Protein AF-0000000087647932 (afdb_homodimer)

Secondary structure (DSSP, 8-state):
-----TT-GGG---THHHHHHHHHHHHHHHHHHHS-EE-S---S---S--EEEEEEHHHHTT--HHHHHHHHHHHHHHHHHTT-EEE---HHHHHHHHHHHTT-TTTGGGSB--TT--SPEEE----S-SBS--HHHHHHHHTTTT-SEEEEEE-----GGGGGGG-HHHHHHHTPPPHHHHHHHHHTS-TT-S-TTTSEEEEEEE--GGGGG-SSBPPPPHHHHHHHHHHHHHHHHHH-SSPEEEEEEES-HHHHIIIIIHHHHHTT--S---EEPP--TT--TTHHHHHHHHH-SEEEESSTT-HHHHHHHHT-SS-EEEEES--B-TTS-GGGB-HHHHS-TTSEEEEEEETTEEEE-/-----TT-GGG---THHHHHHHHHHHHHHHHHHHS-EE-S---S---S--EEEEEEHHHHTT--HHHHHHHHHHHHHHHHHTT-EEE---HHHHHHHHHHHTT-TTTGGGSB--TT--SPEEE----S-SBS--HHHHHHHHTTTT-SEEEEEE-----GGGGGGG-HHHHHHHTPPPHHHHHHHHHTS-TT-S-TTTSEEEEEEE--GGGGG-SSBPPPPHHHHHHHHHHHHHHHHHH-SSPEEEEEEES-HHHHIIIIIHHHHHTT--S---EEPP--TT--TTHHHHHHHHH-SEEEESSTT-HHHHHHHHT-SS-EEEEES--B-TTS-GGGB-HHHHS-TTSEEEEEEETTEEEE-

Organism: Ancylostoma caninum (NCBI:txid29170)

Sequence (722 aa):
MNAAHIQRSYWKVSCWSLVLASLIVIYSLFAILQLSNKSPGSYNGAAAGRCLVGSLHAMGDGGGIGNVMFELLGFIAIAQEVKRIPVIVELSLLSRLDEISAYFPYIRSRFQRKEFCKNHVYVSTPLDFCCKHDERIVRRLESKSSMHSVAVHLRYLQSFKYFWNLGRAEVFRAVSGSERATFVAKERLFPKNHLRRQQLNICVHARRGDFTASTMHLPSNAEFTIAAMQFLIEKARSEDSRSPHVYVFSDSADWAEQNIIEPYLASNASDIVPLVASNFIGKPPNAEWEFSRLYCDRVLLTASTSTYGWWLAFLSRGQRVYYNQRHASPGARPDEFSSADFWPQHWVPLRSYDRNKVVELMNAAHIQRSYWKVSCWSLVLASLIVIYSLFAILQLSNKSPGSYNGAAAGRCLVGSLHAMGDGGGIGNVMFELLGFIAIAQEVKRIPVIVELSLLSRLDEISAYFPYIRSRFQRKEFCKNHVYVSTPLDFCCKHDERIVRRLESKSSMHSVAVHLRYLQSFKYFWNLGRAEVFRAVSGSERATFVAKERLFPKNHLRRQQLNICVHARRGDFTASTMHLPSNAEFTIAAMQFLIEKARSEDSRSPHVYVFSDSADWAEQNIIEPYLASNASDIVPLVASNFIGKPPNAEWEFSRLYCDRVLLTASTSTYGWWLAFLSRGQRVYYNQRHASPGARPDEFSSADFWPQHWVPLRSYDRNKVVEL

InterPro domains:
  IPR002516 Glycosyl transferase, family 11 [PF01531] (195-325)
  IPR052501 Alpha-1-2 Fucosyltransferase [PTHR22898] (19-357)

Foldseek 3Di:
DPPDDDPDDDPCPDPVVVVVVVVVVVVVVVVVVVVDDPPPPPPPPPPVAAEEEEDEDCLQPVHAPLLVLLRLLLQLLLCVLLRHQYEYDDPSSVVSVVVVCQWQVQSNVSYDHDPPQPDAAEFEDDAQAQQFDDVSRSVRSNVCSVDRYHYYYYYSNQFCVSNVRVDPVNSLNRRDTDPVLLCCLQPPFDPPDPCLAQAAEEEEEFECVCQVVDQWWHGFDQQVRLLVVLVVQVVCVVPDVGHYAYEYEYPDQPCCCVRHQVVNVVVVSDPYRYYYTDDDPPNDSCSLLSNQLNGHQEYEYRQAQDSSSLSSLVNGNNNAYEYEPPITHPNHDPVRHDPPGNHPPNYWYWYDDDRSHIDTD/DPPDDPPDDDPPPDPVVVVVVVVVVVVVVVVVVVVDDPPPPPPPPPPVAFEEEEDEDCLQPVHAPLLVLLRLLLQLLLCVLLRHQYEYADPSSVVSVVVVCQWQVQSNVSYDHDPPLPDAAEFEDDAQAQQFDDVRRSVRSNVVSVDRHHYYYYYSNQFCVSNVRVDPVNSLNRNDTDPVLLCCLQPPFDPPDPCLQQAAEEEEEFECVVQVVDQWWHGFDQQVRLLVVLVVQVVCVVPDVGHYAYEYEYPDQPCCCVRHQVVNVVVVSDPYRYYYTDDDPPNDSCSLLSNQLNGHQEYEYRQAQDSSSLSSLVNGNNNAYEYEPPITHPNHDPVNHDPPGNHPPNYWYWYDDDRSHIDTD

pLDDT: mean 83.86, std 22.21, range [17.78, 98.88]

Solvent-accessible surface area (backbone atoms only — not comparable to full-atom values): 38496 Å² total; per-residue (Å²): 135,89,82,73,77,85,74,75,78,77,73,75,76,73,73,66,66,58,56,55,52,49,47,51,51,48,52,51,50,54,58,55,58,67,68,35,63,10,64,67,83,64,81,63,85,66,51,90,74,24,29,33,33,52,44,49,46,29,61,67,68,70,41,56,69,33,40,28,50,29,31,51,48,28,47,49,19,48,20,53,74,65,65,26,44,32,27,59,76,55,63,70,49,46,51,46,47,54,58,48,25,67,49,19,59,51,44,52,75,65,44,48,85,54,88,76,63,54,84,56,47,77,47,91,48,85,70,78,34,46,21,36,72,60,68,64,44,58,52,55,52,49,74,47,66,87,49,55,21,34,27,37,62,48,48,38,40,38,19,65,70,45,40,55,81,51,37,66,29,51,54,45,42,36,67,34,60,23,72,66,24,43,48,38,25,70,55,55,34,52,72,85,62,88,58,55,86,68,35,39,26,34,32,34,34,41,38,40,73,75,31,66,76,39,55,43,36,38,35,41,48,48,64,58,46,46,18,45,48,51,50,50,46,55,49,40,59,75,64,38,92,40,55,63,43,44,41,35,42,52,83,41,55,66,54,45,42,64,53,35,48,48,54,48,60,71,63,62,78,60,94,63,76,66,42,66,48,60,83,62,92,82,61,52,92,53,15,66,36,42,31,18,36,70,45,18,37,30,29,40,29,38,20,47,75,37,46,54,47,46,49,30,39,71,45,19,55,39,57,30,34,35,26,34,62,77,29,65,29,91,67,37,62,68,86,30,53,33,69,71,30,44,42,67,78,52,48,36,39,30,40,79,78,49,93,68,35,57,42,82,102,135,89,78,73,77,83,73,75,78,78,70,75,73,72,72,65,65,57,55,54,52,50,48,50,50,48,51,52,50,54,58,56,58,63,66,31,63,16,64,68,83,65,80,61,83,67,52,89,76,22,28,32,35,53,45,50,45,29,61,66,68,71,42,57,69,33,40,28,50,29,34,52,49,28,47,47,19,49,20,52,73,66,65,26,43,32,2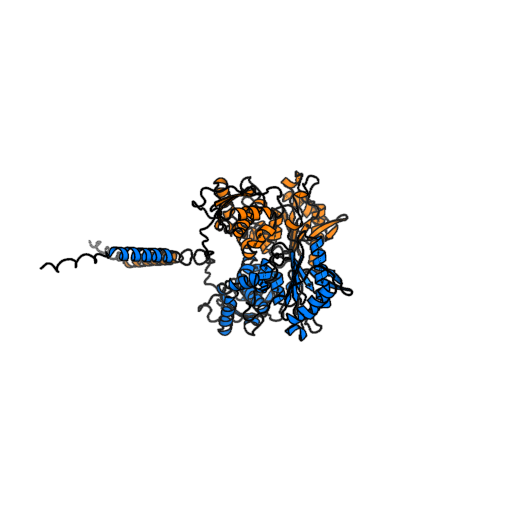8,58,75,54,63,70,48,44,52,47,46,53,58,50,24,68,48,19,58,51,46,51,76,66,44,46,86,57,85,76,61,54,86,55,46,77,49,89,48,84,70,80,36,46,21,36,73,62,69,65,43,57,53,55,54,50,74,46,65,87,49,56,21,33,28,38,60,48,48,36,40,38,22,64,70,44,40,54,82,52,35,66,29,50,53,44,42,36,68,35,59,24,71,65,25,43,46,40,25,70,54,55,32,52,72,84,60,87,58,55,87,69,3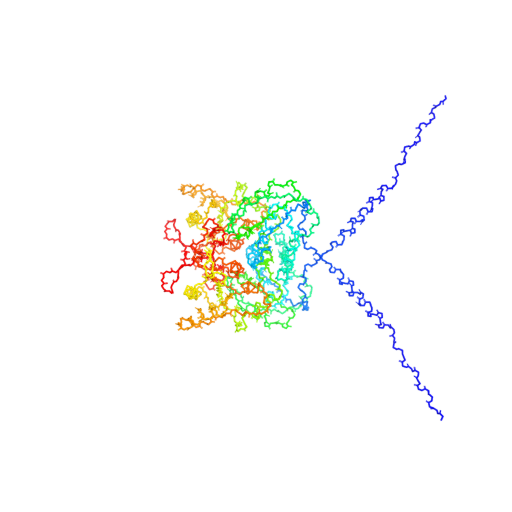5,39,26,35,32,34,34,40,37,39,73,74,29,68,76,40,52,43,38,37,36,40,46,48,65,59,46,46,19,45,50,51,51,50,48,56,50,38,58,75,63,39,93,40,54,64,45,44,39,36,42,52,82,41,53,67,55,46,43,65,52,36,48,49,53,49,58,71,62,62,79,61,95,65,75,65,42,67,48,60,81,60,91,84,62,52,93,54,15,65,37,42,31,18,36,71,46,19,37,30,28,38,29,38,19,47,74,37,45,54,48,46,49,30,39,72,46,19,55,39,57,29,33,34,27,34,61,78,30,65,30,92,66,36,62,68,86,29,52,34,69,73,29,44,44,66,78,52,47,37,38,31,41,80,75,50,94,69,34,56,42,81,104

Radius of gyration: 30.26 Å; Cα contacts (8 Å, |Δi|>4): 1292; chains: 2; bounding box: 113×73×116 Å

Structure (mmCIF, N/CA/C/O backbone):
data_AF-0000000087647932-model_v1
#
loop_
_entity.id
_entity.type
_entity.pdbx_description
1 polymer L-Fucosyltransferase
#
loop_
_atom_site.group_PDB
_atom_site.id
_atom_site.type_symbol
_atom_site.label_atom_id
_atom_site.label_alt_id
_atom_site.label_comp_id
_atom_site.label_asym_id
_atom_site.label_entity_id
_atom_site.label_seq_id
_atom_site.pdbx_PDB_ins_code
_atom_site.Cartn_x
_atom_site.Cartn_y
_atom_site.Cartn_z
_atom_site.occupancy
_atom_site.B_iso_or_equiv
_atom_site.auth_seq_id
_atom_site.auth_comp_id
_atom_site.auth_asym_id
_atom_site.auth_atom_id
_atom_site.pdbx_PDB_model_num
ATOM 1 N N . MET A 1 1 ? -43.25 -25.688 83.312 1 17.78 1 MET A N 1
ATOM 2 C CA . MET A 1 1 ? -42.25 -26.641 82.812 1 17.78 1 MET A CA 1
ATOM 3 C C . MET A 1 1 ? -41.469 -26.078 81.625 1 17.78 1 MET A C 1
ATOM 5 O O . MET A 1 1 ? -40.281 -25.859 81.688 1 17.78 1 MET A O 1
ATOM 9 N N . ASN A 1 2 ? -41.656 -26.594 80.312 1 19.42 2 ASN A N 1
ATOM 10 C CA . ASN A 1 2 ? -40.719 -27.172 79.375 1 19.42 2 ASN A CA 1
ATOM 11 C C . ASN A 1 2 ? -40.219 -26.125 78.375 1 19.42 2 ASN A C 1
ATOM 13 O O . ASN A 1 2 ? -40.844 -25.969 77.312 1 19.42 2 ASN A O 1
ATOM 17 N N . ALA A 1 3 ? -39.812 -24.969 78.688 1 21.52 3 ALA A N 1
ATOM 18 C CA . ALA A 1 3 ? -39.438 -23.75 77.938 1 21.52 3 ALA A CA 1
ATOM 19 C C . ALA A 1 3 ? -38.188 -23.984 77.125 1 21.52 3 ALA A C 1
ATOM 21 O O . ALA A 1 3 ? -37.625 -23.031 76.562 1 21.52 3 ALA A O 1
ATOM 22 N N . ALA A 1 4 ? -37.5 -25.234 77.312 1 21.05 4 ALA A N 1
ATOM 23 C CA . ALA A 1 4 ? -36.031 -25.328 77.25 1 21.05 4 ALA A CA 1
ATOM 24 C C . ALA A 1 4 ? -35.562 -25.125 75.812 1 21.05 4 ALA A C 1
ATOM 26 O O . ALA A 1 4 ? -34.625 -24.391 75.562 1 21.05 4 ALA A O 1
ATOM 27 N N . HIS A 1 5 ? -35.781 -26.031 74.812 1 22.09 5 HIS A N 1
ATOM 28 C CA . HIS A 1 5 ? -34.75 -26.797 74.125 1 22.09 5 HIS A CA 1
ATOM 29 C C . HIS A 1 5 ? -34.312 -26.125 72.875 1 22.09 5 HIS A C 1
ATOM 31 O O . HIS A 1 5 ? -33.531 -26.688 72.062 1 22.09 5 HIS A O 1
ATOM 37 N N . ILE A 1 6 ? -35.062 -25.141 72.25 1 25.39 6 ILE A N 1
ATOM 38 C CA . ILE A 1 6 ? -35.031 -25.156 70.812 1 25.39 6 ILE A CA 1
ATOM 39 C C . ILE A 1 6 ? -33.719 -24.562 70.312 1 25.39 6 ILE A C 1
ATOM 41 O O . ILE A 1 6 ? -33.656 -23.969 69.25 1 25.39 6 ILE A O 1
ATOM 45 N N . GLN A 1 7 ? -32.656 -24.328 71.25 1 20.62 7 GLN A N 1
ATOM 46 C CA . GLN A 1 7 ? -31.703 -23.25 70.938 1 20.62 7 GLN A CA 1
ATOM 47 C C . GLN A 1 7 ? -30.797 -23.641 69.75 1 20.62 7 GLN A C 1
ATOM 49 O O . GLN A 1 7 ? -30.219 -22.781 69.125 1 20.62 7 GLN A O 1
ATOM 54 N N . ARG A 1 8 ? -30.281 -24.953 69.625 1 20.31 8 ARG A N 1
ATOM 55 C CA . ARG A 1 8 ? -28.844 -25.125 69.438 1 20.31 8 ARG A CA 1
ATOM 56 C C . ARG A 1 8 ? -28.453 -24.859 68 1 20.31 8 ARG A C 1
ATOM 58 O O . ARG A 1 8 ? -27.391 -24.297 67.688 1 20.31 8 ARG A O 1
ATOM 65 N N . SER A 1 9 ? -28.984 -25.5 66.875 1 22.77 9 SER A N 1
ATOM 66 C CA . SER A 1 9 ? -28.141 -26.266 66 1 22.77 9 SER A CA 1
ATOM 67 C C . SER A 1 9 ? -27.531 -25.391 64.875 1 22.77 9 SER A C 1
ATOM 69 O O . SER A 1 9 ? -26.906 -25.891 63.969 1 22.77 9 SER A O 1
ATOM 71 N N . TYR A 1 10 ? -27.797 -24.094 64.75 1 24 10 TYR A N 1
ATOM 72 C CA . TYR A 1 10 ? -27.75 -23.641 63.344 1 24 10 TYR A CA 1
ATOM 73 C C . TYR A 1 10 ? -26.312 -23.484 62.875 1 24 10 TYR A C 1
ATOM 75 O O . TYR A 1 10 ? -26.062 -23.125 61.719 1 24 10 TYR A O 1
ATOM 83 N N . TRP A 1 11 ? -25.25 -23.406 63.75 1 24.06 11 TRP A N 1
ATOM 84 C CA . TRP A 1 11 ? -24.156 -22.531 63.344 1 24.06 11 TRP A CA 1
ATOM 85 C C . TRP A 1 11 ? -23.234 -23.25 62.375 1 24.06 11 TRP A C 1
ATOM 87 O O . TRP A 1 11 ? -22.141 -22.766 62.062 1 24.06 11 TRP A O 1
ATOM 97 N N . LYS A 1 12 ? -23.391 -24.516 62 1 23.27 12 LYS A N 1
ATOM 98 C CA . LYS A 1 12 ? -22.172 -25.141 61.5 1 23.27 12 LYS A CA 1
ATOM 99 C C . LYS A 1 12 ? -21.781 -24.578 60.125 1 23.27 12 LYS A C 1
ATOM 101 O O . LYS A 1 12 ? -22.25 -25.062 59.094 1 23.27 12 LYS A O 1
ATOM 106 N N . VAL A 1 13 ? -22.031 -23.359 59.719 1 26.94 13 VAL A N 1
ATOM 107 C CA . VAL A 1 13 ? -21.656 -23.031 58.344 1 26.94 13 VAL A CA 1
ATOM 108 C C . VAL A 1 13 ? -20.141 -23.234 58.156 1 26.94 13 VAL A C 1
ATOM 110 O O . VAL A 1 13 ? -19.344 -22.641 58.906 1 26.94 13 VAL A O 1
ATOM 113 N N . SER A 1 14 ? -19.625 -24.5 57.781 1 25.75 14 SER A N 1
ATOM 114 C CA . SER A 1 14 ? -18.266 -25.031 57.688 1 25.75 14 SER A CA 1
ATOM 115 C C . SER A 1 14 ? -17.375 -24.141 56.844 1 25.75 14 SER A C 1
ATOM 117 O O . SER A 1 14 ? -17.828 -23.484 55.906 1 25.75 14 SER A O 1
ATOM 119 N N . CYS A 1 15 ? -16.141 -23.75 57.344 1 28.58 15 CYS A N 1
ATOM 120 C CA . CYS A 1 15 ? -14.914 -23.016 57.031 1 28.58 15 CYS A CA 1
ATOM 121 C C . CYS A 1 15 ? -14.328 -23.453 55.688 1 28.58 15 CYS A C 1
ATOM 123 O O . CYS A 1 15 ? -13.297 -22.938 55.281 1 28.58 15 CYS A O 1
ATOM 125 N N . TRP A 1 16 ? -14.812 -24.641 55.156 1 29.06 16 TRP A N 1
ATOM 126 C CA . TRP A 1 16 ? -14.055 -25.203 54.031 1 29.06 16 TRP A CA 1
ATOM 127 C C . TRP A 1 16 ? -14.211 -24.359 52.781 1 29.06 16 TRP A C 1
ATOM 129 O O . TRP A 1 16 ? -13.43 -24.5 51.812 1 29.06 16 TRP A O 1
ATOM 139 N N . SER A 1 17 ? -15.352 -23.562 52.656 1 33.19 17 SER A N 1
ATOM 140 C CA . SER A 1 17 ? -15.57 -22.891 51.375 1 33.19 17 SER A CA 1
ATOM 141 C C . SER A 1 17 ? -14.547 -21.766 51.188 1 33.19 17 SER A C 1
ATOM 143 O O . SER A 1 17 ? -14.453 -21.219 50.094 1 33.19 17 SER A O 1
ATOM 145 N N . LEU A 1 18 ? -14.008 -21.266 52.344 1 33 18 LEU A N 1
ATOM 146 C CA . LEU A 1 18 ? -13.109 -20.125 52.156 1 33 18 LEU A CA 1
ATOM 147 C C . LEU A 1 18 ? -11.797 -20.578 51.5 1 33 18 LEU A C 1
A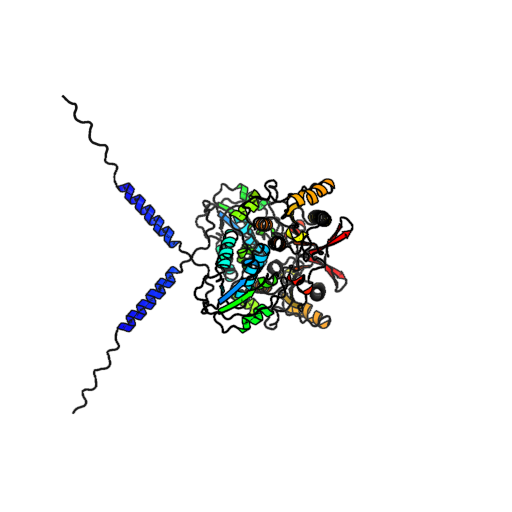TOM 149 O O . LEU A 1 18 ? -11.156 -19.797 50.781 1 33 18 LEU A O 1
ATOM 153 N N . VAL A 1 19 ? -11.367 -21.828 51.906 1 36.84 19 VAL A N 1
ATOM 154 C CA . VAL A 1 19 ? -10.023 -22.188 51.438 1 36.84 19 VAL A CA 1
ATOM 155 C C . VAL A 1 19 ? -10.039 -22.438 49.938 1 36.84 19 VAL A C 1
ATOM 157 O O . VAL A 1 19 ? -9.102 -22.047 49.25 1 36.84 19 VAL A O 1
ATOM 160 N N . LEU A 1 20 ? -11.195 -23 49.438 1 35.41 20 LEU A N 1
ATOM 161 C CA . LEU A 1 20 ? -11.172 -23.281 48 1 35.41 20 LEU A CA 1
ATOM 162 C C . LEU A 1 20 ? -11.188 -22 47.188 1 35.41 20 LEU A C 1
ATOM 164 O O . LEU A 1 20 ? -10.594 -21.922 46.125 1 35.41 20 LEU A O 1
ATOM 168 N N . ALA A 1 21 ? -11.875 -20.953 47.812 1 37.44 21 ALA A N 1
ATOM 169 C CA . ALA A 1 21 ? -11.883 -19.719 47.031 1 37.44 21 ALA A CA 1
ATOM 170 C C . ALA A 1 21 ? -10.484 -19.094 46.969 1 37.44 21 ALA A C 1
ATOM 172 O O . ALA A 1 21 ? -10.102 -18.531 45.938 1 37.44 21 ALA A O 1
ATOM 173 N N . SER A 1 22 ? -9.742 -19.281 48.094 1 37.72 22 SER A N 1
ATOM 174 C CA . SER A 1 22 ? -8.414 -18.688 48.062 1 37.72 22 SER A CA 1
ATOM 175 C C . SER A 1 22 ? -7.516 -19.422 47.062 1 37.72 22 SER A C 1
ATOM 177 O O . SER A 1 22 ? -6.617 -18.812 46.469 1 37.72 22 SER A O 1
ATOM 179 N N . LEU A 1 23 ? -7.738 -20.75 46.938 1 37.88 23 LEU A N 1
ATOM 180 C CA . LEU A 1 23 ? -6.855 -21.469 46.031 1 37.88 23 LEU A CA 1
ATOM 181 C C . LEU A 1 23 ? -7.164 -21.125 44.594 1 37.88 23 LEU A C 1
ATOM 183 O O . LEU A 1 23 ? -6.27 -21.109 43.75 1 37.88 23 LEU A O 1
ATOM 187 N N . ILE A 1 24 ? -8.523 -20.875 44.344 1 39.66 24 ILE A N 1
ATOM 188 C CA . ILE A 1 24 ? -8.828 -20.516 42.938 1 39.66 24 ILE A CA 1
ATOM 189 C C . ILE A 1 24 ? -8.234 -19.141 42.656 1 39.66 24 ILE A C 1
ATOM 191 O O . ILE A 1 24 ? -7.723 -18.906 41.531 1 39.66 24 ILE A O 1
ATOM 195 N N . VAL A 1 25 ? -8.234 -18.266 43.719 1 38.72 25 VAL A N 1
ATOM 196 C CA . VAL A 1 25 ? -7.613 -16.969 43.469 1 38.72 25 VAL A CA 1
ATOM 197 C C . VAL A 1 25 ? -6.109 -17.141 43.25 1 38.72 25 VAL A C 1
ATOM 199 O O . VAL A 1 25 ? -5.516 -16.516 42.375 1 38.72 25 VAL A O 1
ATOM 202 N N . ILE A 1 26 ? -5.508 -18.094 44.094 1 37.34 26 ILE A N 1
ATOM 203 C CA . ILE A 1 26 ? -4.062 -18.25 43.938 1 37.34 26 ILE A CA 1
ATOM 204 C C . ILE A 1 26 ? -3.734 -18.906 42.625 1 37.34 26 ILE A C 1
ATOM 206 O O . ILE A 1 26 ? -2.793 -18.5 41.938 1 37.34 26 ILE A O 1
ATOM 210 N N . TYR A 1 27 ? -4.574 -19.938 42.281 1 35.25 27 TYR A N 1
ATOM 211 C CA . TYR A 1 27 ? -4.25 -20.562 40.969 1 35.25 27 TYR A CA 1
ATOM 212 C C . TYR A 1 27 ? -4.473 -19.578 39.844 1 35.25 27 TYR A C 1
ATOM 214 O O . TYR A 1 27 ? -3.785 -19.625 38.812 1 35.25 27 TYR A O 1
ATOM 222 N N . SER A 1 28 ? -5.598 -18.75 39.969 1 34.62 28 SER A N 1
ATOM 223 C CA . SER A 1 28 ? -5.785 -17.75 38.938 1 34.62 28 SER A CA 1
ATOM 224 C C . SER A 1 28 ? -4.668 -16.719 38.938 1 34.62 28 SER A C 1
ATOM 226 O O . SER A 1 28 ? -4.344 -16.125 37.906 1 34.62 28 SER A O 1
ATOM 228 N N . LEU A 1 29 ? -4.145 -16.422 40.188 1 33.91 29 LEU A N 1
ATOM 229 C CA . LEU A 1 29 ? -3.023 -15.484 40.188 1 33.91 29 LEU A CA 1
ATOM 230 C C . LEU A 1 29 ? -1.793 -16.109 39.531 1 33.91 29 LEU A C 1
ATOM 232 O O . LEU A 1 29 ? -1.044 -15.414 38.844 1 33.91 29 LEU A O 1
ATOM 236 N N . PHE A 1 30 ? -1.504 -17.484 39.781 1 32.81 30 PHE A N 1
ATOM 237 C CA . PHE A 1 30 ? -0.297 -18.047 39.188 1 32.81 30 PHE A CA 1
ATOM 238 C C . PHE A 1 30 ? -0.411 -18.125 37.688 1 32.81 30 PHE A C 1
ATOM 240 O O . PHE A 1 30 ? 0.595 -18.062 36.969 1 32.81 30 PHE A O 1
ATOM 247 N N . ALA A 1 31 ? -1.689 -18.531 37.219 1 30.72 31 ALA A N 1
ATOM 248 C CA . ALA A 1 31 ? -1.795 -18.625 35.75 1 30.72 31 ALA A CA 1
ATOM 249 C C . ALA A 1 31 ? -1.634 -17.25 35.125 1 30.72 31 ALA A C 1
ATOM 251 O O . ALA A 1 31 ? -1.093 -17.125 34 1 30.72 31 ALA A O 1
ATOM 252 N N . ILE A 1 32 ? -2.111 -16.234 35.781 1 32.19 32 ILE A N 1
ATOM 253 C CA . ILE A 1 32 ? -1.985 -14.891 35.219 1 32.19 32 ILE A CA 1
ATOM 254 C C . ILE A 1 32 ? -0.516 -14.477 35.188 1 32.19 32 ILE A C 1
ATOM 256 O O . ILE A 1 32 ? -0.077 -13.773 34.281 1 32.19 32 ILE A O 1
ATOM 260 N N . LEU A 1 33 ? 0.338 -14.914 36.188 1 27.61 33 LEU A N 1
ATOM 261 C CA . LEU A 1 33 ? 1.719 -14.438 36.156 1 27.61 33 LEU A CA 1
ATOM 262 C C . LEU A 1 33 ? 2.473 -15.023 34.969 1 27.61 33 LEU A C 1
ATOM 264 O O . LEU A 1 33 ? 3.518 -14.5 34.594 1 27.61 33 LEU A O 1
ATOM 268 N N . GLN A 1 34 ? 2.158 -16.312 34.562 1 25.88 34 GLN A N 1
ATOM 269 C CA . GLN A 1 34 ? 3.031 -16.844 33.531 1 25.88 34 GLN A CA 1
ATOM 270 C C . GLN A 1 34 ? 2.809 -16.125 32.188 1 25.88 34 GLN A C 1
ATOM 272 O O . GLN A 1 34 ? 3.486 -16.406 31.203 1 25.88 34 GLN A O 1
ATOM 277 N N . LEU A 1 35 ? 1.578 -15.578 32.094 1 28.42 35 LEU A N 1
ATOM 278 C CA . LEU A 1 35 ? 1.446 -14.961 30.781 1 28.42 35 LEU A CA 1
ATOM 279 C C . LEU A 1 35 ? 2.389 -13.766 30.641 1 28.42 35 LEU A C 1
ATOM 281 O O . LEU A 1 35 ? 2.039 -12.648 31.016 1 28.42 35 LEU A O 1
ATOM 285 N N . SER A 1 36 ? 3.59 -13.82 31.312 1 23.27 36 SER A N 1
ATOM 286 C CA . SER A 1 36 ? 4.605 -12.789 31.125 1 23.27 36 SER A CA 1
ATOM 287 C C . SER A 1 36 ? 4.758 -12.414 29.656 1 23.27 36 SER A C 1
ATOM 289 O O . SER A 1 36 ? 4.379 -13.18 28.781 1 23.27 36 SER A O 1
ATOM 291 N N . ASN A 1 37 ? 5.328 -11.227 29.469 1 25.09 37 ASN A N 1
ATOM 292 C CA . ASN A 1 37 ? 5.707 -10.219 28.484 1 25.09 37 ASN A CA 1
ATOM 293 C C . ASN A 1 37 ? 6.609 -10.797 27.406 1 25.09 37 ASN A C 1
ATOM 295 O O . ASN A 1 37 ? 7.824 -10.891 27.594 1 25.09 37 ASN A O 1
ATOM 299 N N . LYS A 1 38 ? 6.242 -11.945 26.828 1 25.94 38 LYS A N 1
ATOM 300 C CA . LYS A 1 38 ? 7.168 -12.18 25.719 1 25.94 38 LYS A CA 1
ATOM 301 C C . LYS A 1 38 ? 7.406 -10.898 24.922 1 25.94 38 LYS A C 1
ATOM 303 O O . LYS A 1 38 ? 6.465 -10.312 24.391 1 25.94 38 LYS A O 1
ATOM 308 N N . SER A 1 39 ? 8.406 -10.203 25.391 1 26.03 39 SER A N 1
ATOM 309 C CA . SER A 1 39 ? 8.961 -9.07 24.641 1 26.03 39 SER A CA 1
ATOM 310 C C . SER A 1 39 ? 9.031 -9.367 23.156 1 26.03 39 SER A C 1
ATOM 312 O O . SER A 1 39 ? 9.344 -10.484 22.75 1 26.03 39 SER A O 1
ATOM 314 N N . PRO A 1 40 ? 8.258 -8.75 22.328 1 28.33 40 PRO A N 1
ATOM 315 C CA . PRO A 1 40 ? 8.461 -8.93 20.891 1 28.33 40 PRO A CA 1
ATOM 316 C C . PRO A 1 40 ? 9.906 -9.242 20.531 1 28.33 40 PRO A C 1
ATOM 318 O O . PRO A 1 40 ? 10.82 -8.984 21.328 1 28.33 40 PRO A O 1
ATOM 321 N N . GLY A 1 41 ? 10.109 -10.172 19.547 1 28.08 41 GLY A N 1
ATOM 322 C CA . GLY A 1 41 ? 11.398 -10.5 18.953 1 28.08 41 GLY A CA 1
ATOM 323 C C . GLY A 1 41 ? 12.406 -9.367 19.031 1 28.08 41 GLY A C 1
ATOM 324 O O . GLY A 1 41 ? 12.133 -8.258 18.578 1 28.08 41 GLY A O 1
ATOM 325 N N . SER A 1 42 ? 13.109 -9.367 20.172 1 29.09 42 SER A N 1
ATOM 326 C CA . SER A 1 42 ? 14.375 -8.648 20.234 1 29.09 42 SER A CA 1
ATOM 327 C C . SER A 1 42 ? 15.133 -8.742 18.922 1 29.09 42 SER A C 1
ATOM 329 O O . SER A 1 42 ? 15.398 -9.844 18.422 1 29.09 42 SER A O 1
ATOM 331 N N . TYR A 1 43 ? 14.828 -7.906 18 1 30.27 43 TYR A N 1
ATOM 332 C CA . TYR A 1 43 ? 15.945 -7.738 17.062 1 30.27 43 TYR A CA 1
ATOM 333 C C . TYR A 1 43 ? 17.281 -7.996 17.766 1 30.27 43 TYR A C 1
ATOM 335 O O . TYR A 1 43 ? 17.609 -7.332 18.75 1 30.27 43 TYR A O 1
ATOM 343 N N . ASN A 1 44 ? 17.672 -9.336 17.906 1 32.41 44 ASN A N 1
ATOM 344 C CA . ASN A 1 44 ? 18.875 -9.914 18.5 1 32.41 44 ASN A CA 1
ATOM 345 C C . ASN A 1 44 ? 20.016 -8.906 18.516 1 32.41 44 ASN A C 1
ATOM 347 O O . ASN A 1 44 ? 20.781 -8.836 19.484 1 32.41 44 ASN A O 1
ATOM 351 N N . GLY A 1 45 ? 20.75 -8.742 17.344 1 32.28 45 GLY A N 1
ATOM 352 C CA . GLY A 1 45 ? 22.125 -8.297 17.531 1 32.28 45 GLY A CA 1
ATOM 353 C C . GLY A 1 45 ? 22.234 -7.027 18.359 1 32.28 45 GLY A C 1
ATOM 354 O O . GLY A 1 45 ? 21.891 -5.941 17.875 1 32.28 45 GLY A O 1
ATOM 355 N N . ALA A 1 46 ? 22.094 -7.148 19.641 1 35.25 46 ALA A N 1
ATOM 356 C CA . ALA A 1 46 ? 22.5 -6.086 20.562 1 35.25 46 ALA A CA 1
ATOM 357 C C . ALA A 1 46 ? 23.844 -5.496 20.172 1 35.25 46 ALA A C 1
ATOM 359 O O . ALA A 1 46 ? 24.891 -6.004 20.578 1 35.25 46 ALA A O 1
ATOM 360 N N . ALA A 1 47 ? 24.266 -5.418 18.984 1 39.12 47 ALA A N 1
ATOM 361 C CA . ALA A 1 47 ? 25.453 -4.551 18.922 1 39.12 47 ALA A CA 1
ATOM 362 C C . ALA A 1 47 ? 25.391 -3.469 20 1 39.12 47 ALA A C 1
ATOM 364 O O . ALA A 1 47 ? 24.312 -2.973 20.328 1 39.12 47 ALA A O 1
ATOM 365 N N . ALA A 1 48 ? 26.062 -3.523 21 1 51.78 48 ALA A N 1
ATOM 366 C CA . ALA A 1 48 ? 26.219 -2.398 21.922 1 51.78 48 ALA A CA 1
ATOM 367 C C . ALA A 1 48 ? 25.609 -1.127 21.344 1 51.78 48 ALA A C 1
ATOM 369 O O . ALA A 1 48 ? 26.125 -0.559 20.375 1 51.78 48 ALA A O 1
ATOM 370 N N . GLY A 1 49 ? 24.219 -1.027 21.062 1 73 49 GLY A N 1
ATOM 371 C CA . GLY A 1 49 ? 23.281 -0.325 20.203 1 73 49 GLY A CA 1
ATOM 372 C C . GLY A 1 49 ? 23.531 1.169 20.141 1 73 49 GLY A C 1
ATOM 373 O O . GLY A 1 49 ? 23.672 1.826 21.172 1 73 49 GLY A O 1
ATOM 374 N N . ARG A 1 50 ? 24.141 1.667 19.141 1 90.56 50 ARG A N 1
ATOM 375 C CA . ARG A 1 50 ? 24.406 3.066 18.812 1 90.56 50 ARG A CA 1
ATOM 376 C C . ARG A 1 50 ? 23.109 3.877 18.781 1 90.56 50 ARG A C 1
ATOM 378 O O . ARG A 1 50 ? 22.047 3.342 18.484 1 90.56 50 ARG A O 1
ATOM 385 N N . CYS A 1 51 ? 23.344 5.125 19.25 1 94.81 51 CYS A N 1
ATOM 386 C CA . CYS A 1 51 ? 22.156 5.957 19.422 1 94.81 51 CYS A CA 1
ATOM 387 C C . CYS A 1 51 ? 22.094 7.059 18.375 1 94.81 51 CYS A C 1
ATOM 389 O O . CYS A 1 51 ? 23.125 7.645 18.031 1 94.81 51 CYS A O 1
ATOM 391 N N . LEU A 1 52 ? 20.953 7.293 17.906 1 96.38 52 LEU A N 1
ATOM 392 C CA . LEU A 1 52 ? 20.641 8.5 17.156 1 96.38 52 LEU A CA 1
ATOM 393 C C . LEU A 1 52 ? 19.656 9.375 17.938 1 96.38 52 LEU A C 1
ATOM 395 O O . LEU A 1 52 ? 18.484 9.039 18.047 1 96.38 52 LEU A O 1
ATOM 399 N N . VAL A 1 53 ? 20.172 10.461 18.438 1 94.94 53 VAL A N 1
ATOM 400 C CA . VAL A 1 53 ? 19.344 11.383 19.219 1 94.94 53 VAL A CA 1
ATOM 401 C C . VAL A 1 53 ? 18.75 12.453 18.312 1 94.94 53 VAL A C 1
ATOM 403 O O . VAL A 1 53 ? 19.469 13.117 17.562 1 94.94 53 VAL A O 1
ATOM 406 N N . GLY A 1 54 ? 17.422 12.531 18.422 1 94 54 GLY A N 1
ATOM 407 C CA . GLY A 1 54 ? 16.781 13.422 17.453 1 94 54 GLY A CA 1
ATOM 408 C C . GLY A 1 54 ? 16.141 14.633 18.109 1 94 54 GLY A C 1
ATOM 409 O O . GLY A 1 54 ? 15.508 14.523 19.156 1 94 54 GLY A O 1
ATOM 410 N N . SER A 1 55 ? 16.375 15.797 17.531 1 93.56 55 SER A N 1
ATOM 411 C CA . SER A 1 55 ? 15.547 16.984 17.656 1 93.56 55 SER A CA 1
ATOM 412 C C . SER A 1 55 ? 14.719 17.234 16.406 1 93.56 55 SER A C 1
ATOM 414 O O . SER A 1 55 ? 15.266 17.312 15.297 1 93.56 55 SER A O 1
ATOM 416 N N . LEU A 1 56 ? 13.414 17.297 16.562 1 95.38 56 LEU A N 1
ATOM 417 C CA . LEU A 1 56 ? 12.5 17.328 15.422 1 95.38 56 LEU A CA 1
ATOM 418 C C . LEU A 1 56 ? 11.703 18.625 15.406 1 95.38 56 LEU A C 1
ATOM 420 O O . LEU A 1 56 ? 11.023 18.953 16.375 1 95.38 56 LEU A O 1
ATOM 424 N N . HIS A 1 57 ? 11.719 19.281 14.328 1 95.31 57 HIS A N 1
ATOM 425 C CA . HIS A 1 57 ? 11.18 20.625 14.172 1 95.31 57 HIS A CA 1
ATOM 426 C C . HIS A 1 57 ? 9.68 20.656 14.422 1 95.31 57 HIS A C 1
ATOM 428 O O . HIS A 1 57 ? 9.203 21.375 15.297 1 95.31 57 HIS A O 1
ATOM 434 N N . ALA A 1 58 ? 8.891 19.906 13.664 1 94.94 58 ALA A N 1
ATOM 435 C CA . ALA A 1 58 ? 7.438 19.922 13.773 1 94.94 58 ALA A CA 1
ATOM 436 C C . ALA A 1 58 ? 6.992 19.438 15.148 1 94.94 58 ALA A C 1
ATOM 438 O O . ALA A 1 58 ? 6.031 19.969 15.719 1 94.94 58 ALA A O 1
ATOM 439 N N . MET A 1 59 ? 7.668 18.453 15.703 1 93.75 59 MET A N 1
ATOM 440 C CA . MET A 1 59 ? 7.375 17.953 17.047 1 93.75 59 MET A CA 1
ATOM 441 C C . MET A 1 59 ? 7.57 19.062 18.094 1 93.75 59 MET A C 1
ATOM 443 O O . MET A 1 59 ? 6.789 19.172 19.031 1 93.75 59 MET A O 1
ATOM 447 N N . GLY A 1 60 ? 8.578 19.812 17.891 1 92.62 60 GLY A N 1
ATOM 448 C CA . GLY A 1 60 ? 8.938 20.812 18.875 1 92.62 60 GLY A CA 1
ATOM 449 C C . GLY A 1 60 ? 8.156 22.109 18.719 1 92.62 60 GLY A C 1
ATOM 450 O O . GLY A 1 60 ? 7.945 22.828 19.688 1 92.62 60 GLY A O 1
ATOM 451 N N . ASP A 1 61 ? 7.676 22.438 17.531 1 90.75 61 ASP A N 1
ATOM 452 C CA . ASP A 1 61 ? 7.09 23.734 17.25 1 90.75 61 ASP A CA 1
ATOM 453 C C . ASP A 1 61 ? 5.57 23.656 17.141 1 90.75 61 ASP A C 1
ATOM 455 O O . ASP A 1 61 ? 4.934 24.516 16.531 1 90.75 61 ASP A O 1
ATOM 459 N N . GLY A 1 62 ? 5.055 22.594 17.641 1 89.94 62 GLY A N 1
ATOM 460 C CA . GLY A 1 62 ? 3.604 22.469 17.625 1 89.94 62 GLY A CA 1
ATOM 461 C C . GLY A 1 62 ? 3.053 22.172 16.234 1 89.94 62 GLY A C 1
ATOM 462 O O . GLY A 1 62 ? 1.937 22.578 15.906 1 89.94 62 GLY A O 1
ATOM 463 N N . GLY A 1 63 ? 3.773 21.578 15.422 1 93.75 63 GLY A N 1
ATOM 464 C CA . GLY A 1 63 ? 3.332 21.203 14.094 1 93.75 63 GLY A CA 1
ATOM 465 C C . GLY A 1 63 ? 2.111 20.297 14.102 1 93.75 63 GLY A C 1
ATOM 466 O O . GLY A 1 63 ? 1.882 19.562 15.062 1 93.75 63 GLY A O 1
ATOM 467 N N . GLY A 1 64 ? 1.243 20.422 13.008 1 95.06 64 GLY A N 1
ATOM 468 C CA . GLY A 1 64 ? 0.109 19.516 12.859 1 95.06 64 GLY A CA 1
ATOM 469 C C . GLY A 1 64 ? 0.512 18.062 12.766 1 95.06 64 GLY A C 1
ATOM 470 O O . GLY A 1 64 ? 1.663 17.75 12.461 1 95.06 64 GLY A O 1
ATOM 471 N N . ILE A 1 65 ? -0.393 17.188 13.031 1 97.06 65 ILE A N 1
ATOM 472 C CA . ILE A 1 65 ? -0.124 15.758 13.195 1 97.06 65 ILE A CA 1
ATOM 473 C C . ILE A 1 65 ? 0.45 15.195 11.898 1 97.06 65 ILE A C 1
ATOM 475 O O . ILE A 1 65 ? 1.268 14.273 11.922 1 97.06 65 ILE A O 1
ATOM 479 N N . GLY A 1 66 ? 0.045 15.719 10.727 1 97.56 66 GLY A N 1
ATOM 480 C CA . GLY A 1 66 ? 0.628 15.281 9.469 1 97.56 66 GLY A CA 1
ATOM 481 C C . GLY A 1 66 ? 2.127 15.5 9.398 1 97.56 66 GLY A C 1
ATOM 482 O O . GLY A 1 66 ? 2.875 14.594 9.031 1 97.56 66 GLY A O 1
ATOM 483 N N . ASN A 1 67 ? 2.553 16.719 9.742 1 96.94 67 ASN A N 1
ATOM 484 C CA . ASN A 1 67 ? 3.975 17.047 9.773 1 96.94 67 ASN A CA 1
ATOM 485 C C . ASN A 1 67 ? 4.719 16.188 10.797 1 96.94 67 ASN A C 1
ATOM 487 O O . ASN A 1 67 ? 5.801 15.672 10.516 1 96.94 67 ASN A O 1
ATOM 491 N N . VAL A 1 68 ? 4.145 16.047 11.914 1 97.38 68 VAL A N 1
ATOM 492 C CA . VAL A 1 68 ? 4.762 15.312 13.008 1 97.38 68 VAL A CA 1
ATOM 493 C C . VAL A 1 68 ? 4.969 13.852 12.609 1 97.38 68 VAL A C 1
ATOM 495 O O . VAL A 1 68 ? 6.027 13.273 12.867 1 97.38 68 VAL A O 1
ATOM 498 N N . MET A 1 69 ? 4 13.266 11.961 1 97.25 69 MET A N 1
ATOM 499 C CA . MET A 1 69 ? 4.09 11.859 11.578 1 97.25 69 MET A CA 1
ATOM 500 C C . MET A 1 69 ? 5.168 11.648 10.516 1 97.25 69 MET A C 1
ATOM 502 O O . MET A 1 69 ? 5.891 10.656 10.547 1 97.25 69 MET A O 1
ATOM 506 N N . PHE A 1 70 ? 5.297 12.586 9.562 1 97.5 70 PHE A N 1
ATOM 507 C CA . PHE A 1 70 ? 6.402 12.523 8.609 1 97.5 70 PHE A CA 1
ATOM 508 C C . PHE A 1 70 ? 7.742 12.5 9.336 1 97.5 70 PHE A C 1
ATOM 510 O O . PHE A 1 70 ? 8.602 11.664 9.047 1 97.5 70 PHE A O 1
ATOM 517 N N . GLU A 1 71 ? 7.875 13.352 10.328 1 96.62 71 GLU A N 1
ATOM 518 C CA . GLU A 1 71 ? 9.141 13.477 11.047 1 96.62 71 GLU A CA 1
ATOM 519 C C . GLU A 1 71 ? 9.43 12.227 11.883 1 96.62 71 GLU A C 1
ATOM 521 O O . GLU A 1 71 ? 10.547 11.711 11.867 1 96.62 71 GLU A O 1
ATOM 526 N N . LEU A 1 72 ? 8.43 11.789 12.562 1 96.56 72 LEU A N 1
ATOM 527 C CA . LEU A 1 72 ? 8.625 10.633 13.43 1 96.56 72 LEU A CA 1
ATOM 528 C C . LEU A 1 72 ? 9.008 9.398 12.609 1 96.56 72 LEU A C 1
ATOM 530 O O . LEU A 1 72 ? 10.008 8.742 12.906 1 96.56 72 LEU A O 1
ATOM 534 N N . LEU A 1 73 ? 8.273 9.117 11.578 1 96.56 73 LEU A N 1
ATOM 535 C CA . LEU A 1 73 ? 8.547 7.93 10.773 1 96.56 73 LEU A CA 1
ATOM 536 C C . LEU A 1 73 ? 9.859 8.086 10 1 96.56 73 LEU A C 1
ATOM 538 O O . LEU A 1 73 ? 10.625 7.133 9.867 1 96.56 73 LEU A O 1
ATOM 542 N N . GLY A 1 74 ? 10.031 9.328 9.453 1 96.31 74 GLY A N 1
ATOM 543 C CA . GLY A 1 74 ? 11.305 9.578 8.805 1 96.31 74 GLY A CA 1
ATOM 544 C C . GLY A 1 74 ? 12.492 9.359 9.727 1 96.31 74 GLY A C 1
ATOM 545 O O . GLY A 1 74 ? 13.492 8.758 9.328 1 96.31 74 GLY A O 1
ATOM 546 N N . PHE A 1 75 ? 12.383 9.828 10.93 1 96.62 75 PHE A N 1
ATOM 547 C CA . PHE A 1 75 ? 13.453 9.688 11.914 1 96.62 75 PHE A CA 1
ATOM 548 C C . PHE A 1 75 ? 13.695 8.227 12.242 1 96.62 75 PHE A C 1
ATOM 550 O O . PHE A 1 75 ? 14.844 7.77 12.266 1 96.62 75 PHE A O 1
ATOM 557 N N . ILE A 1 76 ? 12.656 7.453 12.516 1 96.06 76 ILE A N 1
ATOM 558 C CA . ILE A 1 76 ? 12.766 6.027 12.805 1 96.06 76 ILE A CA 1
ATOM 559 C C . ILE A 1 76 ? 13.438 5.312 11.633 1 96.06 76 ILE A C 1
ATOM 561 O O . ILE A 1 76 ? 14.32 4.48 11.836 1 96.06 76 ILE A O 1
ATOM 565 N N . ALA A 1 77 ? 13.023 5.625 10.43 1 95.38 77 ALA A N 1
ATOM 566 C CA . ALA A 1 77 ? 13.562 4.992 9.227 1 95.38 77 ALA A CA 1
ATOM 567 C C . ALA A 1 77 ? 15.047 5.309 9.055 1 95.38 77 ALA A C 1
ATOM 569 O O . ALA A 1 77 ? 15.844 4.422 8.734 1 95.38 77 ALA A O 1
ATOM 570 N N . ILE A 1 78 ? 15.375 6.547 9.234 1 95.75 78 ILE A N 1
ATOM 571 C CA . ILE A 1 78 ? 16.766 6.969 9.117 1 95.75 78 ILE A CA 1
ATOM 572 C C . ILE A 1 78 ? 17.609 6.25 10.164 1 95.75 78 ILE A C 1
ATOM 574 O O . ILE A 1 78 ? 18.703 5.75 9.859 1 95.75 78 ILE A O 1
ATOM 578 N N . ALA A 1 79 ? 17.125 6.215 11.391 1 95.62 79 ALA A N 1
ATOM 579 C CA . ALA A 1 79 ? 17.844 5.512 12.453 1 95.62 79 ALA A CA 1
ATOM 580 C C . ALA A 1 79 ? 18.109 4.059 12.062 1 95.62 79 ALA A C 1
ATOM 582 O O . ALA A 1 79 ? 19.234 3.559 12.227 1 95.62 79 ALA A O 1
ATOM 583 N N . GLN A 1 80 ? 17.109 3.41 11.57 1 93.38 80 GLN A N 1
ATOM 584 C CA . GLN A 1 80 ? 17.266 2.027 11.125 1 93.38 80 GLN A CA 1
ATOM 585 C C . GLN A 1 80 ? 18.312 1.911 10.023 1 93.38 80 GLN A C 1
ATOM 587 O O . GLN A 1 80 ? 19.141 1.004 10.047 1 93.38 80 GLN A O 1
ATOM 592 N N . GLU A 1 81 ? 18.219 2.771 9.086 1 91.38 81 GLU A N 1
ATOM 593 C CA . GLU A 1 81 ? 19.125 2.742 7.945 1 91.38 81 GLU A CA 1
ATOM 594 C C . GLU A 1 81 ? 20.578 2.873 8.391 1 91.38 81 GLU A C 1
ATOM 596 O O . GLU A 1 81 ? 21.453 2.207 7.844 1 91.38 81 GLU A O 1
ATOM 601 N N . VAL A 1 82 ? 20.797 3.699 9.352 1 94.75 82 VAL A N 1
ATOM 602 C CA . VAL A 1 82 ? 22.172 3.934 9.789 1 94.75 82 VAL A CA 1
ATOM 603 C C . VAL A 1 82 ? 22.5 3.021 10.969 1 94.75 82 VAL A C 1
ATOM 605 O O . VAL A 1 82 ? 23.5 3.229 11.656 1 94.75 82 VAL A O 1
ATOM 608 N N . LYS A 1 83 ? 21.609 2.084 11.258 1 92.69 83 LYS A N 1
ATOM 609 C CA . LYS A 1 83 ? 21.797 1.035 12.258 1 92.69 83 LYS A CA 1
ATOM 610 C C . LYS A 1 83 ? 21.984 1.629 13.648 1 92.69 83 LYS A C 1
ATOM 612 O O . LYS A 1 83 ? 22.922 1.274 14.359 1 92.69 83 LYS A O 1
ATOM 617 N N . ARG A 1 84 ? 21.156 2.525 13.977 1 94.5 84 ARG A N 1
ATOM 618 C CA . ARG A 1 84 ? 21.141 3.148 15.297 1 94.5 84 ARG A CA 1
ATOM 619 C C . ARG A 1 84 ? 19.766 3.096 15.93 1 94.5 84 ARG A C 1
ATOM 621 O O . ARG A 1 84 ? 18.766 2.943 15.227 1 94.5 84 ARG A O 1
ATOM 628 N N . ILE A 1 85 ? 19.672 3.254 17.219 1 93.44 85 ILE A N 1
ATOM 629 C CA . ILE A 1 85 ? 18.422 3.305 17.969 1 93.44 85 ILE A CA 1
ATOM 630 C C . ILE A 1 85 ? 17.922 4.746 18.047 1 93.44 85 ILE A C 1
ATOM 632 O O . ILE A 1 85 ? 18.656 5.641 18.484 1 93.44 85 ILE A O 1
ATOM 636 N N . PRO A 1 86 ? 16.734 4.934 17.547 1 95 86 PRO A N 1
ATOM 637 C CA . PRO A 1 86 ? 16.203 6.297 17.672 1 95 86 PRO A CA 1
ATOM 638 C C . PRO A 1 86 ? 15.891 6.688 19.109 1 95 86 PRO A C 1
ATOM 640 O O . PRO A 1 86 ? 15.234 5.93 19.828 1 95 86 PRO A O 1
ATOM 643 N N . VAL A 1 87 ? 16.344 7.871 19.469 1 94.38 87 VAL A N 1
ATOM 644 C CA . VAL A 1 87 ? 16.203 8.32 20.844 1 94.38 87 VAL A CA 1
ATOM 645 C C . VAL A 1 87 ? 15.742 9.773 20.875 1 94.38 87 VAL A C 1
ATOM 647 O O . VAL A 1 87 ? 16.219 10.602 20.094 1 94.38 87 VAL A O 1
ATOM 650 N N . ILE A 1 88 ? 14.82 10.039 21.703 1 92.25 88 ILE A N 1
ATOM 651 C CA . ILE A 1 88 ? 14.406 11.398 22.031 1 92.25 88 ILE A CA 1
ATOM 652 C C . ILE A 1 88 ? 14.734 11.695 23.5 1 92.25 88 ILE A C 1
ATOM 654 O O . ILE A 1 88 ? 14.328 10.945 24.391 1 92.25 88 ILE A O 1
ATOM 658 N N . VAL A 1 89 ? 15.469 12.797 23.703 1 89.5 89 VAL A N 1
ATOM 659 C CA . VAL A 1 89 ? 15.93 13.055 25.062 1 89.5 89 VAL A CA 1
ATOM 660 C C . VAL A 1 89 ? 15.258 14.305 25.609 1 89.5 89 VAL A C 1
ATOM 662 O O . VAL A 1 89 ? 15.062 14.438 26.828 1 89.5 89 VAL A O 1
ATOM 665 N N . GLU A 1 90 ? 15.016 15.273 24.781 1 89.56 90 GLU A N 1
ATOM 666 C CA . GLU A 1 90 ? 14.398 16.516 25.234 1 89.56 90 GLU A CA 1
ATOM 667 C C . GLU A 1 90 ? 13.039 16.25 25.875 1 89.56 90 GLU A C 1
ATOM 669 O O . GLU A 1 90 ? 12.18 15.617 25.266 1 89.56 90 GLU A O 1
ATOM 674 N N . LEU A 1 91 ? 12.828 16.797 26.984 1 90.56 91 LEU A N 1
ATOM 675 C CA . LEU A 1 91 ? 11.641 16.516 27.781 1 90.56 91 LEU A CA 1
ATOM 676 C C . LEU A 1 91 ? 10.383 16.984 27.062 1 90.56 91 LEU A C 1
ATOM 678 O O . LEU A 1 91 ? 9.352 16.312 27.094 1 90.56 91 LEU A O 1
ATOM 682 N N . SER A 1 92 ? 10.484 18.109 26.484 1 93.31 92 SER A N 1
ATOM 683 C CA . SER A 1 92 ? 9.32 18.641 25.781 1 93.31 92 SER A CA 1
ATOM 684 C C . SER A 1 92 ? 8.922 17.734 24.625 1 93.31 92 SER A C 1
ATOM 686 O O . SER A 1 92 ? 7.734 17.5 24.391 1 93.31 92 SER A O 1
ATOM 688 N N . LEU A 1 93 ? 9.875 17.203 23.938 1 93.5 93 LEU A N 1
ATOM 689 C CA . LEU A 1 93 ? 9.609 16.297 22.828 1 93.5 93 LEU A CA 1
ATOM 690 C C . LEU A 1 93 ? 9.086 14.953 23.328 1 93.5 93 LEU A C 1
ATOM 692 O O . LEU A 1 93 ? 8.219 14.344 22.703 1 93.5 93 LEU A O 1
ATOM 696 N N . LEU A 1 94 ? 9.578 14.531 24.422 1 92 94 LEU A N 1
ATOM 697 C CA . LEU A 1 94 ? 9.102 13.289 25.031 1 92 94 LEU A CA 1
ATOM 698 C C . LEU A 1 94 ? 7.637 13.414 25.438 1 92 94 LEU A C 1
ATOM 700 O O . LEU A 1 94 ? 6.852 12.484 25.234 1 92 94 LEU A O 1
ATOM 704 N N . SER A 1 95 ? 7.348 14.562 26.016 1 93.69 95 SER A N 1
ATOM 705 C CA . SER A 1 95 ? 5.965 14.812 26.391 1 93.69 95 SER A CA 1
ATOM 706 C C . SER A 1 95 ? 5.039 14.789 25.188 1 93.69 95 SER A C 1
ATOM 708 O O . SER A 1 95 ? 3.965 14.188 25.234 1 93.69 95 SER A O 1
ATOM 710 N N . ARG A 1 96 ? 5.441 15.414 24.188 1 95.31 96 ARG A N 1
ATOM 711 C CA . ARG A 1 96 ? 4.672 15.43 22.938 1 95.31 96 ARG A CA 1
ATOM 712 C C . ARG A 1 96 ? 4.523 14.023 22.375 1 95.31 96 ARG A C 1
ATOM 714 O O . ARG A 1 96 ? 3.441 13.641 21.922 1 95.31 96 ARG A O 1
ATOM 721 N N . LEU A 1 97 ? 5.59 13.258 22.391 1 94.81 97 LEU A N 1
ATOM 722 C CA . LEU A 1 97 ? 5.562 11.875 21.922 1 94.81 97 LEU A CA 1
ATOM 723 C C . LEU A 1 97 ? 4.559 11.055 22.734 1 94.81 97 LEU A C 1
ATOM 725 O O . LEU A 1 97 ? 3.826 10.234 22.172 1 94.81 97 LEU A O 1
ATOM 729 N N . ASP A 1 98 ? 4.523 11.297 23.969 1 94.06 98 ASP A N 1
ATOM 730 C CA . ASP A 1 98 ? 3.582 10.594 24.828 1 94.06 98 ASP A CA 1
ATOM 731 C C . ASP A 1 98 ? 2.141 10.961 24.484 1 94.06 98 ASP A C 1
ATOM 733 O O . ASP A 1 98 ? 1.264 10.094 24.453 1 94.06 98 ASP A O 1
ATOM 737 N N . GLU A 1 99 ? 1.938 12.195 24.266 1 94.5 99 GLU A N 1
ATOM 738 C CA . GLU A 1 99 ? 0.614 12.648 23.844 1 94.5 99 GLU A CA 1
ATOM 739 C C . GLU A 1 99 ? 0.188 11.977 22.531 1 94.5 99 GLU A C 1
ATOM 741 O O . GLU A 1 99 ? -0.938 11.484 22.422 1 94.5 99 GLU A O 1
ATOM 746 N N . ILE A 1 100 ? 1.05 11.938 21.641 1 94.88 100 ILE A N 1
ATOM 747 C CA . ILE A 1 100 ? 0.797 11.359 20.312 1 94.88 100 ILE A CA 1
ATOM 748 C C . ILE A 1 100 ? 0.536 9.859 20.453 1 94.88 100 ILE A C 1
ATOM 750 O O . ILE A 1 100 ? -0.304 9.305 19.75 1 94.88 100 ILE A O 1
ATOM 754 N N . SER A 1 101 ? 1.183 9.227 21.391 1 94.31 101 SER A N 1
ATOM 755 C CA . SER A 1 101 ? 1.097 7.785 21.578 1 94.31 101 SER A CA 1
ATOM 756 C C . SER A 1 101 ? -0.289 7.367 22.062 1 94.31 101 SER A C 1
ATOM 758 O O . SER A 1 101 ? -0.662 6.199 21.969 1 94.31 101 SER A O 1
ATOM 760 N N . ALA A 1 102 ? -1.036 8.32 22.578 1 95.12 102 ALA A N 1
ATOM 761 C CA . ALA A 1 102 ? -2.418 8.031 22.953 1 95.12 102 ALA A CA 1
ATOM 762 C C . ALA A 1 102 ? -3.268 7.719 21.719 1 95.12 102 ALA A C 1
ATOM 764 O O . ALA A 1 102 ? -4.223 6.941 21.797 1 95.12 102 ALA A O 1
ATOM 765 N N . TYR A 1 103 ? -2.883 8.289 20.625 1 95.88 103 TYR A N 1
ATOM 766 C CA . TYR A 1 103 ? -3.639 8.117 19.391 1 95.88 103 TYR A CA 1
ATOM 767 C C . TYR A 1 103 ? -2.965 7.105 18.484 1 95.88 103 TYR A C 1
ATOM 769 O O . TYR A 1 103 ? -3.625 6.469 17.656 1 95.88 103 TYR A O 1
ATOM 777 N N . PHE A 1 104 ? -1.655 6.988 18.609 1 96.56 104 PHE A N 1
ATOM 778 C CA . PHE A 1 104 ? -0.838 6.051 17.859 1 96.56 104 PHE A CA 1
ATOM 779 C C . PHE A 1 104 ? -0.051 5.141 18.797 1 96.56 104 PHE A C 1
ATOM 781 O O . PHE A 1 104 ? 1.161 5.301 18.953 1 96.56 104 PHE A O 1
ATOM 788 N N . PRO A 1 105 ? -0.615 4.129 19.25 1 94.88 105 PRO A N 1
ATOM 789 C CA . PRO A 1 105 ? -0.033 3.377 20.359 1 94.88 105 PRO A CA 1
ATOM 790 C C . PRO A 1 105 ? 1.256 2.656 19.969 1 94.88 105 PRO A C 1
ATOM 792 O O . PRO A 1 105 ? 2.08 2.348 20.844 1 94.88 105 PRO A O 1
ATOM 795 N N . TYR A 1 106 ? 1.489 2.432 18.734 1 92.81 106 TYR A N 1
ATOM 796 C CA . TYR A 1 106 ? 2.633 1.613 18.344 1 92.81 106 TYR A CA 1
ATOM 797 C C . TYR A 1 106 ? 3.869 2.477 18.109 1 92.81 106 TYR A C 1
ATOM 799 O O . TYR A 1 106 ? 4.988 1.963 18.031 1 92.81 106 TYR A O 1
ATOM 807 N N . ILE A 1 107 ? 3.672 3.779 17.969 1 92.69 107 ILE A N 1
ATOM 808 C CA . ILE A 1 107 ? 4.785 4.645 17.594 1 92.69 107 ILE A CA 1
ATOM 809 C C . ILE A 1 107 ? 5.746 4.785 18.766 1 92.69 107 ILE A C 1
ATOM 811 O O . ILE A 1 107 ? 6.965 4.844 18.578 1 92.69 107 ILE A O 1
ATOM 815 N N . ARG A 1 108 ? 5.281 4.766 20 1 87.44 108 ARG A N 1
ATOM 816 C CA . ARG A 1 108 ? 6.09 5.016 21.188 1 87.44 108 ARG A CA 1
ATOM 817 C C . ARG A 1 108 ? 7.117 3.908 21.391 1 87.44 108 ARG A C 1
ATOM 819 O O . ARG A 1 108 ? 8.242 4.168 21.812 1 87.44 108 ARG A O 1
ATOM 826 N N . SER A 1 109 ? 6.738 2.75 21.031 1 87.62 109 SER A N 1
ATOM 827 C CA . SER A 1 109 ? 7.594 1.595 21.266 1 87.62 109 SER A CA 1
ATOM 828 C C . SER A 1 109 ? 8.836 1.634 20.375 1 87.62 109 SER A C 1
ATOM 830 O O . SER A 1 109 ? 9.797 0.902 20.609 1 87.62 109 SER A O 1
ATOM 832 N N . ARG A 1 110 ? 8.844 2.492 19.453 1 89 110 ARG A N 1
ATOM 833 C CA . ARG A 1 110 ? 9.961 2.551 18.516 1 89 110 ARG A CA 1
ATOM 834 C C . ARG A 1 110 ? 11.086 3.424 19.078 1 89 110 ARG A C 1
ATOM 836 O O . ARG A 1 110 ? 12.188 3.457 18.516 1 89 110 ARG A O 1
ATOM 843 N N . PHE A 1 111 ? 10.719 4.07 20.109 1 89.44 111 PHE A N 1
ATOM 844 C CA . PHE A 1 111 ? 11.711 4.941 20.719 1 89.44 111 PHE A CA 1
ATOM 845 C C . PHE A 1 111 ? 12.156 4.383 22.062 1 89.44 111 PHE A C 1
ATOM 847 O O . PHE A 1 111 ? 11.344 3.852 22.828 1 89.44 111 PHE A O 1
ATOM 854 N N . GLN A 1 112 ? 13.406 4.352 22.25 1 78.69 112 GLN A N 1
ATOM 855 C CA . GLN A 1 112 ? 13.945 3.898 23.531 1 78.69 112 GLN A CA 1
ATOM 856 C C . GLN A 1 112 ? 14.305 5.082 24.422 1 78.69 112 GLN A C 1
ATOM 858 O O . GLN A 1 112 ? 14.594 6.172 23.922 1 78.69 112 GLN A O 1
ATOM 863 N N . ARG A 1 113 ? 13.922 4.922 25.75 1 68.31 113 ARG A N 1
ATOM 864 C CA . ARG A 1 113 ? 14.359 5.91 26.734 1 68.31 113 ARG A CA 1
ATOM 865 C C . ARG A 1 113 ? 15.727 5.559 27.297 1 68.31 113 ARG A C 1
ATOM 867 O O . ARG A 1 113 ? 15.914 4.477 27.859 1 68.31 113 ARG A O 1
ATOM 874 N N . LYS A 1 114 ? 16.766 5.762 26.5 1 63.72 114 LYS A N 1
ATOM 875 C CA . LYS A 1 114 ? 17.969 5.184 27.094 1 63.72 114 LYS A CA 1
ATOM 876 C C . LYS A 1 114 ? 18.828 6.258 27.75 1 63.72 114 LYS A C 1
ATOM 878 O O . LYS A 1 114 ? 19.172 7.262 27.125 1 63.72 114 LYS A O 1
ATOM 883 N N . GLU A 1 115 ? 18.969 5.973 28.984 1 64.69 115 GLU A N 1
ATOM 884 C CA . GLU A 1 115 ? 19.984 6.691 29.766 1 64.69 115 GLU A CA 1
ATOM 885 C C . GLU A 1 115 ? 21.375 6.484 29.172 1 64.69 115 GLU A C 1
ATOM 887 O O . GLU A 1 115 ? 22.297 7.27 29.422 1 64.69 115 GLU A O 1
ATOM 892 N N . PHE A 1 116 ? 21.469 5.566 28.188 1 66.56 116 PHE A N 1
ATOM 893 C CA . PHE A 1 116 ? 22.797 5.16 27.719 1 66.56 116 PHE A CA 1
ATOM 894 C C . PHE A 1 116 ? 23.266 6.062 26.578 1 66.56 116 PHE A C 1
ATOM 896 O O . PHE A 1 116 ? 24.438 6.066 26.234 1 66.56 116 PHE A O 1
ATOM 903 N N . CYS A 1 117 ? 22.344 6.809 25.984 1 78.56 117 CYS A N 1
ATOM 904 C CA . CYS A 1 117 ? 22.781 7.652 24.875 1 78.56 117 CYS A CA 1
ATOM 905 C C . CYS A 1 117 ? 23.281 9 25.375 1 78.56 117 CYS A C 1
ATOM 907 O O . CYS A 1 117 ? 22.594 10.016 25.219 1 78.56 117 CYS A O 1
ATOM 909 N N . LYS A 1 118 ? 24.391 8.844 26.234 1 74.69 118 LYS A N 1
ATOM 910 C CA . LYS A 1 118 ? 24.969 10.07 26.781 1 74.69 118 LYS A CA 1
ATOM 911 C C . LYS A 1 118 ? 26.141 10.547 25.938 1 74.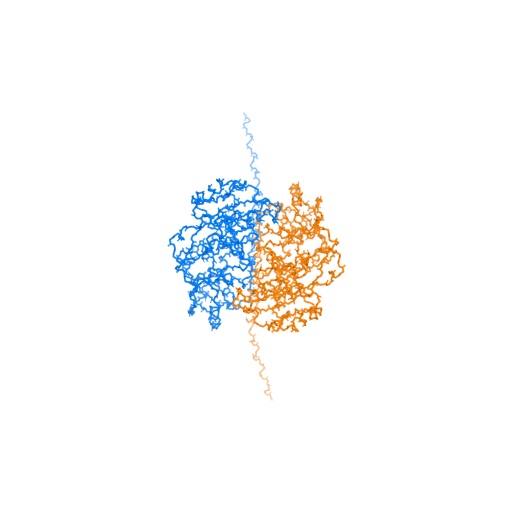69 118 LYS A C 1
ATOM 913 O O . LYS A 1 118 ? 26.719 9.773 25.172 1 74.69 118 LYS A O 1
ATOM 918 N N . ASN A 1 119 ? 26.484 11.883 25.969 1 82.44 119 ASN A N 1
ATOM 919 C CA . ASN A 1 119 ? 27.609 12.523 25.297 1 82.44 119 ASN A CA 1
ATOM 920 C C . ASN A 1 119 ? 27.547 12.305 23.781 1 82.44 119 ASN A C 1
ATOM 922 O O . ASN A 1 119 ? 28.375 11.586 23.219 1 82.44 119 ASN A O 1
ATOM 926 N N . HIS A 1 120 ? 26.562 13 23.156 1 89.31 120 HIS A N 1
ATOM 927 C CA . HIS A 1 120 ? 26.391 12.781 21.719 1 89.31 120 HIS A CA 1
ATOM 928 C C . HIS A 1 120 ? 27.172 13.812 20.906 1 89.31 120 HIS A C 1
ATOM 930 O O . HIS A 1 120 ? 27.391 14.938 21.375 1 89.31 120 HIS A O 1
ATOM 936 N N . VAL A 1 121 ? 27.641 13.328 19.828 1 94.19 121 VAL A N 1
ATOM 937 C CA . VAL A 1 121 ? 28.266 14.195 18.828 1 94.19 121 VAL A CA 1
ATOM 938 C C . VAL A 1 121 ? 27.203 14.734 17.875 1 94.19 121 VAL A C 1
ATOM 940 O O . VAL A 1 121 ? 26.422 13.961 17.312 1 94.19 121 VAL A O 1
ATOM 943 N N . TYR A 1 122 ? 27.219 16 17.781 1 95.25 122 TYR A N 1
ATOM 944 C CA . TYR A 1 122 ? 26.234 16.625 16.906 1 95.25 122 TYR A CA 1
ATOM 945 C C . TYR A 1 122 ? 26.656 16.5 15.438 1 95.25 122 TYR A C 1
ATOM 947 O O . TYR A 1 122 ? 27.812 16.766 15.102 1 95.25 122 TYR A O 1
ATOM 955 N N . VAL A 1 123 ? 25.656 16.094 14.641 1 96.19 123 VAL A N 1
ATOM 956 C CA . VAL A 1 123 ? 25.859 16.016 13.203 1 96.19 123 VAL A CA 1
ATOM 957 C C . VAL A 1 123 ? 24.969 17.016 12.484 1 96.19 123 VAL A C 1
ATOM 959 O O . VAL A 1 123 ? 23.75 17 12.633 1 96.19 123 VAL A O 1
ATOM 962 N N . SER A 1 124 ? 25.609 17.891 11.719 1 93.38 124 SER A N 1
ATOM 963 C CA . SER A 1 124 ? 24.859 18.859 10.922 1 93.38 124 SER A CA 1
ATOM 964 C C . SER A 1 124 ? 24.312 18.219 9.648 1 93.38 124 SER A C 1
ATOM 966 O O . SER A 1 124 ? 25.062 17.625 8.867 1 93.38 124 SER A O 1
ATOM 968 N N . THR A 1 125 ? 23.016 18.25 9.5 1 90.06 125 THR A N 1
ATOM 969 C CA . THR A 1 125 ? 22.359 17.75 8.297 1 90.06 125 THR A CA 1
ATOM 970 C C . THR A 1 125 ? 21.656 18.875 7.547 1 90.06 125 THR A C 1
ATOM 972 O O . THR A 1 125 ? 21.328 19.906 8.141 1 90.06 125 THR A O 1
ATOM 975 N N . PRO A 1 126 ? 21.516 18.672 6.223 1 88 126 PRO A N 1
ATOM 976 C CA . PRO A 1 126 ? 20.781 19.703 5.473 1 88 126 PRO A CA 1
ATOM 977 C C . PRO A 1 126 ? 19.328 19.828 5.906 1 88 126 PRO A C 1
ATOM 979 O O . PRO A 1 126 ? 18.656 18.812 6.164 1 88 126 PRO A O 1
ATOM 982 N N . LEU A 1 127 ? 18.938 21.062 6.039 1 82.06 127 LEU A N 1
ATOM 983 C CA . LEU A 1 127 ? 17.562 21.375 6.418 1 82.06 127 LEU A CA 1
ATOM 984 C C . LEU A 1 127 ? 16.859 22.141 5.305 1 82.06 127 LEU A C 1
ATOM 986 O O . LEU A 1 127 ? 15.828 22.781 5.539 1 82.06 127 LEU A O 1
ATOM 990 N N . ASP A 1 128 ? 17.406 22.062 4.129 1 77.06 128 ASP A N 1
ATOM 991 C CA . ASP A 1 128 ? 17.047 22.938 3.01 1 77.06 128 ASP A CA 1
ATOM 992 C C . ASP A 1 128 ? 15.664 22.578 2.465 1 77.06 128 ASP A C 1
ATOM 994 O O . ASP A 1 128 ? 14.938 23.453 1.999 1 77.06 128 ASP A O 1
ATOM 998 N N . PHE A 1 129 ? 15.383 21.359 2.6 1 80.19 129 PHE A N 1
ATOM 999 C CA . PHE A 1 129 ? 14.195 20.906 1.883 1 80.19 129 PHE A CA 1
ATOM 1000 C C . PHE A 1 129 ? 13.195 20.281 2.842 1 80.19 129 PHE A C 1
ATOM 1002 O O . PHE A 1 129 ? 13.531 19.359 3.584 1 80.19 129 PHE A O 1
ATOM 1009 N N . CYS A 1 130 ? 12 20.781 2.777 1 84 130 CYS A N 1
ATOM 1010 C CA . CYS A 1 130 ? 10.953 20.172 3.586 1 84 130 CYS A CA 1
ATOM 1011 C C . CYS A 1 130 ? 10.391 18.938 2.91 1 84 130 CYS A C 1
ATOM 1013 O O . CYS A 1 130 ? 10.031 17.969 3.582 1 84 130 CYS A O 1
ATOM 1015 N N . CYS A 1 131 ? 10.344 18.891 1.68 1 91 131 CYS A N 1
ATOM 1016 C CA . CYS A 1 131 ? 9.508 17.938 0.955 1 91 131 CYS A CA 1
ATOM 1017 C C . CYS A 1 131 ? 10.289 17.297 -0.187 1 91 131 CYS A C 1
ATOM 1019 O O . CYS A 1 131 ? 9.742 17.078 -1.27 1 91 131 CYS A O 1
ATOM 1021 N N . LYS A 1 132 ? 11.562 17.125 0.062 1 91.31 132 LYS A N 1
ATOM 1022 C CA . LYS A 1 132 ? 12.453 16.359 -0.812 1 91.31 132 LYS A CA 1
ATOM 1023 C C . LYS A 1 132 ? 13.258 15.336 -0.021 1 91.31 132 LYS A C 1
ATOM 1025 O O . LYS A 1 132 ? 13.664 15.594 1.113 1 91.31 132 LYS A O 1
ATOM 1030 N N . HIS A 1 133 ? 13.477 14.219 -0.67 1 92.25 133 HIS A N 1
ATOM 1031 C CA . HIS A 1 133 ? 14.359 13.227 -0.073 1 92.25 133 HIS A CA 1
ATOM 1032 C C . HIS A 1 133 ? 15.82 13.625 -0.234 1 92.25 133 HIS A C 1
ATOM 1034 O O . HIS A 1 133 ? 16.297 13.836 -1.354 1 92.25 133 HIS A O 1
ATOM 1040 N N . ASP A 1 134 ? 16.516 13.75 0.832 1 92.31 134 ASP A N 1
ATOM 1041 C CA . ASP A 1 134 ? 17.906 14.211 0.808 1 92.31 134 ASP A CA 1
ATOM 1042 C C . ASP A 1 134 ? 18.859 13.117 1.303 1 92.31 134 ASP A C 1
ATOM 1044 O O . ASP A 1 134 ? 19.016 12.93 2.51 1 92.31 134 ASP A O 1
ATOM 1048 N N . GLU A 1 135 ? 19.547 12.469 0.435 1 89 135 GLU A N 1
ATOM 1049 C CA . GLU A 1 135 ? 20.422 11.344 0.757 1 89 135 GLU A CA 1
ATOM 1050 C C . GLU A 1 135 ? 21.609 11.797 1.588 1 89 135 GLU A C 1
ATOM 1052 O O . GLU A 1 135 ? 22.266 10.977 2.242 1 89 135 GLU A O 1
ATOM 1057 N N . ARG A 1 136 ? 21.969 13.164 1.56 1 93.81 136 ARG A N 1
ATOM 1058 C CA . ARG A 1 136 ? 23.109 13.688 2.314 1 93.81 136 ARG A CA 1
ATOM 1059 C C . ARG A 1 136 ? 22.922 13.461 3.811 1 93.81 136 ARG A C 1
ATOM 1061 O O . ARG A 1 136 ? 23.906 13.336 4.551 1 93.81 136 ARG A O 1
ATOM 1068 N N . ILE A 1 137 ? 21.641 13.344 4.27 1 95.19 137 ILE A N 1
ATOM 1069 C CA . ILE A 1 137 ? 21.344 13.133 5.684 1 95.19 137 ILE A CA 1
ATOM 1070 C C . ILE A 1 137 ? 21.922 11.797 6.145 1 95.19 137 ILE A C 1
ATOM 1072 O O . ILE A 1 137 ? 22.719 11.75 7.082 1 95.19 137 ILE A O 1
ATOM 1076 N N . VAL A 1 138 ? 21.578 10.766 5.477 1 93.75 138 VAL A N 1
ATOM 1077 C CA . VAL A 1 138 ? 22.031 9.422 5.832 1 93.75 138 VAL A CA 1
ATOM 1078 C C . VAL A 1 138 ? 23.547 9.328 5.66 1 93.75 138 VAL A C 1
ATOM 1080 O O . VAL A 1 138 ? 24.234 8.773 6.508 1 93.75 138 VAL A O 1
ATOM 1083 N N . ARG A 1 139 ? 24.047 9.914 4.602 1 94.12 139 ARG A N 1
ATOM 1084 C CA . ARG A 1 139 ? 25.484 9.867 4.34 1 94.12 139 ARG A CA 1
ATOM 1085 C C . ARG A 1 139 ? 26.266 10.516 5.473 1 94.12 139 ARG A C 1
ATOM 1087 O O . ARG A 1 139 ? 27.281 9.977 5.914 1 94.12 139 ARG A O 1
ATOM 1094 N N . ARG A 1 140 ? 25.844 11.594 5.93 1 96.31 140 ARG A N 1
ATOM 1095 C CA . ARG A 1 140 ? 26.516 12.305 7.004 1 96.31 140 ARG A CA 1
ATOM 1096 C C . ARG A 1 140 ? 26.469 11.516 8.305 1 96.31 140 ARG A C 1
ATOM 1098 O O . ARG A 1 140 ? 27.438 11.477 9.062 1 96.31 140 ARG A O 1
ATOM 1105 N N . LEU A 1 141 ? 25.406 10.922 8.523 1 96.38 141 LEU A N 1
ATOM 1106 C CA . LEU A 1 141 ? 25.25 10.117 9.734 1 96.38 141 LEU A CA 1
ATOM 1107 C C . LEU A 1 141 ? 26.125 8.867 9.672 1 96.38 141 LEU A C 1
ATOM 1109 O O . LEU A 1 141 ? 26.75 8.484 10.664 1 96.38 141 LEU A O 1
ATOM 1113 N N . GLU A 1 142 ? 26.172 8.32 8.492 1 95 142 GLU A N 1
ATOM 1114 C CA . GLU A 1 142 ? 26.984 7.129 8.305 1 95 142 GLU A CA 1
ATOM 1115 C C . GLU A 1 142 ? 28.469 7.441 8.484 1 95 142 GLU A C 1
ATOM 1117 O O . GLU A 1 142 ? 29.25 6.574 8.898 1 95 142 GLU A O 1
ATOM 1122 N N . SER A 1 143 ? 28.859 8.648 8.203 1 95.5 143 SER A N 1
ATOM 1123 C CA . SER A 1 143 ? 30.25 9.055 8.367 1 95.5 143 SER A CA 1
ATOM 1124 C C . SER A 1 143 ? 30.656 9.078 9.836 1 95.5 143 SER A C 1
ATOM 1126 O O . SER A 1 143 ? 31.844 9.141 10.156 1 95.5 143 SER A O 1
ATOM 1128 N N . LYS A 1 144 ? 29.703 8.961 10.742 1 95.94 144 LYS A N 1
ATOM 1129 C CA . LYS A 1 144 ? 29.969 8.953 12.18 1 95.94 144 LYS A CA 1
ATOM 1130 C C . LYS A 1 144 ? 29.688 7.582 12.781 1 95.94 144 LYS A C 1
ATOM 1132 O O . LYS A 1 144 ? 29.219 7.48 13.906 1 95.94 144 LYS A O 1
ATOM 1137 N N . SER A 1 145 ? 29.922 6.566 11.984 1 92.81 145 SER A N 1
ATOM 1138 C CA . SER A 1 145 ? 29.594 5.195 12.359 1 92.81 145 SER A CA 1
ATOM 1139 C C . SER A 1 145 ? 30.422 4.734 13.562 1 92.81 145 SER A C 1
ATOM 1141 O O . SER A 1 145 ? 30.031 3.799 14.258 1 92.81 145 SER A O 1
ATOM 1143 N N . SER A 1 146 ? 31.5 5.391 13.852 1 92.69 146 SER A N 1
ATOM 1144 C CA . SER A 1 146 ? 32.375 4.98 14.953 1 92.69 146 SER A CA 1
ATOM 1145 C C . SER A 1 146 ? 31.875 5.562 16.281 1 92.69 146 SER A C 1
ATOM 1147 O O . SER A 1 146 ? 32.312 5.137 17.344 1 92.69 146 SER A O 1
ATOM 1149 N N . MET A 1 147 ? 31.016 6.539 16.188 1 93.44 147 MET A N 1
ATOM 1150 C CA . MET A 1 147 ? 30.516 7.195 17.391 1 93.44 147 MET A CA 1
ATOM 1151 C C . MET A 1 147 ? 29.359 6.402 18 1 93.44 147 MET A C 1
ATOM 1153 O O . MET A 1 147 ? 28.5 5.898 17.281 1 93.44 147 MET A O 1
ATOM 1157 N N . HIS A 1 148 ? 29.406 6.34 19.203 1 92.31 148 HIS A N 1
ATOM 1158 C CA . HIS A 1 148 ? 28.375 5.602 19.906 1 92.31 148 HIS A CA 1
ATOM 1159 C C . HIS A 1 148 ? 27.031 6.336 19.844 1 92.31 148 HIS A C 1
ATOM 1161 O O . HIS A 1 148 ? 26 5.723 19.594 1 92.31 148 HIS A O 1
ATOM 1167 N N . SER A 1 149 ? 27.141 7.625 20.094 1 94.06 149 SER A N 1
ATOM 1168 C CA . SER A 1 149 ? 25.938 8.453 20.109 1 94.06 149 SER A CA 1
ATOM 1169 C C . SER A 1 149 ? 26.109 9.695 19.25 1 94.06 149 SER A C 1
ATOM 1171 O O . SER A 1 149 ? 27.094 10.422 19.375 1 94.06 149 SER A O 1
ATOM 1173 N N . VAL A 1 150 ? 25.141 9.852 18.359 1 96.38 150 VAL A N 1
ATOM 1174 C CA . VAL A 1 150 ? 25.141 11.062 17.547 1 96.38 150 VAL A CA 1
ATOM 1175 C C . VAL A 1 150 ? 23.781 11.758 17.672 1 96.38 150 VAL A C 1
ATOM 1177 O O . VAL A 1 150 ? 22.766 11.109 17.922 1 96.38 150 VAL A O 1
ATOM 1180 N N . ALA A 1 151 ? 23.812 13.109 17.594 1 95.62 151 ALA A N 1
ATOM 1181 C CA . ALA A 1 151 ? 22.594 13.914 17.641 1 95.62 151 ALA A CA 1
ATOM 1182 C C . ALA A 1 151 ? 22.375 14.656 16.328 1 95.62 151 ALA A C 1
ATOM 1184 O O . ALA A 1 151 ? 23.328 15.078 15.68 1 95.62 151 ALA A O 1
ATOM 1185 N N . VAL A 1 152 ? 21.109 14.75 16 1 96.75 152 VAL A N 1
ATOM 1186 C CA . VAL A 1 152 ? 20.766 15.398 14.742 1 96.75 152 VAL A CA 1
ATOM 1187 C C . VAL A 1 152 ? 19.5 16.219 14.914 1 96.75 152 VAL A C 1
ATOM 1189 O O . VAL A 1 152 ? 18.641 15.898 15.742 1 96.75 152 VAL A O 1
ATOM 1192 N N . HIS A 1 153 ? 19.469 17.297 14.219 1 95.75 153 HIS A N 1
ATOM 1193 C CA . HIS A 1 153 ? 18.25 18.094 14.047 1 95.75 153 HIS A CA 1
ATOM 1194 C C . HIS A 1 153 ? 17.656 17.891 12.664 1 95.75 153 HIS A C 1
ATOM 1196 O O . HIS A 1 153 ? 18.344 18.047 11.656 1 95.75 153 HIS A O 1
ATOM 1202 N N . LEU A 1 154 ? 16.453 17.422 12.648 1 95.62 154 LEU A N 1
ATOM 1203 C CA . LEU A 1 154 ? 15.781 17.172 11.375 1 95.62 154 LEU A CA 1
ATOM 1204 C C . LEU A 1 154 ? 14.531 18.047 11.242 1 95.62 154 LEU A C 1
ATOM 1206 O O . LEU A 1 154 ? 13.969 18.484 12.25 1 95.62 154 LEU A O 1
ATOM 1210 N N . ARG A 1 155 ? 14.156 18.281 9.984 1 95 155 ARG A N 1
ATOM 1211 C CA . ARG A 1 155 ? 13.031 19.172 9.703 1 95 155 ARG A CA 1
ATOM 1212 C C . ARG A 1 155 ? 12.07 18.531 8.703 1 95 155 ARG A C 1
ATOM 1214 O O . ARG A 1 155 ? 12.469 18.203 7.586 1 95 155 ARG A O 1
ATOM 1221 N N . TYR A 1 156 ? 10.797 18.25 8.992 1 94.19 156 TYR A N 1
ATOM 1222 C CA . TYR A 1 156 ? 9.594 17.891 8.25 1 94.19 156 TYR A CA 1
ATOM 1223 C C . TYR A 1 156 ? 9.758 16.531 7.59 1 94.19 156 TYR A C 1
ATOM 1225 O O . TYR A 1 156 ? 8.906 15.648 7.754 1 94.19 156 TYR A O 1
ATOM 1233 N N . LEU A 1 157 ? 10.844 16.266 6.836 1 95.88 157 LEU A N 1
ATOM 1234 C CA . LEU A 1 157 ? 11.102 14.992 6.168 1 95.88 157 LEU A CA 1
ATOM 1235 C C . LEU A 1 157 ? 9.883 14.539 5.375 1 95.88 157 LEU A C 1
ATOM 1237 O O . LEU A 1 157 ? 9.484 13.375 5.461 1 95.88 157 LEU A O 1
ATOM 1241 N N . GLN A 1 158 ? 9.281 15.469 4.586 1 96.5 158 GLN A N 1
ATOM 1242 C CA . GLN A 1 158 ? 8.008 15.211 3.92 1 96.5 158 GLN A CA 1
ATOM 1243 C C . GLN A 1 158 ? 8.219 14.508 2.582 1 96.5 158 GLN A C 1
ATOM 1245 O O . GLN A 1 158 ? 7.875 15.047 1.529 1 96.5 158 GLN A O 1
ATOM 1250 N N . SER A 1 159 ? 8.734 13.242 2.615 1 95.62 159 SER A N 1
ATOM 1251 C CA . SER A 1 159 ? 8.891 12.344 1.472 1 95.62 159 SER A CA 1
ATOM 1252 C C . SER A 1 159 ? 8.688 10.891 1.875 1 95.62 159 SER A C 1
ATOM 1254 O O . SER A 1 159 ? 9.273 10.422 2.852 1 95.62 159 SER A O 1
ATOM 1256 N N . PHE A 1 160 ? 7.879 10.195 1.085 1 94.19 160 PHE A N 1
ATOM 1257 C CA . PHE A 1 160 ? 7.617 8.789 1.368 1 94.19 160 PHE A CA 1
ATOM 1258 C C . PHE A 1 160 ? 8.875 7.949 1.163 1 94.19 160 PHE A C 1
ATOM 1260 O O . PHE A 1 160 ? 8.961 6.816 1.645 1 94.19 160 PHE A O 1
ATOM 1267 N N . LYS A 1 161 ? 9.867 8.484 0.46 1 91.94 161 LYS A N 1
ATOM 1268 C CA . LYS A 1 161 ? 11.102 7.75 0.175 1 91.94 161 LYS A CA 1
ATOM 1269 C C . LYS A 1 161 ? 11.898 7.5 1.45 1 91.94 161 LYS A C 1
ATOM 1271 O O . LYS A 1 161 ? 12.711 6.574 1.509 1 91.94 161 LYS A O 1
ATOM 1276 N N . TYR A 1 162 ? 11.664 8.336 2.516 1 93.44 162 TYR A N 1
ATOM 1277 C CA . TYR A 1 162 ? 12.336 8.094 3.789 1 93.44 162 TYR A CA 1
ATOM 1278 C C . TYR A 1 162 ? 11.844 6.801 4.426 1 93.44 162 TYR A C 1
ATOM 1280 O O . TYR A 1 162 ? 12.531 6.215 5.262 1 93.44 162 TYR A O 1
ATOM 1288 N N . PHE A 1 163 ? 10.648 6.258 3.994 1 91.38 163 PHE A N 1
ATOM 1289 C CA . PHE A 1 163 ? 10.023 5.121 4.656 1 91.38 163 PHE A CA 1
ATOM 1290 C C . PHE A 1 163 ? 10.414 3.816 3.979 1 91.38 163 PHE A C 1
ATOM 1292 O O . PHE A 1 163 ? 10.094 2.732 4.477 1 91.38 163 PHE A O 1
ATOM 1299 N N . TRP A 1 164 ? 11.07 3.867 2.895 1 85.62 164 TRP A N 1
ATOM 1300 C CA . TRP A 1 164 ? 11.289 2.689 2.062 1 85.62 164 TRP A CA 1
ATOM 1301 C C . TRP A 1 164 ? 12.031 1.604 2.842 1 85.62 164 TRP A C 1
ATOM 1303 O O . TRP A 1 164 ? 11.695 0.421 2.732 1 85.62 164 TRP A O 1
ATOM 1313 N N . ASN A 1 165 ? 12.906 2.027 3.711 1 82.25 165 ASN A N 1
ATOM 1314 C CA . ASN A 1 165 ? 13.727 1.04 4.406 1 82.25 165 ASN A CA 1
ATOM 1315 C C . ASN A 1 165 ? 13.016 0.478 5.629 1 82.25 165 ASN A C 1
ATOM 1317 O O . ASN A 1 165 ? 13.414 -0.554 6.168 1 82.25 165 ASN A O 1
ATOM 1321 N N . LEU A 1 166 ? 12.023 1.122 6.062 1 86.38 166 LEU A N 1
ATOM 1322 C CA . LEU A 1 166 ? 11.258 0.629 7.199 1 86.38 166 LEU A CA 1
ATOM 1323 C C . LEU A 1 166 ? 10.359 -0.532 6.781 1 86.38 166 LEU A C 1
ATOM 1325 O O . LEU A 1 166 ? 10.047 -1.404 7.598 1 86.38 166 LEU A O 1
ATOM 1329 N N . GLY A 1 167 ? 10.031 -0.608 5.512 1 83.62 167 GLY A N 1
ATOM 1330 C CA . GLY A 1 167 ? 9.055 -1.575 5.031 1 83.62 167 GLY A CA 1
ATOM 1331 C C . GLY A 1 167 ? 7.617 -1.143 5.27 1 83.62 167 GLY A C 1
ATOM 1332 O O . GLY A 1 167 ? 7.316 -0.49 6.27 1 83.62 167 GLY A O 1
ATOM 1333 N N . ARG A 1 168 ? 6.727 -1.592 4.516 1 87.94 168 ARG A N 1
ATOM 1334 C CA . ARG A 1 168 ? 5.34 -1.131 4.5 1 87.94 168 ARG A CA 1
ATOM 1335 C C . ARG A 1 168 ? 4.582 -1.644 5.719 1 87.94 168 ARG A C 1
ATOM 1337 O O . ARG A 1 168 ? 3.758 -0.927 6.293 1 87.94 168 ARG A O 1
ATOM 1344 N N . ALA A 1 169 ? 4.883 -2.879 6.16 1 88.81 169 ALA A N 1
ATOM 1345 C CA . ALA A 1 169 ? 4.211 -3.426 7.336 1 88.81 169 ALA A CA 1
ATOM 1346 C C . ALA A 1 169 ? 4.465 -2.561 8.562 1 88.81 169 ALA A C 1
ATOM 1348 O O . ALA A 1 169 ? 3.535 -2.223 9.297 1 88.81 169 ALA A O 1
ATOM 1349 N N . GLU A 1 170 ? 5.695 -2.164 8.672 1 90.25 170 GLU A N 1
ATOM 1350 C CA . GLU A 1 170 ? 6.074 -1.357 9.828 1 90.25 170 GLU A CA 1
ATOM 1351 C C . GLU A 1 170 ? 5.492 0.049 9.734 1 90.25 170 GLU A C 1
ATOM 1353 O O . GLU A 1 170 ? 5.039 0.606 10.734 1 90.25 170 GLU A O 1
ATOM 1358 N N . VAL A 1 171 ? 5.504 0.615 8.57 1 93.12 171 VAL A N 1
ATOM 1359 C CA . VAL A 1 171 ? 4.957 1.955 8.375 1 93.12 171 VAL A CA 1
ATOM 1360 C C . VAL A 1 171 ? 3.479 1.972 8.75 1 93.12 171 VAL A C 1
ATOM 1362 O O . VAL A 1 171 ? 3.045 2.795 9.555 1 93.12 171 VAL A O 1
ATOM 1365 N N . PHE A 1 172 ? 2.723 1.017 8.25 1 93.38 172 PHE A N 1
ATOM 1366 C CA . PHE A 1 172 ? 1.284 0.983 8.492 1 93.38 172 PHE A CA 1
ATOM 1367 C C . PHE A 1 172 ? 0.985 0.635 9.945 1 93.38 172 PHE A C 1
ATOM 1369 O O . PHE A 1 172 ? 0.013 1.131 10.516 1 93.38 172 PHE A O 1
ATOM 1376 N N . ARG A 1 173 ? 1.8 -0.127 10.523 1 91.75 173 ARG A N 1
ATOM 1377 C CA . ARG A 1 173 ? 1.621 -0.443 11.93 1 91.75 173 ARG A CA 1
ATOM 1378 C C . ARG A 1 173 ? 1.883 0.78 12.805 1 91.75 173 ARG A C 1
ATOM 1380 O O . ARG A 1 173 ? 1.099 1.085 13.703 1 91.75 173 ARG A O 1
ATOM 1387 N N . ALA A 1 174 ? 2.912 1.445 12.477 1 93.06 174 ALA A N 1
ATOM 1388 C CA . ALA A 1 174 ? 3.318 2.598 13.281 1 93.06 174 ALA A CA 1
ATOM 1389 C C . ALA A 1 174 ? 2.232 3.67 13.289 1 93.06 174 ALA A C 1
ATOM 1391 O O . ALA A 1 174 ? 2.025 4.348 14.297 1 93.06 174 ALA A O 1
ATOM 1392 N N . VAL A 1 175 ? 1.473 3.773 12.211 1 94.75 175 VAL A N 1
ATOM 1393 C CA . VAL A 1 175 ? 0.498 4.855 12.102 1 94.75 175 VAL A CA 1
ATOM 1394 C C . VAL A 1 175 ? -0.897 4.328 12.43 1 94.75 175 VAL A C 1
ATOM 1396 O O . VAL A 1 175 ? -1.884 5.059 12.328 1 94.75 175 VAL A O 1
ATOM 1399 N N . SER A 1 176 ? -0.969 3.07 12.836 1 93.38 176 SER A N 1
ATOM 1400 C CA . SER A 1 176 ? -2.266 2.516 13.211 1 93.38 176 SER A CA 1
ATOM 1401 C C . SER A 1 176 ? -2.84 3.225 14.438 1 93.38 176 SER A C 1
ATOM 1403 O O . SER A 1 176 ? -2.113 3.514 15.391 1 93.38 176 SER A O 1
ATOM 1405 N N . GLY A 1 177 ? -4.086 3.457 14.383 1 95.06 177 GLY A N 1
ATOM 1406 C CA . GLY A 1 177 ? -4.734 4.242 15.422 1 95.06 177 GLY A CA 1
ATOM 1407 C C . GLY A 1 177 ? -5.148 3.412 16.625 1 95.06 177 GLY A C 1
ATOM 1408 O O . GLY A 1 177 ? -5.172 2.182 16.562 1 95.06 177 GLY A O 1
ATOM 1409 N N . SER A 1 178 ? -5.398 4.105 17.656 1 96.25 178 SER A N 1
ATOM 1410 C CA . SER A 1 178 ? -5.953 3.523 18.875 1 96.25 178 SER A CA 1
ATOM 1411 C C . SER A 1 178 ? -7.367 3.004 18.641 1 96.25 178 SER A C 1
ATOM 1413 O O . SER A 1 178 ? -7.98 3.291 17.609 1 96.25 178 SER A O 1
ATOM 1415 N N . GLU A 1 179 ? -7.855 2.252 19.625 1 95.44 179 GLU A N 1
ATOM 1416 C CA . GLU A 1 179 ? -9.227 1.76 19.578 1 95.44 179 GLU A CA 1
ATOM 1417 C C . GLU A 1 179 ? -10.227 2.914 19.531 1 95.44 179 GLU A C 1
ATOM 1419 O O . GLU A 1 179 ? -11.234 2.838 18.828 1 95.44 179 GLU A O 1
ATOM 1424 N N . ARG A 1 180 ? -9.945 3.93 20.234 1 96.38 180 ARG A N 1
ATOM 1425 C CA . ARG A 1 180 ? -10.828 5.094 20.25 1 96.38 180 ARG A CA 1
ATOM 1426 C C . ARG A 1 180 ? -10.891 5.75 18.875 1 96.38 180 ARG A C 1
ATOM 1428 O O . ARG A 1 180 ? -11.969 6.109 18.406 1 96.38 180 ARG A O 1
ATOM 1435 N N . ALA A 1 181 ? -9.727 5.969 18.266 1 96.94 181 ALA A N 1
ATOM 1436 C CA . ALA A 1 181 ? -9.695 6.555 16.938 1 96.94 181 ALA A CA 1
ATOM 1437 C C . ALA A 1 181 ? -10.484 5.711 15.938 1 96.94 181 ALA A C 1
ATOM 1439 O O . ALA A 1 181 ? -11.234 6.242 15.117 1 96.94 181 ALA A O 1
ATOM 1440 N N . THR A 1 182 ? -10.344 4.41 16.062 1 94.94 182 THR A N 1
ATOM 1441 C CA . THR A 1 182 ? -11.055 3.48 15.18 1 94.94 182 THR A CA 1
ATOM 1442 C C . THR A 1 182 ? -12.562 3.547 15.43 1 94.94 182 THR A C 1
ATOM 1444 O O . THR A 1 182 ? -13.352 3.551 14.484 1 94.94 182 THR A O 1
ATOM 1447 N N . PHE A 1 183 ? -12.906 3.623 16.672 1 95.5 183 PHE A N 1
ATOM 1448 C CA . PHE A 1 183 ? -14.32 3.734 17.031 1 95.5 183 PHE A CA 1
ATOM 1449 C C . PHE A 1 183 ? -14.93 5 16.438 1 95.5 183 PHE A C 1
ATOM 1451 O O . PHE A 1 183 ? -16 4.953 15.844 1 95.5 183 PHE A O 1
ATOM 1458 N N . VAL A 1 184 ? -14.266 6.078 16.625 1 97 184 VAL A N 1
ATOM 1459 C CA . VAL A 1 184 ? -14.766 7.352 16.109 1 97 184 VAL A CA 1
ATOM 1460 C C . VAL A 1 184 ? -14.883 7.289 14.586 1 97 184 VAL A C 1
ATOM 1462 O O . VAL A 1 184 ? -15.867 7.766 14.016 1 97 184 VAL A O 1
ATOM 1465 N N . ALA A 1 185 ? -13.93 6.711 13.898 1 96.5 185 ALA A N 1
ATOM 1466 C CA . ALA A 1 185 ? -13.953 6.551 12.445 1 96.5 185 ALA A CA 1
ATOM 1467 C C . ALA A 1 185 ? -15.18 5.754 12 1 96.5 185 ALA A C 1
ATOM 1469 O O . ALA A 1 185 ? -15.859 6.129 11.047 1 96.5 185 ALA A O 1
ATOM 1470 N N . LYS A 1 186 ? -15.484 4.73 12.711 1 93.94 186 LYS A N 1
ATOM 1471 C CA . LYS A 1 186 ? -16.547 3.805 12.328 1 93.94 186 LYS A CA 1
ATOM 1472 C C . LYS A 1 186 ? -17.922 4.375 12.664 1 93.94 186 LYS A C 1
ATOM 1474 O O . LYS A 1 186 ? -18.875 4.227 11.891 1 93.94 186 LYS A O 1
ATOM 1479 N N . GLU A 1 187 ? -17.969 5.141 13.812 1 94.44 187 GLU A N 1
ATOM 1480 C CA . GLU A 1 187 ? -19.297 5.348 14.375 1 94.44 187 GLU A CA 1
ATOM 1481 C C . GLU A 1 187 ? -19.656 6.832 14.406 1 94.44 187 GLU A C 1
ATOM 1483 O O . GLU A 1 187 ? -20.844 7.188 14.43 1 94.44 187 GLU A O 1
ATOM 1488 N N . ARG A 1 188 ? -18.641 7.68 14.43 1 95.69 188 ARG A N 1
ATOM 1489 C CA . ARG A 1 188 ? -18.969 9.047 14.828 1 95.69 188 ARG A CA 1
ATOM 1490 C C . ARG A 1 188 ? -18.734 10.023 13.68 1 95.69 188 ARG A C 1
ATOM 1492 O O . ARG A 1 188 ? -19.375 11.07 13.609 1 95.69 188 ARG A O 1
ATOM 1499 N N . LEU A 1 189 ? -17.828 9.742 12.773 1 96.31 189 LEU A N 1
ATOM 1500 C CA . LEU A 1 189 ? -17.5 10.695 11.727 1 96.31 189 LEU A CA 1
ATOM 1501 C C . LEU A 1 189 ? -18.672 10.867 10.758 1 96.31 189 LEU A C 1
ATOM 1503 O O . LEU A 1 189 ? -18.969 11.984 10.328 1 96.31 189 LEU A O 1
ATOM 1507 N N . PHE A 1 190 ? -19.234 9.75 10.367 1 95.94 190 PHE A N 1
ATOM 1508 C CA . PHE A 1 190 ? -20.359 9.734 9.438 1 95.94 190 PHE A CA 1
ATOM 1509 C C . PHE A 1 190 ? -21.469 8.836 9.953 1 95.94 190 PHE A C 1
ATOM 1511 O O . PHE A 1 190 ? -21.703 7.742 9.422 1 95.94 190 PHE A O 1
ATOM 1518 N N . PRO A 1 191 ? -22.25 9.242 10.812 1 88 191 PRO A N 1
ATOM 1519 C CA . PRO A 1 191 ? -23.281 8.398 11.438 1 88 191 PRO A CA 1
ATOM 1520 C C . PRO A 1 191 ? -24.422 8.055 10.492 1 88 191 PRO A C 1
ATOM 1522 O O . PRO A 1 191 ? -25.156 7.094 10.734 1 88 191 PRO A O 1
ATOM 1525 N N . LYS A 1 192 ? -24.578 8.594 9.359 1 79.06 192 LYS A N 1
ATOM 1526 C CA . LYS A 1 192 ? -25.781 8.508 8.531 1 79.06 192 LYS A CA 1
ATOM 1527 C C . LYS A 1 192 ? -25.641 7.414 7.477 1 79.06 192 LYS A C 1
ATOM 1529 O O . LYS A 1 192 ? -26.625 7.016 6.852 1 79.06 192 LYS A O 1
ATOM 1534 N N . ASN A 1 193 ? -24.391 6.918 7.152 1 79.56 193 ASN A N 1
ATOM 1535 C CA . ASN A 1 193 ? -24.281 5.965 6.055 1 79.56 193 ASN A CA 1
ATOM 1536 C C . ASN A 1 193 ? -23.797 4.602 6.547 1 79.56 193 ASN A C 1
ATOM 1538 O O . ASN A 1 193 ? -22.609 4.398 6.773 1 79.56 193 ASN A O 1
ATOM 1542 N N . HIS A 1 194 ? -24.734 3.611 6.48 1 78.5 194 HIS A N 1
ATOM 1543 C CA . HIS A 1 194 ? -24.422 2.268 6.961 1 78.5 194 HIS A CA 1
ATOM 1544 C C . HIS A 1 194 ? -24.047 1.345 5.805 1 78.5 194 HIS A C 1
ATOM 1546 O O . HIS A 1 194 ? -23.656 0.196 6.027 1 78.5 194 HIS A O 1
ATOM 1552 N N . LEU A 1 195 ? -24.094 1.907 4.555 1 79.44 195 LEU A N 1
ATOM 1553 C CA . LEU A 1 195 ? -23.828 1.095 3.373 1 79.44 195 LEU A CA 1
ATOM 1554 C C . LEU A 1 195 ? -22.375 1.231 2.932 1 79.44 195 LEU A C 1
ATOM 1556 O O . LEU A 1 195 ? -21.984 0.689 1.896 1 79.44 195 LEU A O 1
ATOM 1560 N N . ARG A 1 196 ? -21.547 1.858 3.682 1 86.88 196 ARG A N 1
ATOM 1561 C CA . ARG A 1 196 ? -20.203 2.242 3.258 1 86.88 196 ARG A CA 1
ATOM 1562 C C . ARG A 1 196 ? -19.344 1.013 2.977 1 86.88 196 ARG A C 1
ATOM 1564 O O . ARG A 1 196 ? -18.406 1.074 2.182 1 86.88 196 ARG A O 1
ATOM 1571 N N . ARG A 1 197 ? -19.688 -0.088 3.463 1 81.88 197 ARG A N 1
ATOM 1572 C CA . ARG A 1 197 ? -18.891 -1.292 3.244 1 81.88 197 ARG A CA 1
ATOM 1573 C C . ARG A 1 197 ? -19.156 -1.881 1.863 1 81.88 197 ARG A C 1
ATOM 1575 O O . ARG A 1 197 ? -18.312 -2.566 1.3 1 81.88 197 ARG A O 1
ATOM 1582 N N . GLN A 1 198 ? -20.297 -1.577 1.294 1 83.69 198 GLN A N 1
ATOM 1583 C CA . GLN A 1 198 ? -20.688 -2.156 0.017 1 83.69 198 GLN A CA 1
ATOM 1584 C C . GLN A 1 198 ? -20.516 -1.157 -1.122 1 83.69 198 GLN A C 1
ATOM 1586 O O . GLN A 1 198 ? -20.594 -1.525 -2.297 1 83.69 198 GLN A O 1
ATOM 1591 N N . GLN A 1 199 ? -20.281 0.023 -0.809 1 92.38 199 GLN A N 1
ATOM 1592 C CA . GLN A 1 199 ? -20.172 1.085 -1.804 1 92.38 199 GLN A CA 1
ATOM 1593 C C . GLN A 1 199 ? -18.719 1.341 -2.176 1 92.38 199 GLN A C 1
ATOM 1595 O O . GLN A 1 199 ? -17.797 0.841 -1.514 1 92.38 199 GLN A O 1
ATOM 1600 N N . LEU A 1 200 ? -18.531 1.978 -3.369 1 94.88 200 LEU A N 1
ATOM 1601 C CA . LEU A 1 200 ? -17.234 2.535 -3.719 1 94.88 200 LEU A CA 1
ATOM 1602 C C . LEU A 1 200 ? -17.078 3.936 -3.143 1 94.88 200 LEU A C 1
ATOM 1604 O O . LEU A 1 200 ? -17.703 4.883 -3.613 1 94.88 200 LEU A O 1
ATOM 1608 N N . ASN A 1 201 ? -16.297 4.074 -2.178 1 97.38 201 ASN A N 1
ATOM 1609 C CA . ASN A 1 201 ? -16.219 5.312 -1.409 1 97.38 201 ASN A CA 1
ATOM 1610 C C . ASN A 1 201 ? -15.125 6.234 -1.95 1 97.38 201 ASN A C 1
ATOM 1612 O O . ASN A 1 201 ? -13.953 5.863 -1.987 1 97.38 201 ASN A O 1
ATOM 1616 N N . ILE A 1 202 ? -15.531 7.391 -2.389 1 98.44 202 ILE A N 1
ATOM 1617 C CA . ILE A 1 202 ? -14.641 8.469 -2.797 1 98.44 202 ILE A CA 1
ATOM 1618 C C . ILE A 1 202 ? -14.469 9.461 -1.645 1 98.44 202 ILE A C 1
ATOM 1620 O O . ILE A 1 202 ? -15.43 10.102 -1.217 1 98.44 202 ILE A O 1
ATOM 1624 N N . CYS A 1 203 ? -13.305 9.57 -1.126 1 98.81 203 CYS A N 1
ATOM 1625 C CA . CYS A 1 203 ? -13 10.453 -0.002 1 98.81 203 CYS A CA 1
ATOM 1626 C C . CYS A 1 203 ? -12.266 11.703 -0.471 1 98.81 203 CYS A C 1
ATOM 1628 O O . CYS A 1 203 ? -11.211 11.617 -1.098 1 98.81 203 CYS A O 1
ATOM 1630 N N . VAL A 1 204 ? -12.82 12.852 -0.131 1 98.88 204 VAL A N 1
ATOM 1631 C CA . VAL A 1 204 ? -12.305 14.133 -0.587 1 98.88 204 VAL A CA 1
ATOM 1632 C C . VAL A 1 204 ? -11.719 14.906 0.594 1 98.88 204 VAL A C 1
ATOM 1634 O O . VAL A 1 204 ? -12.383 15.086 1.616 1 98.88 204 VAL A O 1
ATOM 1637 N N . HIS A 1 205 ? -10.492 15.305 0.502 1 98.75 205 HIS A N 1
ATOM 1638 C CA . HIS A 1 205 ? -9.859 16.172 1.489 1 98.75 205 HIS A CA 1
ATOM 1639 C C . HIS A 1 205 ? -9.852 17.625 1.022 1 98.75 205 HIS A C 1
ATOM 1641 O O . HIS A 1 205 ? -9.227 17.953 0.012 1 98.75 205 HIS A O 1
ATOM 1647 N N . ALA A 1 206 ? -10.539 18.453 1.729 1 97.94 206 ALA A N 1
ATOM 1648 C CA . ALA A 1 206 ? -10.57 19.891 1.496 1 97.94 206 ALA A CA 1
ATOM 1649 C C . ALA A 1 206 ? -9.969 20.656 2.674 1 97.94 206 ALA A C 1
ATOM 1651 O O . ALA A 1 206 ? -10.312 20.391 3.83 1 97.94 206 ALA A O 1
ATOM 1652 N N . ARG A 1 207 ? -9.039 21.484 2.291 1 95.31 207 ARG A N 1
ATOM 1653 C CA . ARG A 1 207 ? -8.336 22.234 3.326 1 95.31 207 ARG A CA 1
ATOM 1654 C C . ARG A 1 207 ? -8.281 23.719 2.986 1 95.31 207 ARG A C 1
ATOM 1656 O O . ARG A 1 207 ? -7.895 24.094 1.877 1 95.31 207 ARG A O 1
ATOM 1663 N N . ARG A 1 208 ? -8.594 24.609 3.943 1 91 208 ARG A N 1
ATOM 1664 C CA . ARG A 1 208 ? -8.531 26.047 3.773 1 91 208 ARG A CA 1
ATOM 1665 C C . ARG A 1 208 ? -7.754 26.703 4.91 1 91 208 ARG A C 1
ATOM 1667 O O . ARG A 1 208 ? -6.68 27.266 4.695 1 91 208 ARG A O 1
ATOM 1674 N N . GLY A 1 209 ? -8.172 26.391 6.16 1 85.06 209 GLY A N 1
ATOM 1675 C CA . GLY A 1 209 ? -7.551 26.906 7.367 1 85.06 209 GLY A CA 1
ATOM 1676 C C . GLY A 1 209 ? -6.367 27.812 7.082 1 85.06 209 GLY A C 1
ATOM 1677 O O . GLY A 1 209 ? -6.5 28.812 6.367 1 85.06 209 GLY A O 1
ATOM 1678 N N . ASP A 1 210 ? -5.191 27.516 7.496 1 84.88 210 ASP A N 1
ATOM 1679 C CA . ASP A 1 210 ? -3.975 28.312 7.387 1 84.88 210 ASP A CA 1
ATOM 1680 C C . ASP A 1 210 ? -3.525 28.438 5.93 1 84.88 210 ASP A C 1
ATOM 1682 O O . ASP A 1 210 ? -2.73 29.312 5.594 1 84.88 210 ASP A O 1
ATOM 1686 N N . PHE A 1 211 ? -4.105 27.641 5.086 1 88.94 211 PHE A N 1
ATOM 1687 C CA . PHE A 1 211 ? -3.721 27.672 3.678 1 88.94 211 PHE A CA 1
ATOM 1688 C C . PHE A 1 211 ? -4.254 28.922 2.998 1 88.94 211 PHE A C 1
ATOM 1690 O O . PHE A 1 211 ? -3.684 29.391 2.006 1 88.94 211 PHE A O 1
ATOM 1697 N N . THR A 1 212 ? -5.395 29.469 3.512 1 87.81 212 THR A N 1
ATOM 1698 C CA . THR A 1 212 ? -6.004 30.641 2.9 1 87.81 212 THR A CA 1
ATOM 1699 C C . THR A 1 212 ? -5.066 31.844 2.992 1 87.81 212 THR A C 1
ATOM 1701 O O . THR A 1 212 ? -5.059 32.688 2.104 1 87.81 212 THR A O 1
ATOM 1704 N N . ALA A 1 213 ? -4.246 31.859 3.959 1 85.75 213 ALA A N 1
ATOM 1705 C CA . ALA A 1 213 ? -3.346 32.969 4.172 1 85.75 213 ALA A CA 1
ATOM 1706 C C . ALA A 1 213 ? -1.919 32.625 3.764 1 85.75 213 ALA A C 1
ATOM 1708 O O . ALA A 1 213 ? -1.016 33.469 3.854 1 85.75 213 ALA A O 1
ATOM 1709 N N . SER A 1 214 ? -1.781 31.531 3.275 1 85 214 SER A N 1
ATOM 1710 C CA . SER A 1 214 ? -0.43 31.047 3.004 1 85 214 SER A CA 1
ATOM 1711 C C . SER A 1 214 ? 0.11 31.625 1.7 1 85 214 SER A C 1
ATOM 1713 O O . SER A 1 214 ? -0.634 31.781 0.73 1 85 214 SER A O 1
ATOM 1715 N N . THR A 1 215 ? 1.381 31.859 1.686 1 80.44 215 THR A N 1
ATOM 1716 C CA . THR A 1 215 ? 2.045 32.281 0.456 1 80.44 215 THR A CA 1
ATOM 1717 C C . THR A 1 215 ? 2.699 31.078 -0.236 1 80.44 215 THR A C 1
ATOM 1719 O O . THR A 1 215 ? 3.252 31.219 -1.329 1 80.44 215 THR A O 1
ATOM 1722 N N . MET A 1 216 ? 2.582 29.938 0.353 1 81.94 216 MET A N 1
ATOM 1723 C CA . MET A 1 216 ? 3.291 28.766 -0.166 1 81.94 216 MET A CA 1
ATOM 1724 C C . MET A 1 216 ? 2.311 27.703 -0.646 1 81.94 216 MET A C 1
ATOM 1726 O O . MET A 1 216 ? 2.582 27 -1.62 1 81.94 216 MET A O 1
ATOM 1730 N N . HIS A 1 217 ? 1.195 27.688 0.011 1 88.31 217 HIS A N 1
ATOM 1731 C CA . HIS A 1 217 ? 0.231 26.609 -0.23 1 88.31 217 HIS A CA 1
ATOM 1732 C C . HIS A 1 217 ? -1.085 27.172 -0.762 1 88.31 217 HIS A C 1
ATOM 1734 O O . HIS A 1 217 ? -1.548 28.219 -0.309 1 88.31 217 HIS A O 1
ATOM 1740 N N . LEU A 1 218 ? -1.653 26.469 -1.673 1 91.12 218 LEU A N 1
ATOM 1741 C CA . LEU A 1 218 ? -2.971 26.859 -2.162 1 91.12 218 LEU A CA 1
ATOM 1742 C C . LEU A 1 218 ? -4.07 26.109 -1.424 1 91.12 218 LEU A C 1
ATOM 1744 O O . LEU A 1 218 ? -3.998 24.891 -1.272 1 91.12 218 LEU A O 1
ATOM 1748 N N . PRO A 1 219 ? -5.027 26.875 -0.958 1 94.5 219 PRO A N 1
ATOM 1749 C CA . PRO A 1 219 ? -6.184 26.219 -0.341 1 94.5 219 PRO A CA 1
ATOM 1750 C C . PRO A 1 219 ? -7.082 25.531 -1.361 1 94.5 219 PRO A C 1
ATOM 1752 O O . PRO A 1 219 ? -6.938 25.75 -2.566 1 94.5 219 PRO A O 1
ATOM 1755 N N . SER A 1 220 ? -7.961 24.672 -0.857 1 96.12 220 SER A N 1
ATOM 1756 C CA . SER A 1 220 ? -8.945 24.031 -1.717 1 96.12 220 SER A CA 1
ATOM 1757 C C . SER A 1 220 ? -9.805 25.047 -2.443 1 96.12 220 SER A C 1
ATOM 1759 O O . SER A 1 220 ? -10.211 26.047 -1.857 1 96.12 220 SER A O 1
ATOM 1761 N N . ASN A 1 221 ? -9.992 24.781 -3.682 1 94.75 221 ASN A N 1
ATOM 1762 C CA . ASN A 1 221 ? -10.883 25.562 -4.535 1 94.75 221 ASN A CA 1
ATOM 1763 C C . ASN A 1 221 ? -12.211 24.844 -4.754 1 94.75 221 ASN A C 1
ATOM 1765 O O . ASN A 1 221 ? -12.234 23.672 -5.113 1 94.75 221 ASN A O 1
ATOM 1769 N N . ALA A 1 222 ? -13.281 25.594 -4.551 1 95.62 222 ALA A N 1
ATOM 1770 C CA . ALA A 1 222 ? -14.609 25 -4.598 1 95.62 222 ALA A CA 1
ATOM 1771 C C . ALA A 1 222 ? -14.93 24.484 -5.996 1 95.62 222 ALA A C 1
ATOM 1773 O O . ALA A 1 222 ? -15.406 23.359 -6.16 1 95.62 222 ALA A O 1
ATOM 1774 N N . GLU A 1 223 ? -14.68 25.25 -6.992 1 95.06 223 GLU A N 1
ATOM 1775 C CA . GLU A 1 223 ? -15 24.875 -8.367 1 95.06 223 GLU A CA 1
ATOM 1776 C C . GLU A 1 223 ? -14.234 23.625 -8.797 1 95.06 223 GLU A C 1
ATOM 1778 O O . GLU A 1 223 ? -14.82 22.688 -9.352 1 95.06 223 GLU A O 1
ATOM 1783 N N . PHE A 1 224 ? -12.992 23.609 -8.477 1 96.06 224 PHE A N 1
ATOM 1784 C CA . PHE A 1 224 ? -12.18 22.438 -8.797 1 96.06 224 PHE A CA 1
ATOM 1785 C C . PHE A 1 224 ? -12.688 21.203 -8.055 1 96.06 224 PHE A C 1
ATOM 1787 O O . PHE A 1 224 ? -12.797 20.125 -8.633 1 96.06 224 PHE A O 1
ATOM 1794 N N . THR A 1 225 ? -12.961 21.422 -6.805 1 97 225 THR A N 1
ATOM 1795 C CA . THR A 1 225 ? -13.383 20.297 -5.965 1 97 225 THR A CA 1
ATOM 1796 C C . THR A 1 225 ? -14.648 19.656 -6.516 1 97 225 THR A C 1
ATOM 1798 O O . THR A 1 225 ? -14.719 18.438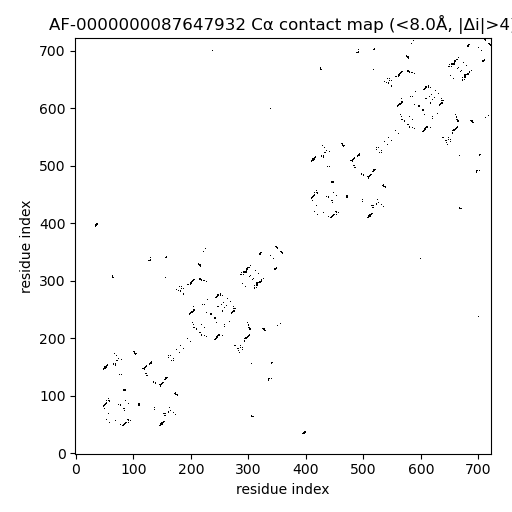 -6.66 1 97 225 THR A O 1
ATOM 1801 N N . ILE A 1 226 ? -15.57 20.438 -6.883 1 96.81 226 ILE A N 1
ATOM 1802 C CA . ILE A 1 226 ? -16.859 19.953 -7.387 1 96.81 226 ILE A CA 1
ATOM 1803 C C . ILE A 1 226 ? -16.641 19.25 -8.727 1 96.81 226 ILE A C 1
ATOM 1805 O O . ILE A 1 226 ? -17.141 18.141 -8.93 1 96.81 226 ILE A O 1
ATOM 1809 N N . ALA A 1 227 ? -15.898 19.844 -9.609 1 96.44 227 ALA A N 1
ATOM 1810 C CA . ALA A 1 227 ? -15.641 19.266 -10.922 1 96.44 227 ALA A CA 1
ATOM 1811 C C . ALA A 1 227 ? -14.914 17.922 -10.789 1 96.44 227 ALA A C 1
ATOM 1813 O O . ALA A 1 227 ? -15.234 16.969 -11.484 1 96.44 227 ALA A O 1
ATOM 1814 N N . ALA A 1 228 ? -13.898 17.891 -9.914 1 97.31 228 ALA A N 1
ATOM 1815 C CA . ALA A 1 228 ? -13.117 16.672 -9.711 1 97.31 228 ALA A CA 1
ATOM 1816 C C . ALA A 1 228 ? -13.961 15.578 -9.078 1 97.31 228 ALA A C 1
ATOM 1818 O O . ALA A 1 228 ? -13.828 14.398 -9.43 1 97.31 228 ALA A O 1
ATOM 1819 N N . MET A 1 229 ? -14.828 15.953 -8.141 1 97 229 MET A N 1
ATOM 1820 C CA . MET A 1 229 ? -15.758 14.992 -7.555 1 97 229 MET A CA 1
ATOM 1821 C C . MET A 1 229 ? -16.625 14.352 -8.625 1 97 229 MET A C 1
ATOM 1823 O O . MET A 1 229 ? -16.766 13.133 -8.672 1 97 229 MET A O 1
ATOM 1827 N N . GLN A 1 230 ? -17.188 15.164 -9.453 1 95.88 230 GLN A N 1
ATOM 1828 C CA . GLN A 1 230 ? -18.047 14.672 -10.523 1 95.88 230 GLN A CA 1
ATOM 1829 C C . GLN A 1 230 ? -17.281 13.75 -11.469 1 95.88 230 GLN A C 1
ATOM 1831 O O . GLN A 1 230 ? -17.781 12.688 -11.852 1 95.88 230 GLN A O 1
ATOM 1836 N N . PHE A 1 231 ? -16.125 14.148 -11.789 1 96.25 231 PHE A N 1
ATOM 1837 C CA . PHE A 1 231 ? -15.25 13.352 -12.641 1 96.25 231 PHE A CA 1
ATOM 1838 C C . PHE A 1 231 ? -15.016 11.969 -12.031 1 96.25 231 PHE A C 1
ATOM 1840 O O . PHE A 1 231 ? -15.156 10.953 -12.719 1 96.25 231 PHE A O 1
ATOM 1847 N N . LEU A 1 232 ? -14.68 11.922 -10.766 1 97.19 232 LEU A N 1
ATOM 1848 C CA . LEU A 1 232 ? -14.352 10.664 -10.102 1 97.19 232 LEU A CA 1
ATOM 1849 C C . LEU A 1 232 ? -15.586 9.789 -9.938 1 97.19 232 LEU A C 1
ATOM 1851 O O . LEU A 1 232 ? -15.5 8.562 -9.992 1 97.19 232 LEU A O 1
ATOM 1855 N N . ILE A 1 233 ? -16.719 10.43 -9.719 1 96.88 233 ILE A N 1
ATOM 1856 C CA . ILE A 1 233 ? -17.969 9.688 -9.625 1 96.88 233 ILE A CA 1
ATOM 1857 C C . ILE A 1 233 ? -18.25 8.977 -10.945 1 96.88 233 ILE A C 1
ATOM 1859 O O . ILE A 1 233 ? -18.547 7.777 -10.969 1 96.88 233 ILE A O 1
ATOM 1863 N N . GLU A 1 234 ? -18.172 9.664 -12.047 1 95.62 234 GLU A N 1
ATOM 1864 C CA . GLU A 1 234 ? -18.406 9.078 -13.359 1 95.62 234 GLU A CA 1
ATOM 1865 C C . GLU A 1 234 ? -17.391 7.98 -13.664 1 95.62 234 GLU A C 1
ATOM 1867 O O . GLU A 1 234 ? -17.75 6.926 -14.203 1 95.62 234 GLU A O 1
ATOM 1872 N N . LYS A 1 235 ? -16.219 8.258 -13.352 1 95.06 235 LYS A N 1
ATOM 1873 C CA . LYS A 1 235 ? -15.172 7.262 -13.547 1 95.06 235 LYS A CA 1
ATOM 1874 C C . LYS A 1 235 ? -15.453 6.004 -12.727 1 95.06 235 LYS A C 1
ATOM 1876 O O . LYS A 1 235 ? -15.281 4.887 -13.219 1 95.06 235 LYS A O 1
ATOM 1881 N N . ALA A 1 236 ? -15.836 6.195 -11.461 1 94.62 236 ALA A N 1
ATOM 1882 C CA . ALA A 1 236 ? -16.172 5.07 -10.594 1 94.62 236 ALA A CA 1
ATOM 1883 C C . ALA A 1 236 ? -17.312 4.246 -11.18 1 94.62 236 ALA A C 1
ATOM 1885 O O . ALA A 1 236 ? -17.266 3.012 -11.18 1 94.62 236 ALA A O 1
ATOM 1886 N N . ARG A 1 237 ? -18.297 4.879 -11.727 1 94.06 237 ARG A N 1
ATOM 1887 C CA . ARG A 1 237 ? -19.453 4.195 -12.312 1 94.06 237 ARG A CA 1
ATOM 1888 C C . ARG A 1 237 ? -19.031 3.342 -13.508 1 94.06 237 ARG A C 1
ATOM 1890 O O . ARG A 1 237 ? -19.594 2.262 -13.719 1 94.06 237 ARG A O 1
ATOM 1897 N N . SER A 1 238 ? -18.062 3.791 -14.195 1 92.56 238 SER A N 1
ATOM 1898 C CA . SER A 1 238 ? -17.641 3.092 -15.406 1 92.56 238 SER A CA 1
ATOM 1899 C C . SER A 1 238 ? -16.688 1.943 -15.062 1 92.56 238 SER A C 1
ATOM 1901 O O . SER A 1 238 ? -16.594 0.968 -15.812 1 92.56 238 SER A O 1
ATOM 1903 N N . GLU A 1 239 ? -16.016 2.01 -13.922 1 90.5 239 GLU A N 1
ATOM 1904 C CA . GLU A 1 239 ? -14.914 1.09 -13.672 1 90.5 239 GLU A CA 1
ATOM 1905 C C . GLU A 1 239 ? -15.305 0.032 -12.641 1 90.5 239 GLU A C 1
ATOM 1907 O O . GLU A 1 239 ? -14.633 -0.998 -12.516 1 90.5 239 GLU A O 1
ATOM 1912 N N . ASP A 1 240 ? -16.281 0.367 -11.906 1 90.06 240 ASP A N 1
ATOM 1913 C CA . ASP A 1 240 ? -16.656 -0.514 -10.797 1 90.06 240 ASP A CA 1
ATOM 1914 C C . ASP A 1 240 ? -18.156 -0.729 -10.742 1 90.06 240 ASP A C 1
ATOM 1916 O O . ASP A 1 240 ? -18.938 0.179 -11.047 1 90.06 240 ASP A O 1
ATOM 1920 N N . SER A 1 241 ? -18.609 -1.958 -10.328 1 88.25 241 SER A N 1
ATOM 1921 C CA . SER A 1 241 ? -20.031 -2.266 -10.25 1 88.25 241 SER A CA 1
ATOM 1922 C C . SER A 1 241 ? -20.656 -1.688 -8.984 1 88.25 241 SER A C 1
ATOM 1924 O O . SER A 1 241 ? -21.875 -1.521 -8.898 1 88.25 241 SER A O 1
ATOM 1926 N N . ARG A 1 242 ? -19.922 -1.352 -7.984 1 91.62 242 ARG A N 1
ATOM 1927 C CA . ARG A 1 242 ? -20.422 -0.77 -6.746 1 91.62 242 ARG A CA 1
ATOM 1928 C C . ARG A 1 242 ? -20.875 0.672 -6.961 1 91.62 242 ARG A C 1
ATOM 1930 O O . ARG A 1 242 ? -20.234 1.42 -7.707 1 91.62 242 ARG A O 1
ATOM 1937 N N . SER A 1 243 ? -21.875 1.055 -6.227 1 93.94 243 SER A N 1
ATOM 1938 C CA . SER A 1 243 ? -22.359 2.432 -6.32 1 93.94 243 SER A CA 1
ATOM 1939 C C . SER A 1 243 ? -21.406 3.395 -5.621 1 93.94 243 SER A C 1
ATOM 1941 O O . SER A 1 243 ? -21.016 3.17 -4.473 1 93.94 243 SER A O 1
ATOM 1943 N N . PRO A 1 244 ? -21.094 4.461 -6.309 1 96.31 244 PRO A N 1
ATOM 1944 C CA . PRO A 1 244 ? -20.188 5.406 -5.668 1 96.31 244 PRO A CA 1
ATOM 1945 C C . PRO A 1 244 ? -20.859 6.258 -4.598 1 96.31 244 PRO A C 1
ATOM 1947 O O . PRO A 1 244 ? -22.078 6.484 -4.664 1 96.31 244 PRO A O 1
ATOM 1950 N N . HIS A 1 245 ? -20.188 6.688 -3.621 1 97 245 HIS A N 1
ATOM 1951 C CA . HIS A 1 245 ? -20.547 7.664 -2.604 1 97 245 HIS A CA 1
ATOM 1952 C C . HIS A 1 245 ? -19.375 8.562 -2.248 1 97 245 HIS A C 1
ATOM 1954 O O . HIS A 1 245 ? -18.219 8.18 -2.445 1 97 245 HIS A O 1
ATOM 1960 N N . VAL A 1 246 ? -19.703 9.766 -1.732 1 97.94 246 VAL A N 1
ATOM 1961 C CA . VAL A 1 246 ? -18.625 10.734 -1.504 1 97.94 246 VAL A CA 1
ATOM 1962 C C . VAL A 1 246 ? -18.609 11.141 -0.033 1 97.94 246 VAL A C 1
ATOM 1964 O O . VAL A 1 246 ? -19.656 11.438 0.55 1 97.94 246 VAL A O 1
ATOM 1967 N N . TYR A 1 247 ? -17.484 11.094 0.553 1 98.31 247 TYR A N 1
ATOM 1968 C CA . TYR A 1 247 ? -17.219 11.586 1.897 1 98.31 247 TYR A CA 1
ATOM 1969 C C . TYR A 1 247 ? -16.219 12.734 1.861 1 98.31 247 TYR A C 1
ATOM 1971 O O . TYR A 1 247 ? -15.141 12.617 1.281 1 98.31 247 TYR A O 1
ATOM 1979 N N . VAL A 1 248 ? -16.562 13.875 2.525 1 98.56 248 VAL A N 1
ATOM 1980 C CA . VAL A 1 248 ? -15.711 15.062 2.502 1 98.56 248 VAL A CA 1
ATOM 1981 C C . VAL A 1 248 ? -15.133 15.312 3.891 1 98.56 248 VAL A C 1
ATOM 1983 O O . VAL A 1 248 ? -15.867 15.352 4.879 1 98.56 248 VAL A O 1
ATOM 1986 N N . PHE A 1 249 ? -13.82 15.414 3.953 1 98.38 249 PHE A N 1
ATOM 1987 C CA . PHE A 1 249 ? -13.07 15.773 5.148 1 98.38 249 PHE A CA 1
ATOM 1988 C C . PHE A 1 249 ? -12.5 17.188 5.02 1 98.38 249 PHE A C 1
ATOM 1990 O O . PHE A 1 249 ? -11.82 17.5 4.035 1 98.38 249 PHE A O 1
ATOM 1997 N N . SER A 1 250 ? -12.797 18.016 6.02 1 97.38 250 SER A N 1
ATOM 1998 C CA . SER A 1 250 ? -12.344 19.391 5.934 1 97.38 250 SER A CA 1
ATOM 1999 C C . SER A 1 250 ? -12.062 19.969 7.32 1 97.38 250 SER A C 1
ATOM 2001 O O . SER A 1 250 ? -12.68 19.562 8.305 1 97.38 250 SER A O 1
ATOM 2003 N N . ASP A 1 251 ? -11.078 20.875 7.359 1 94.81 251 ASP A N 1
ATOM 2004 C CA . ASP A 1 251 ? -10.836 21.609 8.594 1 94.81 251 ASP A CA 1
ATOM 2005 C C . ASP A 1 251 ? -11.867 22.734 8.781 1 94.81 251 ASP A C 1
ATOM 2007 O O . ASP A 1 251 ? -11.883 23.406 9.805 1 94.81 251 ASP A O 1
ATOM 2011 N N . SER A 1 252 ? -12.719 22.969 7.781 1 92.88 252 SER A N 1
ATOM 2012 C CA . SER A 1 252 ? -13.852 23.875 7.859 1 92.88 252 SER A CA 1
ATOM 2013 C C . SER A 1 252 ? -15.117 23.234 7.309 1 92.88 252 SER A C 1
ATOM 2015 O O . SER A 1 252 ? -15.461 23.438 6.141 1 92.88 252 SER A O 1
ATOM 2017 N N . ALA A 1 253 ? -15.812 22.609 8.195 1 93.44 253 ALA A N 1
ATOM 2018 C CA . ALA A 1 253 ? -17.016 21.891 7.797 1 93.44 253 ALA A CA 1
ATOM 2019 C C . ALA A 1 253 ? -18.062 22.844 7.211 1 93.44 253 ALA A C 1
ATOM 2021 O O . ALA A 1 253 ? -18.719 22.5 6.227 1 93.44 253 ALA A O 1
ATOM 2022 N N . ASP A 1 254 ? -18.156 24.016 7.801 1 94.75 254 ASP A N 1
ATOM 2023 C CA . ASP A 1 254 ? -19.125 25 7.32 1 94.75 254 ASP A CA 1
ATOM 2024 C C . ASP A 1 254 ? -18.797 25.438 5.891 1 94.75 254 ASP A C 1
ATOM 2026 O O . ASP A 1 254 ? -19.688 25.547 5.051 1 94.75 254 ASP A O 1
ATOM 2030 N N . TRP A 1 255 ? -17.562 25.656 5.703 1 96.19 255 TRP A N 1
ATOM 2031 C CA . TRP A 1 255 ? -17.156 26.047 4.355 1 96.19 255 TRP A CA 1
ATOM 2032 C C . TRP A 1 255 ? -17.453 24.938 3.352 1 96.19 255 TRP A C 1
ATOM 2034 O O . TRP A 1 255 ? -17.938 25.203 2.25 1 96.19 255 TRP A O 1
ATOM 2044 N N . ALA A 1 256 ? -17.125 23.688 3.697 1 97.25 256 ALA A N 1
ATOM 2045 C CA . ALA A 1 256 ? -17.359 22.547 2.811 1 97.25 256 ALA A CA 1
ATOM 2046 C C . ALA A 1 256 ? -18.844 22.422 2.473 1 97.25 256 ALA A C 1
ATOM 2048 O O . ALA A 1 256 ? -19.203 22.172 1.318 1 97.25 256 ALA A O 1
ATOM 2049 N N . GLU A 1 257 ? -19.672 22.641 3.451 1 96.94 257 GLU A N 1
ATOM 2050 C CA . GLU A 1 257 ? -21.125 22.547 3.238 1 96.94 257 GLU A CA 1
ATOM 2051 C C . GLU A 1 257 ? -21.594 23.641 2.285 1 96.94 257 GLU A C 1
ATOM 2053 O O . GLU A 1 257 ? -22.297 23.359 1.306 1 96.94 257 GLU A O 1
ATOM 2058 N N . GLN A 1 258 ? -21.141 24.812 2.531 1 97.31 258 GLN A N 1
ATOM 2059 C CA . GLN A 1 258 ? -21.656 25.984 1.824 1 97.31 258 GLN A CA 1
ATOM 2060 C C . GLN A 1 258 ? -21.078 26.078 0.418 1 97.31 258 GLN A C 1
ATOM 2062 O O . GLN A 1 258 ? -21.75 26.516 -0.516 1 97.31 258 GLN A O 1
ATOM 2067 N N . ASN A 1 259 ? -19.828 25.656 0.308 1 97.19 259 ASN A N 1
ATOM 2068 C CA . ASN A 1 259 ? -19.125 25.969 -0.934 1 97.19 259 ASN A CA 1
ATOM 2069 C C . ASN A 1 259 ? -18.953 24.734 -1.809 1 97.19 259 ASN A C 1
ATOM 2071 O O . ASN A 1 259 ? -18.656 24.844 -3 1 97.19 259 ASN A O 1
ATOM 2075 N N . ILE A 1 260 ? -19.156 23.516 -1.258 1 97.12 260 ILE A N 1
ATOM 2076 C CA . ILE A 1 260 ? -18.984 22.297 -2.039 1 97.12 260 ILE A CA 1
ATOM 2077 C C . ILE A 1 260 ? -20.312 21.547 -2.121 1 97.12 260 ILE A C 1
ATOM 2079 O O . ILE A 1 260 ? -20.875 21.359 -3.207 1 97.12 260 ILE A O 1
ATOM 2083 N N . ILE A 1 261 ? -20.891 21.234 -0.98 1 97.44 261 ILE A N 1
ATOM 2084 C CA . ILE A 1 261 ? -22.047 20.344 -0.938 1 97.44 261 ILE A CA 1
ATOM 2085 C C . ILE A 1 261 ? -23.25 21.047 -1.545 1 97.44 261 ILE A C 1
ATOM 2087 O O . ILE A 1 261 ? -23.875 20.531 -2.473 1 97.44 261 ILE A O 1
ATOM 2091 N N . GLU A 1 262 ? -23.547 22.219 -1.065 1 97.12 262 GLU A N 1
ATOM 2092 C CA . GLU A 1 262 ? -24.75 22.922 -1.502 1 97.12 262 GLU A CA 1
ATOM 2093 C C . GLU A 1 262 ? -24.719 23.203 -3.002 1 97.12 262 GLU A C 1
ATOM 2095 O O . GLU A 1 262 ? -25.656 22.859 -3.725 1 97.12 262 GLU A O 1
ATOM 2100 N N . PRO A 1 263 ? -23.625 23.766 -3.445 1 96.38 263 PRO A N 1
ATOM 2101 C CA . PRO A 1 263 ? -23.578 24 -4.895 1 96.38 263 PRO A CA 1
ATOM 2102 C C . PRO A 1 263 ? -23.609 22.688 -5.691 1 96.38 263 PRO A C 1
ATOM 2104 O O . PRO A 1 263 ? -24.219 22.641 -6.77 1 96.38 263 PRO A O 1
ATOM 2107 N N . TYR A 1 264 ? -22.984 21.672 -5.223 1 95.75 264 TYR A N 1
ATOM 2108 C CA . TYR A 1 264 ? -23.016 20.375 -5.887 1 95.75 264 TYR A CA 1
ATOM 2109 C C . TYR A 1 264 ? -24.438 19.844 -6 1 95.75 264 TYR A C 1
ATOM 2111 O O . TYR A 1 264 ? -24.859 19.406 -7.074 1 95.75 264 TYR A O 1
ATOM 2119 N N . LEU A 1 265 ? -25.188 19.891 -4.953 1 95.69 265 LEU A N 1
ATOM 2120 C CA . LEU A 1 265 ? -26.562 19.391 -4.938 1 95.69 265 LEU A CA 1
ATOM 2121 C C . LEU A 1 265 ? -27.453 20.25 -5.824 1 95.69 265 LEU A C 1
ATOM 2123 O O . LEU A 1 265 ? -28.359 19.734 -6.492 1 95.69 265 LEU A O 1
ATOM 2127 N N . ALA A 1 266 ? -27.172 21.469 -5.812 1 94.12 266 ALA A N 1
ATOM 2128 C CA . ALA A 1 266 ? -27.969 22.406 -6.602 1 94.12 266 ALA A CA 1
ATOM 2129 C C . ALA A 1 266 ? -27.812 22.141 -8.094 1 94.12 266 ALA A C 1
ATOM 2131 O O . ALA A 1 266 ? -28.719 22.406 -8.883 1 94.12 266 ALA A O 1
ATOM 2132 N N . SER A 1 267 ? -26.625 21.625 -8.445 1 89 267 SER A N 1
ATOM 2133 C CA . SER A 1 267 ? -26.375 21.344 -9.859 1 89 267 SER A CA 1
ATOM 2134 C C . SER A 1 267 ? -27.172 20.141 -10.336 1 89 267 SER A C 1
ATOM 2136 O O . SER A 1 267 ? -27.312 19.922 -11.547 1 89 267 SER A O 1
ATOM 2138 N N . ASN A 1 268 ? -27.719 19.312 -9.492 1 81.69 268 ASN A N 1
ATOM 2139 C CA . ASN A 1 268 ? -28.484 18.109 -9.773 1 81.69 268 ASN A CA 1
ATOM 2140 C C . ASN A 1 268 ? -27.75 17.188 -10.727 1 81.69 268 ASN A C 1
ATOM 2142 O O . ASN A 1 268 ? -28.359 16.547 -11.602 1 81.69 268 ASN A O 1
ATOM 2146 N N . ALA A 1 269 ? -26.469 17.219 -10.641 1 76.88 269 ALA A N 1
ATOM 2147 C CA . ALA A 1 269 ? -25.641 16.453 -11.555 1 76.88 269 ALA A CA 1
ATOM 2148 C C . ALA A 1 269 ? -25.656 14.969 -11.203 1 76.88 269 ALA A C 1
ATOM 2150 O O . ALA A 1 269 ? -25.375 14.117 -12.047 1 76.88 269 ALA A O 1
ATOM 2151 N N . SER A 1 270 ? -25.953 14.602 -9.969 1 81.5 270 SER A N 1
ATOM 2152 C CA . SER A 1 270 ? -25.938 13.211 -9.531 1 81.5 270 SER A CA 1
ATOM 2153 C C . SER A 1 270 ? -26.922 12.977 -8.391 1 81.5 270 SER A C 1
ATOM 2155 O O . SER A 1 270 ? -27.375 13.93 -7.758 1 81.5 270 SER A O 1
ATOM 2157 N N . ASP A 1 271 ? -27.25 11.703 -8.172 1 89.12 271 ASP A N 1
ATOM 2158 C CA . ASP A 1 271 ? -28.141 11.305 -7.078 1 89.12 271 ASP A CA 1
ATOM 2159 C C . ASP A 1 271 ? -27.344 11.086 -5.785 1 89.12 271 ASP A C 1
ATOM 2161 O O . ASP A 1 271 ? -27.922 10.742 -4.754 1 89.12 271 ASP A O 1
ATOM 2165 N N . ILE A 1 272 ? -26.141 11.445 -5.863 1 92.25 272 ILE A N 1
ATOM 2166 C CA . ILE A 1 272 ? -25.281 11.219 -4.707 1 92.25 272 ILE A CA 1
ATOM 2167 C C . ILE A 1 272 ? -25.312 12.445 -3.791 1 92.25 272 ILE A C 1
ATOM 2169 O O . ILE A 1 272 ? -25.203 13.578 -4.258 1 92.25 272 ILE A O 1
ATOM 2173 N N . VAL A 1 273 ? -25.562 12.211 -2.545 1 93.5 273 VAL A N 1
ATOM 2174 C CA . VAL A 1 273 ? -25.469 13.266 -1.538 1 93.5 273 VAL A CA 1
ATOM 2175 C C . VAL A 1 273 ? -24.172 13.109 -0.742 1 93.5 273 VAL A C 1
ATOM 2177 O O . VAL A 1 273 ? -24.078 12.266 0.156 1 93.5 273 VAL A O 1
ATOM 2180 N N . PRO A 1 274 ? -23.172 13.922 -1.061 1 96.44 274 PRO A N 1
ATOM 2181 C CA . PRO A 1 274 ? -21.922 13.82 -0.302 1 96.44 274 PRO A CA 1
ATOM 2182 C C . PRO A 1 274 ? -22.109 14.164 1.177 1 96.44 274 PRO A C 1
ATOM 2184 O O . PRO A 1 274 ? -22.969 14.969 1.528 1 96.44 274 PRO A O 1
ATOM 2187 N N . LEU A 1 275 ? -21.391 13.523 2.012 1 96.81 275 LEU A N 1
ATOM 2188 C CA . LEU A 1 275 ? -21.422 13.766 3.449 1 96.81 275 LEU A CA 1
ATOM 2189 C C . LEU A 1 275 ? -20.141 14.453 3.908 1 96.81 275 LEU A C 1
ATOM 2191 O O . LEU A 1 275 ? -19.047 14.156 3.404 1 96.81 275 LEU A O 1
ATOM 2195 N N . VAL A 1 276 ? -20.281 15.367 4.855 1 97.25 276 VAL A N 1
ATOM 2196 C CA . VAL A 1 276 ? -19.141 16.031 5.469 1 97.25 276 VAL A CA 1
ATOM 2197 C C . VAL A 1 276 ? -18.859 15.43 6.848 1 97.25 276 VAL A C 1
ATOM 2199 O O . VAL A 1 276 ? -19.797 15.188 7.617 1 97.25 276 VAL A O 1
ATOM 2202 N N . ALA A 1 277 ? -17.609 15.211 7.109 1 97.12 277 ALA A N 1
ATOM 2203 C CA . ALA A 1 277 ? -17.234 14.602 8.383 1 97.12 277 ALA A CA 1
ATOM 2204 C C . ALA A 1 277 ? -17.641 15.5 9.555 1 97.12 277 ALA A C 1
ATOM 2206 O O . ALA A 1 277 ? -17.469 16.719 9.492 1 97.12 277 ALA A O 1
ATOM 2207 N N . SER A 1 278 ? -18.094 14.883 10.602 1 93.62 278 SER A N 1
ATOM 2208 C CA . SER A 1 278 ? -18.422 15.617 11.828 1 93.62 278 SER A CA 1
ATOM 2209 C C . SER A 1 278 ? -17.172 16.094 12.531 1 93.62 278 SER A C 1
ATOM 2211 O O . SER A 1 278 ? -16.141 15.414 12.516 1 93.62 278 SER A O 1
ATOM 2213 N N . ASN A 1 279 ? -17.297 17.266 13.008 1 91 279 ASN A N 1
ATOM 2214 C CA . ASN A 1 279 ? -16.266 17.812 13.891 1 91 279 ASN A CA 1
ATOM 2215 C C . ASN A 1 279 ? -16.797 18.031 15.305 1 91 279 ASN A C 1
ATOM 2217 O O . ASN A 1 279 ? -17.906 18.547 15.484 1 91 279 ASN A O 1
ATOM 2221 N N . PHE A 1 280 ? -16.094 17.516 16.297 1 92 280 PHE A N 1
ATOM 2222 C CA . PHE A 1 280 ? -16.531 17.625 17.688 1 92 280 PHE A CA 1
ATOM 2223 C C . PHE A 1 280 ? -15.328 17.672 18.625 1 92 280 PHE A C 1
ATOM 2225 O O . PHE A 1 280 ? -14.219 17.281 18.234 1 92 280 PHE A O 1
ATOM 2232 N N . ILE A 1 281 ? -15.578 18.188 19.766 1 92.25 281 ILE A N 1
ATOM 2233 C CA . ILE A 1 281 ? -14.531 18.297 20.766 1 92.25 281 ILE A CA 1
ATOM 2234 C C . ILE A 1 281 ? -14.047 16.891 21.156 1 92.25 281 ILE A C 1
ATOM 2236 O O . ILE A 1 281 ? -14.852 15.992 21.391 1 92.25 281 ILE A O 1
ATOM 2240 N N . GLY A 1 282 ? -12.734 16.766 21.172 1 93.19 282 GLY A N 1
ATOM 2241 C CA . GLY A 1 282 ? -12.156 15.508 21.594 1 93.19 282 GLY A CA 1
ATOM 2242 C C . GLY A 1 282 ? -11.961 14.523 20.453 1 93.19 282 GLY A C 1
ATOM 2243 O O . GLY A 1 282 ? -11.523 13.391 20.688 1 93.19 282 GLY A O 1
ATOM 2244 N N . LYS A 1 283 ? -12.328 14.914 19.266 1 95.75 283 LYS A N 1
ATOM 2245 C CA . LYS A 1 283 ? -12.078 14.047 18.125 1 95.75 283 LYS A CA 1
ATOM 2246 C C . LYS A 1 283 ? -10.594 13.711 18 1 95.75 283 LYS A C 1
ATOM 2248 O O . LYS A 1 283 ? -9.75 14.609 17.953 1 95.75 283 LYS A O 1
ATOM 2253 N N . PRO A 1 284 ? -10.289 12.367 18 1 97.38 284 PRO A N 1
ATOM 2254 C CA . PRO A 1 284 ? -8.883 12.031 17.781 1 97.38 284 PRO A CA 1
ATOM 2255 C C . PRO A 1 284 ? -8.336 12.609 16.469 1 97.38 284 PRO A C 1
ATOM 2257 O O . PRO A 1 284 ? -9.031 12.594 15.453 1 97.38 284 PRO A O 1
ATOM 2260 N N . PRO A 1 285 ? -7.148 13.117 16.531 1 96.62 285 PRO A N 1
ATOM 2261 C CA . PRO A 1 285 ? -6.602 13.766 15.344 1 96.62 285 PRO A CA 1
ATOM 2262 C C . PRO A 1 285 ? -6.434 12.805 14.164 1 96.62 285 PRO A C 1
ATOM 2264 O O . PRO A 1 285 ? -6.312 13.242 13.016 1 96.62 285 PRO A O 1
ATOM 2267 N N . ASN A 1 286 ? -6.426 11.469 14.367 1 97.94 286 ASN A N 1
ATOM 2268 C CA . ASN A 1 286 ? -6.211 10.5 13.297 1 97.94 286 ASN A CA 1
ATOM 2269 C C . ASN A 1 286 ? -7.48 9.703 13 1 97.94 286 ASN A C 1
ATOM 2271 O O . ASN A 1 286 ? -7.422 8.648 12.367 1 97.94 286 ASN A O 1
ATOM 2275 N N . ALA A 1 287 ? -8.617 10.172 13.469 1 98.06 287 ALA A N 1
ATOM 2276 C CA . ALA A 1 287 ? -9.867 9.461 13.219 1 98.06 287 ALA A CA 1
ATOM 2277 C C . ALA A 1 287 ? -10.172 9.383 11.719 1 98.06 287 ALA A C 1
ATOM 2279 O O . ALA A 1 287 ? -10.617 8.344 11.227 1 98.06 287 ALA A O 1
ATOM 2280 N N . GLU A 1 288 ? -9.953 10.438 11.008 1 98.56 288 GLU A N 1
ATOM 2281 C CA . GLU A 1 288 ? -10.211 10.469 9.57 1 98.56 288 GLU A CA 1
ATOM 2282 C C . GLU A 1 288 ? -9.234 9.57 8.812 1 98.56 288 GLU A C 1
ATOM 2284 O O . GLU A 1 288 ? -9.586 9 7.781 1 98.56 288 GLU A O 1
ATOM 2289 N N . TRP A 1 289 ? -7.996 9.453 9.289 1 98.44 289 TRP A N 1
ATOM 2290 C CA . TRP A 1 289 ? -7.043 8.5 8.719 1 98.44 289 TRP A CA 1
ATOM 2291 C C . TRP A 1 289 ? -7.547 7.07 8.867 1 98.44 289 TRP A C 1
ATOM 2293 O O . TRP A 1 289 ? -7.453 6.273 7.93 1 98.44 289 TRP A O 1
ATOM 2303 N N . GLU A 1 290 ? -8.102 6.746 10.07 1 97.19 290 GLU A N 1
ATOM 2304 C CA . GLU A 1 290 ? -8.656 5.418 10.289 1 97.19 290 GLU A CA 1
ATOM 2305 C C . GLU A 1 290 ? -9.859 5.16 9.383 1 97.19 290 GLU A C 1
ATOM 2307 O O . GLU A 1 290 ? -10.023 4.055 8.867 1 97.19 290 GLU A O 1
ATOM 2312 N N . PHE A 1 291 ? -10.688 6.195 9.18 1 97.5 291 PHE A N 1
ATOM 2313 C CA . PHE A 1 291 ? -11.797 6.051 8.242 1 97.5 291 PHE A CA 1
ATOM 2314 C C . PHE A 1 291 ? -11.289 5.719 6.848 1 97.5 291 PHE A C 1
ATOM 2316 O O . PHE A 1 291 ? -11.828 4.84 6.176 1 97.5 291 PHE A O 1
ATOM 2323 N N . SER A 1 292 ? -10.258 6.434 6.457 1 97.62 292 SER A N 1
ATOM 2324 C CA . SER A 1 292 ? -9.688 6.223 5.133 1 97.62 292 SER A CA 1
ATOM 2325 C C . SER A 1 292 ? -9.148 4.801 4.98 1 97.62 292 SER A C 1
ATOM 2327 O O . SER A 1 292 ? -9.422 4.137 3.98 1 97.62 292 SER A O 1
ATOM 2329 N N . ARG A 1 293 ? -8.445 4.336 5.992 1 95.44 293 ARG A N 1
ATOM 2330 C CA . ARG A 1 293 ? -7.879 2.99 6 1 95.44 293 ARG A CA 1
ATOM 2331 C C . ARG A 1 293 ? -8.969 1.935 5.852 1 95.44 293 ARG A C 1
ATOM 2333 O O . ARG A 1 293 ? -8.766 0.917 5.188 1 95.44 293 ARG A O 1
ATOM 2340 N N . LEU A 1 294 ? -10.086 2.205 6.391 1 92.94 294 LEU A N 1
ATOM 2341 C CA . LEU A 1 294 ? -11.141 1.202 6.469 1 92.94 294 LEU A CA 1
ATOM 2342 C C . LEU A 1 294 ? -12.039 1.261 5.234 1 92.94 294 LEU A C 1
ATOM 2344 O O . LEU A 1 294 ? -12.539 0.232 4.773 1 92.94 294 LEU A O 1
ATOM 2348 N N . TYR A 1 295 ? -12.156 2.531 4.648 1 95.06 295 TYR A N 1
ATOM 2349 C CA . TYR A 1 295 ? -13.336 2.627 3.795 1 95.06 295 TYR A CA 1
ATOM 2350 C C . TYR A 1 295 ? -13.008 3.332 2.484 1 95.06 295 TYR A C 1
ATOM 2352 O O . TYR A 1 295 ? -13.773 3.25 1.521 1 95.06 295 TYR A O 1
ATOM 2360 N N . CYS A 1 296 ? -11.953 4.105 2.346 1 97.06 296 CYS A N 1
ATOM 2361 C CA . CYS A 1 296 ? -11.773 4.957 1.174 1 97.06 296 CYS A CA 1
ATOM 2362 C C . CYS A 1 296 ? -11.141 4.176 0.03 1 97.06 296 CYS A C 1
ATOM 2364 O O . CYS A 1 296 ? -9.961 3.812 0.101 1 97.06 296 CYS A O 1
ATOM 2366 N N . ASP A 1 297 ? -11.891 4.031 -1.01 1 96.25 297 ASP A N 1
ATOM 2367 C CA . ASP A 1 297 ? -11.398 3.355 -2.207 1 96.25 297 ASP A CA 1
ATOM 2368 C C . ASP A 1 297 ? -10.602 4.312 -3.092 1 96.25 297 ASP A C 1
ATOM 2370 O O . ASP A 1 297 ? -9.586 3.932 -3.678 1 96.25 297 ASP A O 1
ATOM 2374 N N . ARG A 1 298 ? -11.117 5.523 -3.221 1 98.12 298 ARG A N 1
ATOM 2375 C CA . ARG A 1 298 ? -10.484 6.609 -3.957 1 98.12 298 ARG A CA 1
ATOM 2376 C C . ARG A 1 298 ? -10.359 7.859 -3.09 1 98.12 298 ARG A C 1
ATOM 2378 O O . ARG A 1 298 ? -11.258 8.172 -2.305 1 98.12 298 ARG A O 1
ATOM 2385 N N . VAL A 1 299 ? -9.242 8.516 -3.254 1 98.81 299 VAL A N 1
ATOM 2386 C CA . VAL A 1 299 ? -9.039 9.734 -2.482 1 98.81 299 VAL A CA 1
ATOM 2387 C C . VAL A 1 299 ? -8.734 10.898 -3.428 1 98.81 299 VAL A C 1
ATOM 2389 O O . VAL A 1 299 ? -7.977 10.742 -4.387 1 98.81 299 VAL A O 1
ATOM 2392 N N . LEU A 1 300 ? -9.352 12.008 -3.195 1 98.88 300 LEU A N 1
ATOM 2393 C CA . LEU A 1 300 ? -9.117 13.266 -3.906 1 98.88 300 LEU A CA 1
ATOM 2394 C C . LEU A 1 300 ? -8.531 14.32 -2.969 1 98.88 300 LEU A C 1
ATOM 2396 O O . LEU A 1 300 ? -9.188 14.727 -2.01 1 98.88 300 LEU A O 1
ATOM 2400 N N . LEU A 1 301 ? -7.324 14.719 -3.24 1 98.69 301 LEU A N 1
ATOM 2401 C CA . LEU A 1 301 ? -6.688 15.82 -2.52 1 98.69 301 LEU A CA 1
ATOM 2402 C C . LEU A 1 301 ? -6.883 17.141 -3.26 1 98.69 301 LEU A C 1
ATOM 2404 O O . LEU A 1 301 ? -6.332 17.328 -4.344 1 98.69 301 LEU A O 1
ATOM 2408 N N . THR A 1 302 ? -7.629 18.031 -2.635 1 98.06 302 THR A N 1
ATOM 2409 C CA . THR A 1 302 ? -7.891 19.297 -3.316 1 98.06 302 THR A CA 1
ATOM 2410 C C . THR A 1 302 ? -6.988 20.406 -2.768 1 98.06 302 THR A C 1
ATOM 2412 O O . THR A 1 302 ? -6.84 21.453 -3.393 1 98.06 302 THR A O 1
ATOM 2415 N N . ALA A 1 303 ? -6.43 20.281 -1.631 1 96.56 303 ALA A N 1
ATOM 2416 C CA . ALA A 1 303 ? -5.254 20.984 -1.129 1 96.56 303 ALA A CA 1
ATOM 2417 C C . ALA A 1 303 ? -4.035 20.062 -1.086 1 96.56 303 ALA A C 1
ATOM 2419 O O . ALA A 1 303 ? -3.709 19.516 -0.036 1 96.56 303 ALA A O 1
ATOM 2420 N N . SER A 1 304 ? -3.361 20 -2.121 1 94.56 304 SER A N 1
ATOM 2421 C CA . SER A 1 304 ? -2.529 18.859 -2.473 1 94.56 304 SER A CA 1
ATOM 2422 C C . SER A 1 304 ? -1.269 18.812 -1.616 1 94.56 304 SER A C 1
ATOM 2424 O O . SER A 1 304 ? -0.605 17.766 -1.537 1 94.56 304 SER A O 1
ATOM 2426 N N . THR A 1 305 ? -0.866 19.891 -0.972 1 93.88 305 THR A N 1
ATOM 2427 C CA . THR A 1 305 ? 0.354 19.875 -0.173 1 93.88 305 THR A CA 1
ATOM 2428 C C . THR A 1 305 ? 0.027 19.719 1.31 1 93.88 305 THR A C 1
ATOM 2430 O O . THR A 1 305 ? 0.913 19.812 2.16 1 93.88 305 THR A O 1
ATOM 2433 N N . SER A 1 306 ? -1.274 19.562 1.596 1 95.94 306 SER A N 1
ATOM 2434 C CA . SER A 1 306 ? -1.652 19.281 2.975 1 95.94 306 SER A CA 1
ATOM 2435 C C . SER A 1 306 ? -1.052 17.953 3.445 1 95.94 306 SER A C 1
ATOM 2437 O O . SER A 1 306 ? -1.356 16.891 2.891 1 95.94 306 SER A O 1
ATOM 2439 N N . THR A 1 307 ? -0.292 18.062 4.516 1 97.06 307 THR A N 1
ATOM 2440 C CA . THR A 1 307 ? 0.317 16.828 5.023 1 97.06 307 THR A CA 1
ATOM 2441 C C . THR A 1 307 ? -0.726 15.953 5.707 1 97.06 307 THR A C 1
ATOM 2443 O O . THR A 1 307 ? -0.621 14.727 5.688 1 97.06 307 THR A O 1
ATOM 2446 N N . TYR A 1 308 ? -1.756 16.562 6.27 1 97.94 308 TYR A N 1
ATOM 2447 C CA . TYR A 1 308 ? -2.85 15.773 6.816 1 97.94 308 TYR A CA 1
ATOM 2448 C C . TYR A 1 308 ? -3.559 14.992 5.719 1 97.94 308 TYR A C 1
ATOM 2450 O O . TYR A 1 308 ? -3.781 13.789 5.852 1 97.94 308 TYR A O 1
ATOM 2458 N N . GLY A 1 309 ? -3.857 15.695 4.68 1 98.38 309 GLY A N 1
ATOM 2459 C CA . GLY A 1 309 ? -4.469 15.055 3.531 1 98.38 309 GLY A CA 1
ATOM 2460 C C . GLY A 1 309 ? -3.588 13.984 2.906 1 98.38 309 GLY A C 1
ATOM 2461 O O . GLY A 1 309 ? -4.082 12.953 2.451 1 98.38 309 GLY A O 1
ATOM 2462 N N . TRP A 1 310 ? -2.277 14.242 2.889 1 98.38 310 TRP A N 1
ATOM 2463 C CA . TRP A 1 310 ? -1.322 13.281 2.348 1 98.38 310 TRP A CA 1
ATOM 2464 C C . TRP A 1 310 ? -1.442 11.938 3.059 1 98.38 310 TRP A C 1
ATOM 2466 O O . TRP A 1 310 ? -1.552 10.891 2.41 1 98.38 310 TRP A O 1
ATOM 2476 N N . TRP A 1 311 ? -1.483 11.977 4.348 1 98.56 311 TRP A N 1
ATOM 2477 C CA . TRP A 1 311 ? -1.576 10.742 5.125 1 98.56 311 TRP A CA 1
ATOM 2478 C C . TRP A 1 311 ? -2.939 10.086 4.938 1 98.56 311 TRP A C 1
ATOM 2480 O O . TRP A 1 311 ? -3.039 8.852 4.875 1 98.56 311 TRP A O 1
ATOM 2490 N N . LEU A 1 312 ? -3.982 10.898 4.867 1 98.62 312 LEU A N 1
ATOM 2491 C CA . LEU A 1 312 ? -5.309 10.375 4.57 1 98.62 312 LEU A CA 1
ATOM 2492 C C . LEU A 1 312 ? -5.297 9.562 3.281 1 98.62 312 LEU A C 1
ATOM 2494 O O . LEU A 1 312 ? -5.848 8.453 3.232 1 98.62 312 LEU A O 1
ATOM 2498 N N . ALA A 1 313 ? -4.609 10.07 2.303 1 98.62 313 ALA A N 1
ATOM 2499 C CA . ALA A 1 313 ? -4.512 9.43 0.996 1 98.62 313 ALA A CA 1
ATOM 2500 C C . ALA A 1 313 ? -3.604 8.203 1.056 1 98.62 313 ALA A C 1
ATOM 2502 O O . ALA A 1 313 ? -3.961 7.133 0.56 1 98.62 313 ALA A O 1
ATOM 2503 N N . PHE A 1 314 ? -2.49 8.336 1.701 1 97.81 314 PHE A N 1
ATOM 2504 C CA . PHE A 1 314 ? -1.476 7.293 1.78 1 97.81 314 PHE A CA 1
ATOM 2505 C C . PHE A 1 314 ? -2.021 6.059 2.49 1 97.81 314 PHE A C 1
ATOM 2507 O O . PHE A 1 314 ? -1.672 4.93 2.143 1 97.81 314 PHE A O 1
ATOM 2514 N N . LEU A 1 315 ? -2.885 6.246 3.406 1 96.62 315 LEU A N 1
ATOM 2515 C CA . LEU A 1 315 ? -3.387 5.168 4.25 1 96.62 315 LEU A CA 1
ATOM 2516 C C . LEU A 1 315 ? -4.684 4.598 3.686 1 96.62 315 LEU A C 1
ATOM 2518 O O . LEU A 1 315 ? -5.25 3.66 4.254 1 96.62 315 LEU A O 1
ATOM 2522 N N . SER A 1 316 ? -5.137 5.07 2.553 1 96.69 316 SER A N 1
ATOM 2523 C CA . SER A 1 316 ? -6.461 4.719 2.051 1 96.69 316 SER A CA 1
ATOM 2524 C C . SER A 1 316 ? -6.535 3.244 1.664 1 96.69 316 SER A C 1
ATOM 2526 O O . SER A 1 316 ? -5.547 2.672 1.199 1 96.69 316 SER A O 1
ATOM 2528 N N . ARG A 1 317 ? -7.668 2.73 1.763 1 92.5 317 ARG A N 1
ATOM 2529 C CA . ARG A 1 317 ? -7.949 1.33 1.466 1 92.5 317 ARG A CA 1
ATOM 2530 C C . ARG A 1 317 ? -7.625 1.003 0.012 1 92.5 317 ARG A C 1
ATOM 2532 O O . ARG A 1 317 ? -6.934 0.023 -0.27 1 92.5 317 ARG A O 1
ATOM 2539 N N . GLY A 1 318 ? -8.031 1.78 -0.887 1 92.38 318 GLY A N 1
ATOM 2540 C CA . GLY A 1 318 ? -7.93 1.479 -2.307 1 92.38 318 GLY A CA 1
ATOM 2541 C C . GLY A 1 318 ? -6.652 2.008 -2.936 1 92.38 318 GLY A C 1
ATOM 2542 O O . GLY A 1 318 ? -6.305 1.624 -4.055 1 92.38 318 GLY A O 1
ATOM 2543 N N . GLN A 1 319 ? -5.984 2.938 -2.355 1 93.19 319 GLN A N 1
ATOM 2544 C CA . GLN A 1 319 ? -4.719 3.527 -2.783 1 93.19 319 GLN A CA 1
ATOM 2545 C C . GLN A 1 319 ? -4.855 4.188 -4.152 1 93.19 319 GLN A C 1
ATOM 2547 O O . GLN A 1 319 ? -3.863 4.387 -4.855 1 93.19 319 GLN A O 1
ATOM 2552 N N . ARG A 1 320 ? -6.035 4.352 -4.613 1 96.38 320 ARG A N 1
ATOM 2553 C CA . ARG A 1 320 ? -6.266 5.145 -5.82 1 96.38 320 ARG A CA 1
ATOM 2554 C C . ARG A 1 320 ? -6.445 6.617 -5.477 1 96.38 320 ARG A C 1
ATOM 2556 O O . ARG A 1 320 ? -7.527 7.035 -5.059 1 96.38 320 ARG A O 1
ATOM 2563 N N . VAL A 1 321 ? -5.391 7.398 -5.676 1 98.38 321 VAL A N 1
ATOM 2564 C CA . VAL A 1 321 ? -5.336 8.758 -5.148 1 98.38 321 VAL A CA 1
ATOM 2565 C C . VAL A 1 321 ? -5.191 9.75 -6.301 1 98.38 321 VAL A C 1
ATOM 2567 O O . VAL A 1 321 ? -4.398 9.531 -7.219 1 98.38 321 VAL A O 1
ATOM 2570 N N . TYR A 1 322 ? -5.957 10.789 -6.242 1 98.5 322 TYR A N 1
ATOM 2571 C CA . TYR A 1 322 ? -5.91 11.922 -7.156 1 98.5 322 TYR A CA 1
ATOM 2572 C C . TYR A 1 322 ? -5.605 13.211 -6.406 1 98.5 322 TYR A C 1
ATOM 2574 O O . TYR A 1 322 ? -5.988 13.367 -5.242 1 98.5 322 TYR A O 1
ATOM 2582 N N . TYR A 1 323 ? -4.914 14.102 -7.078 1 98 323 TYR A N 1
ATOM 2583 C CA . TYR A 1 323 ? -4.637 15.359 -6.406 1 98 323 TYR A CA 1
ATOM 2584 C C . TYR A 1 323 ? -4.633 16.516 -7.398 1 98 323 TYR A C 1
ATOM 2586 O O . TYR A 1 323 ? -4.422 16.312 -8.594 1 98 323 TYR A O 1
ATOM 2594 N N . ASN A 1 324 ? -4.98 17.703 -6.906 1 96.5 324 ASN A N 1
ATOM 2595 C CA . ASN A 1 324 ? -4.922 18.906 -7.711 1 96.5 324 ASN A CA 1
ATOM 2596 C C . ASN A 1 324 ? -3.488 19.266 -8.102 1 96.5 324 ASN A C 1
ATOM 2598 O O . ASN A 1 324 ? -2.646 19.5 -7.23 1 96.5 324 ASN A O 1
ATOM 2602 N N . GLN A 1 325 ? -3.23 19.312 -9.344 1 93.31 325 GLN A N 1
ATOM 2603 C CA . GLN A 1 325 ? -1.896 19.641 -9.836 1 93.31 325 GLN A CA 1
ATOM 2604 C C . GLN A 1 325 ? -1.48 21.047 -9.398 1 93.31 325 GLN A C 1
ATOM 2606 O O . GLN A 1 325 ? -0.303 21.297 -9.133 1 93.31 325 GLN A O 1
ATOM 2611 N N . ARG A 1 326 ? -2.414 21.891 -9.352 1 90.31 326 ARG A N 1
ATOM 2612 C CA . ARG A 1 326 ? -2.146 23.25 -8.883 1 90.31 326 ARG A CA 1
ATOM 2613 C C . ARG A 1 326 ? -2.062 23.297 -7.359 1 90.31 326 ARG A C 1
ATOM 2615 O O . ARG A 1 326 ? -3.084 23.219 -6.676 1 90.31 326 ARG A O 1
ATOM 2622 N N . HIS A 1 327 ? -0.815 23.391 -6.855 1 85.88 327 HIS A N 1
ATOM 2623 C CA . HIS A 1 327 ? -0.68 23.234 -5.41 1 85.88 327 HIS A CA 1
ATOM 2624 C C . HIS A 1 327 ? 0.148 24.359 -4.812 1 85.88 327 HIS A C 1
ATOM 2626 O O . HIS A 1 327 ? 0.171 24.547 -3.594 1 85.88 327 HIS A O 1
ATOM 2632 N N . ALA A 1 328 ? 0.871 25 -5.609 1 79.56 328 ALA A N 1
ATOM 2633 C CA . ALA A 1 328 ? 1.783 26 -5.059 1 79.56 328 ALA A CA 1
ATOM 2634 C C . ALA A 1 328 ? 1.358 27.406 -5.453 1 79.56 328 ALA A C 1
ATOM 2636 O O . ALA A 1 328 ? 0.896 27.625 -6.574 1 79.56 328 ALA A O 1
ATOM 2637 N N . SER A 1 329 ? 1.575 28.234 -4.5 1 72.75 329 SER A N 1
ATOM 2638 C CA . SER A 1 329 ? 1.381 29.656 -4.73 1 72.75 329 SER A CA 1
ATOM 2639 C C . SER A 1 329 ? 2.645 30.297 -5.289 1 72.75 329 SER A C 1
ATOM 2641 O O . SER A 1 329 ? 3.734 29.734 -5.188 1 72.75 329 SER A O 1
ATOM 2643 N N . PRO A 1 330 ? 2.408 31.328 -5.926 1 64.75 330 PRO A N 1
ATOM 2644 C CA . PRO A 1 330 ? 3.541 32 -6.547 1 64.75 330 PRO A CA 1
ATOM 2645 C C . PRO A 1 330 ? 4.703 32.219 -5.578 1 64.75 330 PRO A C 1
ATOM 2647 O O . PRO A 1 330 ? 5.852 32.375 -6.004 1 64.75 330 PRO A O 1
ATOM 2650 N N . GLY A 1 331 ? 4.465 32.25 -4.332 1 64.44 331 GLY A N 1
ATOM 2651 C CA . GLY A 1 331 ? 5.508 32.5 -3.352 1 64.44 331 GLY A CA 1
ATOM 2652 C C . GLY A 1 331 ? 6.258 31.25 -2.936 1 64.44 331 GLY A C 1
ATOM 2653 O O . GLY A 1 331 ? 7.246 31.328 -2.199 1 64.44 331 GLY A O 1
ATOM 2654 N N . ALA A 1 332 ? 5.824 30.203 -3.494 1 69.25 332 ALA A N 1
ATOM 2655 C CA . ALA A 1 332 ? 6.461 28.953 -3.09 1 69.25 332 ALA A CA 1
ATOM 2656 C C . ALA A 1 332 ? 7.867 28.844 -3.67 1 69.25 332 ALA A C 1
ATOM 2658 O O . ALA A 1 332 ? 8.133 29.312 -4.777 1 69.25 332 ALA A O 1
ATOM 2659 N N . ARG A 1 333 ? 8.828 28.375 -2.844 1 68.81 333 ARG A N 1
ATOM 2660 C CA . ARG A 1 333 ? 10.172 28.062 -3.312 1 68.81 333 ARG A CA 1
ATOM 2661 C C . ARG A 1 333 ? 10.195 26.766 -4.113 1 68.81 333 ARG A C 1
ATOM 2663 O O . ARG A 1 333 ? 10.102 25.688 -3.541 1 68.81 333 ARG A O 1
ATOM 2670 N N . PRO A 1 334 ? 10.375 26.875 -5.352 1 70.06 334 PRO A N 1
ATOM 2671 C CA . PRO A 1 334 ? 10.266 25.688 -6.188 1 70.06 334 PRO A CA 1
ATOM 2672 C C . PRO A 1 334 ? 11.367 24.656 -5.891 1 70.06 334 PRO A C 1
ATOM 2674 O O . PRO A 1 334 ? 11.164 23.453 -6.105 1 70.06 334 PRO A O 1
ATOM 2677 N N . ASP A 1 335 ? 12.422 25.125 -5.316 1 78.38 335 ASP A N 1
ATOM 2678 C CA . ASP A 1 335 ? 13.555 24.219 -5.102 1 78.38 335 ASP A CA 1
ATOM 2679 C C . ASP A 1 335 ? 13.328 23.344 -3.877 1 78.38 335 ASP A C 1
ATOM 2681 O O . ASP A 1 335 ? 13.992 22.312 -3.711 1 78.38 335 ASP A O 1
ATOM 2685 N N . GLU A 1 336 ? 12.367 23.734 -3.125 1 81.38 336 GLU A N 1
ATOM 2686 C CA . GLU A 1 336 ? 12.18 23 -1.879 1 81.38 336 GLU A CA 1
ATOM 2687 C C . GLU A 1 336 ? 11.234 21.812 -2.076 1 81.38 336 GLU A C 1
ATOM 2689 O O . GLU A 1 336 ? 11.203 20.891 -1.252 1 81.38 336 GLU A O 1
ATOM 2694 N N . PHE A 1 337 ? 10.562 21.906 -3.197 1 86.44 337 PHE A N 1
ATOM 2695 C CA . PHE A 1 337 ? 9.508 20.906 -3.406 1 86.44 337 PHE A CA 1
ATOM 2696 C C . PHE A 1 337 ? 9.812 20.047 -4.621 1 86.44 337 PHE A C 1
ATOM 2698 O O . PHE A 1 337 ? 10.234 20.562 -5.664 1 86.44 337 PHE A O 1
ATOM 2705 N N . SER A 1 338 ? 9.734 18.781 -4.445 1 87.94 338 SER A N 1
ATOM 2706 C CA . SER A 1 338 ? 9.797 17.812 -5.531 1 87.94 338 SER A CA 1
ATOM 2707 C C . SER A 1 338 ? 8.555 16.922 -5.559 1 87.94 338 SER A C 1
ATOM 2709 O O . SER A 1 338 ? 8.32 16.141 -4.633 1 87.94 338 SER A O 1
ATOM 2711 N N . SER A 1 339 ? 7.785 17.031 -6.676 1 89.31 339 SER A N 1
ATOM 2712 C CA . SER A 1 339 ? 6.594 16.203 -6.824 1 89.31 339 SER A CA 1
ATOM 2713 C C . SER A 1 339 ? 6.945 14.719 -6.766 1 89.31 339 SER A C 1
ATOM 2715 O O . SER A 1 339 ? 6.211 13.922 -6.168 1 89.31 339 SER A O 1
ATOM 2717 N N . ALA A 1 340 ? 8.109 14.367 -7.273 1 88.56 340 ALA A N 1
ATOM 2718 C CA . ALA A 1 340 ? 8.539 12.969 -7.344 1 88.56 340 ALA A CA 1
ATOM 2719 C C . ALA A 1 340 ? 8.906 12.438 -5.961 1 88.56 340 ALA A C 1
ATOM 2721 O O . ALA A 1 340 ? 8.938 11.227 -5.746 1 88.56 340 ALA A O 1
ATOM 2722 N N . ASP A 1 341 ? 9.195 13.398 -5.051 1 92.44 341 ASP A N 1
ATOM 2723 C CA . ASP A 1 341 ? 9.594 12.992 -3.705 1 92.44 341 ASP A CA 1
ATOM 2724 C C . ASP A 1 341 ? 8.422 13.094 -2.73 1 92.44 341 ASP A C 1
ATOM 2726 O O . ASP A 1 341 ? 8.383 12.383 -1.726 1 92.44 341 ASP A O 1
ATOM 2730 N N . PHE A 1 342 ? 7.512 14.016 -3.031 1 94.81 342 PHE A N 1
ATOM 2731 C CA . PHE A 1 342 ? 6.438 14.281 -2.084 1 94.81 342 PHE A CA 1
ATOM 2732 C C . PHE A 1 342 ? 5.285 13.305 -2.281 1 94.81 342 PHE A C 1
ATOM 2734 O O . PHE A 1 342 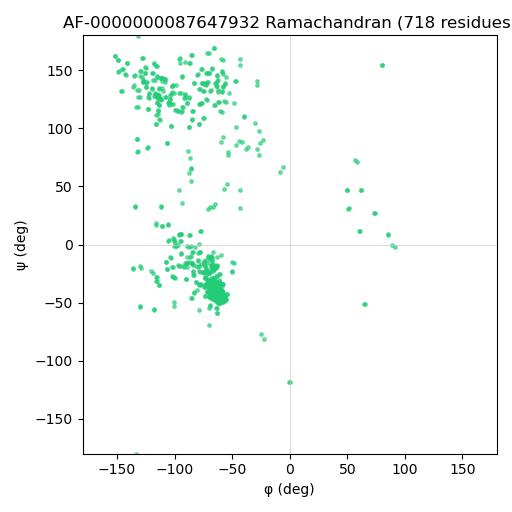? 4.793 12.711 -1.316 1 94.81 342 PHE A O 1
ATOM 2741 N N . TRP A 1 343 ? 4.855 13.07 -3.529 1 95.81 343 TRP A N 1
ATOM 2742 C CA . TRP A 1 343 ? 3.732 12.18 -3.807 1 95.81 343 TRP A CA 1
ATOM 2743 C C . TRP A 1 343 ? 4.219 10.836 -4.336 1 95.81 343 TRP A C 1
ATOM 2745 O O . TRP A 1 343 ? 5.035 10.781 -5.262 1 95.81 343 TRP A O 1
ATOM 2755 N N . PRO A 1 344 ? 3.709 9.68 -3.697 1 94.94 344 PRO A N 1
ATOM 2756 C CA . PRO A 1 344 ? 3.928 8.406 -4.387 1 94.94 344 PRO A CA 1
ATOM 2757 C C . PRO A 1 344 ? 3.574 8.469 -5.871 1 94.94 344 PRO A C 1
ATOM 2759 O O . PRO A 1 344 ? 2.568 9.078 -6.242 1 94.94 344 PRO A O 1
ATOM 2762 N N . GLN A 1 345 ? 4.324 7.852 -6.727 1 91.75 345 GLN A N 1
ATOM 2763 C CA . GLN A 1 345 ? 4.305 8.109 -8.164 1 91.75 345 GLN A CA 1
ATOM 2764 C C . GLN A 1 345 ? 3.066 7.504 -8.812 1 91.75 345 GLN A C 1
ATOM 2766 O O . GLN A 1 345 ? 2.748 7.816 -9.961 1 91.75 345 GLN A O 1
ATOM 2771 N N . HIS A 1 346 ? 2.377 6.613 -8.078 1 93.31 346 HIS A N 1
ATOM 2772 C CA . HIS A 1 346 ? 1.148 6.07 -8.648 1 93.31 346 HIS A CA 1
ATOM 2773 C C . HIS A 1 346 ? -0.035 6.996 -8.391 1 93.31 346 HIS A C 1
ATOM 2775 O O . HIS A 1 346 ? -1.14 6.746 -8.883 1 93.31 346 HIS A O 1
ATOM 2781 N N . TRP A 1 347 ? 0.141 8.086 -7.59 1 97 347 TRP A N 1
ATOM 2782 C CA . TRP A 1 347 ? -0.917 9.078 -7.438 1 97 347 TRP A CA 1
ATOM 2783 C C . TRP A 1 347 ? -1.103 9.875 -8.719 1 97 347 TRP A C 1
ATOM 2785 O O . TRP A 1 347 ? -0.135 10.141 -9.438 1 97 347 TRP A O 1
ATOM 2795 N N . VAL A 1 348 ? -2.299 10.312 -9.031 1 95.88 348 VAL A N 1
ATOM 2796 C CA . VAL A 1 348 ? -2.627 10.875 -10.336 1 95.88 348 VAL A CA 1
ATOM 2797 C C . VAL A 1 348 ? -2.953 12.359 -10.203 1 95.88 348 VAL A C 1
ATOM 2799 O O . VAL A 1 348 ? -3.918 12.727 -9.531 1 95.88 348 VAL A O 1
ATOM 2802 N N . PRO A 1 349 ? -2.207 13.195 -10.867 1 95.94 349 PRO A N 1
ATOM 2803 C CA . PRO A 1 349 ? -2.547 14.625 -10.852 1 95.94 349 PRO A CA 1
ATOM 2804 C C . PRO A 1 349 ? -3.732 14.953 -11.758 1 95.94 349 PRO A C 1
ATOM 2806 O O . PRO A 1 349 ? -3.875 14.367 -12.836 1 95.94 349 PRO A O 1
ATOM 2809 N N . LEU A 1 350 ? -4.609 15.805 -11.297 1 97.25 350 LEU A N 1
ATOM 2810 C CA . LEU A 1 350 ? -5.73 16.328 -12.07 1 97.25 350 LEU A CA 1
ATOM 2811 C C . LEU A 1 350 ? -5.527 17.812 -12.383 1 97.25 350 LEU A C 1
ATOM 2813 O O . LEU A 1 350 ? -4.984 18.562 -11.562 1 97.25 350 LEU A O 1
ATOM 2817 N N . ARG A 1 351 ? -5.938 18.172 -13.531 1 95.12 351 ARG A N 1
ATOM 2818 C CA . ARG A 1 351 ? -5.891 19.562 -13.945 1 95.12 351 ARG A CA 1
ATOM 2819 C C . ARG A 1 351 ? -7.25 20.031 -14.445 1 95.12 351 ARG A C 1
ATOM 2821 O O . ARG A 1 351 ? -7.949 19.297 -15.148 1 95.12 351 ARG A O 1
ATOM 2828 N N . SER A 1 352 ? -7.504 21.281 -14.023 1 92.19 352 SER A N 1
ATOM 2829 C CA . SER A 1 352 ? -8.695 21.891 -14.586 1 92.19 352 SER A CA 1
ATOM 2830 C C . SER A 1 352 ? -8.477 22.266 -16.047 1 92.19 352 SER A C 1
ATOM 2832 O O . SER A 1 352 ? -7.445 22.828 -16.406 1 92.19 352 SER A O 1
ATOM 2834 N N . TYR A 1 353 ? -9.281 21.828 -16.969 1 85.5 353 TYR A N 1
ATOM 2835 C CA . TYR A 1 353 ? -9.203 22.125 -18.391 1 85.5 353 TYR A CA 1
ATOM 2836 C C . TYR A 1 353 ? -10.211 23.203 -18.781 1 85.5 353 TYR A C 1
ATOM 2838 O O . TYR A 1 353 ? -9.945 24.031 -19.656 1 85.5 353 TYR A O 1
ATOM 2846 N N . ASP A 1 354 ? -11.43 23.125 -18.438 1 80.69 354 ASP A N 1
ATOM 2847 C CA . ASP A 1 354 ? -12.5 24.094 -18.609 1 80.69 354 ASP A CA 1
ATOM 2848 C C . ASP A 1 354 ? -13.305 24.266 -17.328 1 80.69 354 ASP A C 1
ATOM 2850 O O . ASP A 1 354 ? -13.016 23.625 -16.328 1 80.69 354 ASP A O 1
ATOM 2854 N N . ARG A 1 355 ? -14.25 25.172 -17.609 1 77.44 355 ARG A N 1
ATOM 2855 C CA . ARG A 1 355 ? -15.133 25.344 -16.453 1 77.44 355 ARG A CA 1
ATOM 2856 C C . ARG A 1 355 ? -15.836 24.047 -16.094 1 77.44 355 ARG A C 1
ATOM 2858 O O . ARG A 1 355 ? -16.359 23.344 -16.969 1 77.44 355 ARG A O 1
ATOM 2865 N N . ASN A 1 356 ? -15.586 23.469 -14.961 1 81.38 356 ASN A N 1
ATOM 2866 C CA . ASN A 1 356 ? -16.312 22.344 -14.391 1 81.38 356 ASN A CA 1
ATOM 2867 C C . ASN A 1 356 ? -15.789 21.016 -14.898 1 81.38 356 ASN A C 1
ATOM 2869 O O . ASN A 1 356 ? -16.484 20 -14.859 1 81.38 356 ASN A O 1
ATOM 2873 N N . LYS A 1 357 ? -14.617 21.125 -15.648 1 91.06 357 LYS A N 1
ATOM 2874 C CA . LYS A 1 357 ? -14.062 19.875 -16.141 1 91.06 357 LYS A CA 1
ATOM 2875 C C . LYS A 1 357 ? -12.617 19.703 -15.688 1 91.06 357 LYS A C 1
ATOM 2877 O O . LYS A 1 357 ? -11.852 20.672 -15.656 1 91.06 357 LYS A O 1
ATOM 2882 N N . VAL A 1 358 ? -12.359 18.438 -15.328 1 94.88 358 VAL A N 1
ATOM 2883 C CA . VAL A 1 358 ? -10.984 18.109 -14.961 1 94.88 358 VAL A CA 1
ATOM 2884 C C . VAL A 1 358 ? -10.5 16.922 -15.797 1 94.88 358 VAL A C 1
ATOM 2886 O O . VAL A 1 358 ? -11.305 16.172 -16.328 1 94.88 358 VAL A O 1
ATOM 2889 N N . VAL A 1 359 ? -9.172 16.859 -16 1 93.56 359 VAL A N 1
ATOM 2890 C CA . VAL A 1 359 ? -8.57 15.75 -16.75 1 93.56 359 VAL A CA 1
ATOM 2891 C C . VAL A 1 359 ? -7.402 15.164 -15.945 1 93.56 359 VAL A C 1
ATOM 2893 O O . VAL A 1 359 ? -6.781 15.867 -15.141 1 93.56 359 VAL A O 1
ATOM 2896 N N . GLU A 1 360 ? -7.223 13.875 -16.156 1 92.25 360 GLU A N 1
ATOM 2897 C CA . GLU A 1 360 ? -6.031 13.227 -15.633 1 92.25 360 GLU A CA 1
ATOM 2898 C C . GLU A 1 360 ? -4.793 13.586 -16.453 1 92.25 360 GLU A C 1
ATOM 2900 O O . GLU A 1 360 ? -4.863 13.711 -17.672 1 92.25 360 GLU A O 1
ATOM 2905 N N . LEU A 1 361 ? -3.785 13.812 -15.656 1 88.12 361 LEU A N 1
ATOM 2906 C CA . LEU A 1 361 ? -2.52 14.102 -16.328 1 88.12 361 LEU A CA 1
ATOM 2907 C C . LEU A 1 361 ? -1.618 12.867 -16.328 1 88.12 361 LEU A C 1
ATOM 2909 O O . LEU A 1 361 ? -1.684 12.047 -15.414 1 88.12 361 LEU A O 1
ATOM 2913 N N . MET B 1 1 ? 71.75 -40.031 48.812 1 19.36 1 MET B N 1
ATOM 2914 C CA . MET B 1 1 ? 70.75 -39.812 49.906 1 19.36 1 MET B CA 1
ATOM 2915 C C . MET B 1 1 ? 69.562 -38.969 49.406 1 19.36 1 MET B C 1
ATOM 2917 O O . MET B 1 1 ? 68.438 -39.344 49.625 1 19.36 1 MET B O 1
ATOM 2921 N N . ASN B 1 2 ? 69.688 -37.656 49.25 1 19.33 2 ASN B N 1
ATOM 2922 C CA . ASN B 1 2 ? 68.812 -36.656 49.75 1 19.33 2 ASN B CA 1
ATOM 2923 C C . ASN B 1 2 ? 67.75 -36.281 48.688 1 19.33 2 ASN B C 1
ATOM 2925 O O . ASN B 1 2 ? 67.875 -35.312 47.969 1 19.33 2 ASN B O 1
ATOM 2929 N N . ALA B 1 3 ? 67.25 -37.188 47.875 1 22.38 3 ALA B N 1
ATOM 2930 C CA . ALA B 1 3 ? 66.5 -37.094 46.656 1 22.38 3 ALA B CA 1
ATOM 2931 C C . ALA B 1 3 ? 65.062 -36.531 46.938 1 22.38 3 ALA B C 1
ATOM 2933 O O . ALA B 1 3 ? 64.25 -36.469 46.031 1 22.38 3 ALA B O 1
ATOM 2934 N N . ALA B 1 4 ? 64.75 -36.531 48.312 1 22.14 4 ALA B N 1
ATOM 2935 C CA . ALA B 1 4 ? 63.344 -36.844 48.656 1 22.14 4 ALA B CA 1
ATOM 2936 C C . ALA B 1 4 ? 62.406 -35.719 48.25 1 22.14 4 ALA B C 1
ATOM 2938 O O . ALA B 1 4 ? 61.312 -35.969 47.75 1 22.14 4 ALA B O 1
ATOM 2939 N N . HIS B 1 5 ? 62.594 -34.5 48.656 1 22.62 5 HIS B N 1
ATOM 2940 C CA . HIS B 1 5 ? 61.594 -33.75 49.406 1 22.62 5 HIS B CA 1
ATOM 2941 C C . HIS B 1 5 ? 60.656 -33 48.469 1 22.62 5 HIS B C 1
ATOM 2943 O O . HIS B 1 5 ? 59.812 -32.219 48.906 1 22.62 5 HIS B O 1
ATOM 2949 N N . ILE B 1 6 ? 60.906 -32.875 47.125 1 25.11 6 ILE B N 1
ATOM 2950 C CA . ILE B 1 6 ? 60.438 -31.641 46.5 1 25.11 6 ILE B CA 1
ATOM 2951 C C . ILE B 1 6 ? 58.938 -31.734 46.25 1 25.11 6 ILE B C 1
ATOM 2953 O O . ILE B 1 6 ? 58.438 -31.094 45.344 1 25.11 6 ILE B O 1
ATOM 2957 N N . GLN B 1 7 ? 58.219 -32.781 46.844 1 20.14 7 GLN B N 1
ATOM 2958 C CA . GLN B 1 7 ? 57.031 -33.188 46.094 1 20.14 7 GLN B CA 1
ATOM 2959 C C . GLN B 1 7 ? 55.906 -32.156 46.219 1 20.14 7 GLN B C 1
ATOM 2961 O O . GLN B 1 7 ? 55.031 -32.094 45.375 1 20.14 7 GLN B O 1
ATOM 2966 N N . ARG B 1 8 ? 55.688 -31.422 47.406 1 21.03 8 ARG B N 1
ATOM 2967 C CA . ARG B 1 8 ? 54.312 -31.359 47.906 1 21.03 8 ARG B CA 1
ATOM 2968 C C . ARG B 1 8 ? 53.5 -30.312 47.156 1 21.03 8 ARG B C 1
ATOM 2970 O O . ARG B 1 8 ? 52.281 -30.406 47.125 1 21.03 8 ARG B O 1
ATOM 2977 N N . SER B 1 9 ? 54 -29.125 46.781 1 22.3 9 SER B N 1
ATOM 2978 C CA . SER B 1 9 ? 53.219 -27.953 47.188 1 22.3 9 SER B CA 1
ATOM 2979 C C . SER B 1 9 ? 52.031 -27.719 46.219 1 22.3 9 SER B C 1
ATOM 2981 O O . SER B 1 9 ? 51.25 -26.812 46.438 1 22.3 9 SER B O 1
ATOM 2983 N N . TYR B 1 10 ? 51.969 -28.25 45 1 23.94 10 TYR B N 1
ATOM 2984 C CA . TYR B 1 10 ? 51.375 -27.344 44.031 1 23.94 10 TYR B CA 1
ATOM 2985 C C . TYR B 1 10 ? 49.844 -27.344 44.125 1 23.94 10 TYR B C 1
ATOM 2987 O O . TYR B 1 10 ? 49.188 -26.703 43.312 1 23.94 10 TYR B O 1
ATOM 2995 N N . TRP B 1 11 ? 49.188 -28.234 44.938 1 23.73 11 TRP B N 1
ATOM 2996 C CA . TRP B 1 11 ? 47.875 -28.578 44.438 1 23.73 11 TRP B CA 1
ATOM 2997 C C . TRP B 1 11 ? 46.844 -27.484 44.75 1 23.73 11 TRP B C 1
ATOM 2999 O O . TRP B 1 11 ? 45.656 -27.688 44.625 1 23.73 11 TRP B O 1
ATOM 3009 N N . LYS B 1 12 ? 47.188 -26.344 45.406 1 23.5 12 LYS B N 1
ATOM 3010 C CA . LYS B 1 12 ? 46.031 -25.688 46 1 23.5 12 LYS B CA 1
ATOM 3011 C C . LYS B 1 12 ? 45.125 -25.109 44.906 1 23.5 12 LYS B C 1
ATOM 3013 O O . LYS B 1 12 ? 45.344 -23.984 44.438 1 23.5 12 LYS B O 1
ATOM 3018 N N . VAL B 1 13 ? 45 -25.672 43.75 1 26.19 13 VAL B N 1
ATOM 3019 C CA . VAL B 1 13 ? 44.125 -24.953 42.812 1 26.19 13 VAL B CA 1
ATOM 3020 C C . VAL B 1 13 ? 42.75 -24.812 43.469 1 26.19 13 VAL B C 1
ATOM 3022 O O . VAL B 1 13 ? 42.125 -25.797 43.875 1 26.19 13 VAL B O 1
ATOM 3025 N N . SER B 1 14 ? 42.438 -23.672 44.219 1 25.33 14 SER B N 1
ATOM 3026 C CA . SER B 1 14 ? 41.281 -23.25 45 1 25.33 14 SER B CA 1
ATOM 3027 C C . SER B 1 14 ? 40 -23.438 44.25 1 25.33 14 SER B C 1
ATOM 3029 O O . SER B 1 14 ? 39.938 -23.234 43.031 1 25.33 14 SER B O 1
ATOM 3031 N N . CYS B 1 15 ? 39.031 -24.234 44.781 1 28.44 15 CYS B N 1
ATOM 3032 C CA . CYS B 1 15 ? 37.656 -24.672 44.531 1 28.44 15 CYS B CA 1
ATOM 3033 C C . CYS B 1 15 ? 36.75 -23.484 44.219 1 28.44 15 CYS B C 1
ATOM 3035 O O . CYS B 1 15 ? 35.562 -23.656 43.969 1 28.44 15 CYS B O 1
ATOM 3037 N N . TRP B 1 16 ? 37.25 -22.203 44.562 1 29.02 16 TRP B N 1
ATOM 3038 C CA . TRP B 1 16 ? 36.281 -21.125 44.562 1 29.02 16 TRP B CA 1
ATOM 3039 C C . TRP B 1 16 ? 35.844 -20.781 43.156 1 29.02 16 TRP B C 1
ATOM 3041 O O . TRP B 1 16 ? 34.812 -20.141 42.938 1 29.02 16 TRP B O 1
ATOM 3051 N N . SER B 1 17 ? 36.75 -21.109 42.125 1 32.88 17 SER B N 1
ATOM 3052 C CA . SER B 1 17 ? 36.375 -20.641 40.781 1 32.88 17 SER B CA 1
ATOM 3053 C C . SER B 1 17 ? 35.188 -21.406 40.219 1 32.88 17 SER B C 1
ATOM 3055 O O . SER B 1 17 ? 34.625 -21.031 39.219 1 32.88 17 SER B O 1
ATOM 3057 N N . LEU B 1 18 ? 35 -22.656 40.781 1 32.97 18 LEU B N 1
ATOM 3058 C CA . LEU B 1 18 ? 33.938 -23.422 40.188 1 32.97 18 LEU B CA 1
ATOM 3059 C C . LEU B 1 18 ? 32.562 -22.859 40.594 1 32.97 18 LEU B C 1
ATOM 3061 O O . LEU B 1 18 ? 31.594 -22.969 39.875 1 32.97 18 LEU B O 1
ATOM 3065 N N . VAL B 1 19 ? 32.531 -22.328 41.875 1 36.5 19 VAL B N 1
ATOM 3066 C CA . VAL B 1 19 ? 31.219 -21.922 42.344 1 36.5 19 VAL B CA 1
ATOM 3067 C C . VAL B 1 19 ? 30.766 -20.688 41.562 1 36.5 19 VAL B C 1
ATOM 3069 O O . VAL B 1 19 ? 29.594 -20.578 41.188 1 36.5 19 VAL B O 1
ATOM 3072 N N . LEU B 1 20 ? 31.766 -19.781 41.25 1 36.31 20 LEU B N 1
ATOM 3073 C CA . LEU B 1 20 ? 31.312 -18.578 40.562 1 36.31 20 LEU B CA 1
ATOM 3074 C C . LEU B 1 20 ? 30.844 -18.891 39.156 1 36.31 20 LEU B C 1
ATOM 3076 O O . LEU B 1 20 ? 29.906 -18.266 38.656 1 36.31 20 LEU B O 1
ATOM 3080 N N . ALA B 1 21 ? 31.5 -19.969 38.562 1 37.81 21 ALA B N 1
ATOM 3081 C CA . ALA B 1 21 ? 31.031 -20.281 37.219 1 37.81 21 ALA B CA 1
ATOM 3082 C C . ALA B 1 21 ? 29.609 -20.844 37.25 1 37.81 21 ALA B C 1
ATOM 3084 O O . ALA B 1 21 ? 28.812 -20.562 36.375 1 37.81 21 ALA B O 1
ATOM 3085 N N . SER B 1 22 ? 29.344 -21.594 38.375 1 38 22 SER B N 1
ATOM 3086 C CA . SER B 1 22 ? 28 -22.141 38.406 1 38 22 SER B CA 1
ATOM 3087 C C . SER B 1 22 ? 26.953 -21.047 38.625 1 38 22 SER B C 1
ATOM 3089 O O . SER B 1 22 ? 25.828 -21.156 38.156 1 38 22 SER B O 1
ATOM 3091 N N . LEU B 1 23 ? 27.375 -20.016 39.375 1 38.25 23 LEU B N 1
ATOM 3092 C CA . LEU B 1 23 ? 26.375 -18.984 39.656 1 38.25 23 LEU B CA 1
ATOM 3093 C C . LEU B 1 23 ? 26.125 -18.156 38.375 1 38.25 23 LEU B C 1
ATOM 3095 O O . LEU B 1 23 ? 25 -17.703 38.156 1 38.25 23 LEU B O 1
ATOM 3099 N N . ILE B 1 24 ? 27.234 -17.984 37.594 1 40.06 24 ILE B N 1
ATOM 3100 C CA . ILE B 1 24 ? 27 -17.203 36.375 1 40.06 24 ILE B CA 1
ATOM 3101 C C . ILE B 1 24 ? 26.109 -18.016 35.406 1 40.06 24 ILE B C 1
ATOM 3103 O O . ILE B 1 24 ? 25.234 -17.453 34.75 1 40.06 24 ILE B O 1
ATOM 3107 N N . VAL B 1 25 ? 26.312 -19.391 35.469 1 38.91 25 VAL B N 1
ATOM 3108 C CA . VAL B 1 25 ? 25.438 -20.188 34.594 1 38.91 25 VAL B CA 1
ATOM 3109 C C . VAL B 1 25 ? 24 -20.109 35.125 1 38.91 25 VAL B C 1
ATOM 3111 O O . VAL B 1 25 ? 23.062 -19.969 34.344 1 38.91 25 VAL B O 1
ATOM 3114 N N . ILE B 1 26 ? 23.891 -20.109 36.5 1 37.66 26 ILE B N 1
ATOM 3115 C CA . ILE B 1 26 ? 22.516 -20.094 37.031 1 37.66 26 ILE B CA 1
ATOM 3116 C C . ILE B 1 26 ? 21.906 -18.703 36.781 1 37.66 26 ILE B C 1
ATOM 3118 O O . ILE B 1 26 ? 20.734 -18.609 36.406 1 37.66 26 ILE B O 1
ATOM 3122 N N . TYR B 1 27 ? 22.75 -17.672 37 1 35.81 27 TYR B N 1
ATOM 3123 C CA . TYR B 1 27 ? 22.141 -16.359 36.75 1 35.81 27 TYR B CA 1
ATOM 3124 C C . TYR B 1 27 ? 21.812 -16.172 35.281 1 35.81 27 TYR B C 1
ATOM 3126 O O . TYR B 1 27 ? 20.844 -15.492 34.938 1 35.81 27 TYR B O 1
ATOM 3134 N N . SER B 1 28 ? 22.766 -16.703 34.375 1 34.94 28 SER B N 1
ATOM 3135 C CA . SER B 1 28 ? 22.422 -16.578 32.969 1 34.94 28 SER B CA 1
ATOM 3136 C C . SER B 1 28 ? 21.203 -17.438 32.625 1 34.94 28 SER B C 1
ATOM 3138 O O . SER B 1 28 ? 20.453 -17.094 31.703 1 34.94 28 SER B O 1
ATOM 3140 N N . LEU B 1 29 ? 21.078 -18.609 33.312 1 34.22 29 LEU B N 1
ATOM 3141 C CA . LEU B 1 29 ? 19.875 -19.391 33.031 1 34.22 29 LEU B CA 1
ATOM 3142 C C . LEU B 1 29 ? 18.625 -18.656 33.531 1 34.22 29 LEU B C 1
ATOM 3144 O O . LEU B 1 29 ? 17.578 -18.703 32.875 1 34.22 29 LEU B O 1
ATOM 3148 N N . PHE B 1 30 ? 18.688 -17.969 34.75 1 33.19 30 PHE B N 1
ATOM 3149 C CA . PHE B 1 30 ? 17.469 -17.328 35.219 1 33.19 30 PHE B CA 1
ATOM 3150 C C . PHE B 1 30 ? 17.094 -16.141 34.375 1 33.19 30 PHE B C 1
ATOM 3152 O O . PHE B 1 30 ? 15.914 -15.789 34.25 1 33.19 30 PHE B O 1
ATOM 3159 N N . ALA B 1 31 ? 18.188 -15.352 33.938 1 31.31 31 ALA B N 1
ATOM 3160 C CA . ALA B 1 31 ? 17.828 -14.203 33.125 1 31.31 31 ALA B CA 1
ATOM 3161 C C . ALA B 1 31 ? 17.219 -14.648 31.781 1 31.31 31 ALA B C 1
ATOM 3163 O O . ALA B 1 31 ? 16.328 -13.992 31.25 1 31.31 31 ALA B O 1
ATOM 3164 N N . ILE B 1 32 ? 17.719 -15.781 31.281 1 32.53 32 ILE B N 1
ATOM 3165 C CA . ILE B 1 32 ? 17.156 -16.25 30.016 1 32.53 32 ILE B CA 1
ATOM 3166 C C . ILE B 1 32 ? 15.719 -16.703 30.234 1 32.53 32 ILE B C 1
ATOM 3168 O O . ILE B 1 32 ? 14.883 -16.578 29.328 1 32.53 32 ILE B O 1
ATOM 3172 N N . LEU B 1 33 ? 15.305 -17.203 31.438 1 27.7 33 LEU B N 1
ATOM 3173 C CA . LEU B 1 33 ? 13.922 -17.656 31.578 1 27.7 33 LEU B CA 1
ATOM 3174 C C . LEU B 1 33 ? 12.961 -16.469 31.562 1 27.7 33 LEU B C 1
ATOM 3176 O O . LEU B 1 33 ? 11.766 -16.641 31.266 1 27.7 33 LEU B O 1
ATOM 3180 N N . GLN B 1 34 ? 13.406 -15.289 32.125 1 26.39 34 GLN B N 1
ATOM 3181 C CA . GLN B 1 34 ? 12.359 -14.273 32.219 1 26.39 34 GLN B CA 1
ATOM 3182 C C . GLN B 1 34 ? 12.016 -13.719 30.844 1 26.39 34 GLN B C 1
ATOM 3184 O O . GLN B 1 34 ? 11.117 -12.883 30.703 1 26.39 34 GLN B O 1
ATOM 3189 N N . LEU B 1 35 ? 13.016 -13.836 29.953 1 28.75 35 LEU B N 1
ATOM 3190 C CA . LEU B 1 35 ? 12.578 -13.242 28.688 1 28.75 35 LEU B CA 1
ATOM 3191 C C . LEU B 1 35 ? 11.422 -14.031 28.094 1 28.75 35 LEU B C 1
ATOM 3193 O O . LEU B 1 35 ? 11.633 -15.016 27.391 1 28.75 35 LEU B O 1
ATOM 3197 N N . SER B 1 36 ? 10.531 -14.586 28.969 1 23.42 36 SER B N 1
ATOM 3198 C CA . SER B 1 36 ? 9.312 -15.219 28.5 1 23.42 36 SER B CA 1
ATOM 3199 C C . SER B 1 36 ? 8.641 -14.391 27.406 1 23.42 36 SER B C 1
ATOM 3201 O O . SER B 1 36 ? 8.875 -13.188 27.312 1 23.42 36 SER B O 1
ATOM 3203 N N . ASN B 1 37 ? 7.887 -15.102 26.594 1 25.7 37 ASN B N 1
ATOM 3204 C CA . ASN B 1 37 ? 7.035 -15.023 25.406 1 25.7 37 ASN B CA 1
ATOM 3205 C C . ASN B 1 37 ? 5.945 -13.969 25.578 1 25.7 37 ASN B C 1
ATOM 3207 O O . ASN B 1 37 ? 4.91 -14.227 26.188 1 25.7 37 ASN B O 1
ATOM 3211 N N . LYS B 1 38 ? 6.312 -12.734 25.953 1 26.11 38 LYS B N 1
ATOM 3212 C CA . LYS B 1 38 ? 5.133 -11.883 25.812 1 26.11 38 LYS B CA 1
ATOM 3213 C C . LYS B 1 38 ? 4.371 -12.203 24.531 1 26.11 38 LYS B C 1
ATOM 3215 O O . LYS B 1 38 ? 4.926 -12.102 23.422 1 26.11 38 LYS B O 1
ATOM 3220 N N . SER B 1 39 ? 3.479 -13.148 24.703 1 26.11 39 SER B N 1
ATOM 3221 C CA . SER B 1 39 ? 2.492 -13.438 23.656 1 26.11 39 SER B CA 1
ATOM 3222 C C . SER B 1 39 ? 1.982 -12.156 23 1 26.11 39 SER B C 1
ATOM 3224 O O . SER B 1 39 ? 1.787 -11.148 23.688 1 26.11 39 SER B O 1
ATOM 3226 N N . PRO B 1 40 ? 2.311 -11.867 21.797 1 28.45 40 PRO B N 1
ATOM 3227 C CA . PRO B 1 40 ? 1.67 -10.727 21.141 1 28.45 40 PRO B CA 1
ATOM 3228 C C . PRO B 1 40 ? 0.267 -10.445 21.672 1 28.45 40 PRO B C 1
ATOM 3230 O O . PRO B 1 40 ? -0.351 -11.32 22.281 1 28.45 40 PRO B O 1
ATOM 3233 N N . GLY B 1 41 ? -0.067 -9.133 21.891 1 28.33 41 GLY B N 1
ATOM 3234 C CA . GLY B 1 41 ? -1.392 -8.641 22.234 1 28.33 41 GLY B CA 1
ATOM 3235 C C . GLY B 1 41 ? -2.506 -9.578 21.812 1 28.33 41 GLY B C 1
ATOM 3236 O O . GLY B 1 41 ? -2.592 -9.969 20.656 1 28.33 41 GLY B O 1
ATOM 3237 N N . SER B 1 42 ? -2.82 -10.469 22.75 1 29.45 42 SER B N 1
ATOM 3238 C CA . SER B 1 42 ? -4.094 -11.18 22.703 1 29.45 42 SER B CA 1
ATOM 3239 C C . SER B 1 42 ? -5.215 -10.266 22.219 1 29.45 42 SER B C 1
ATOM 3241 O O . SER B 1 42 ? -5.445 -9.195 22.797 1 29.45 42 SER B O 1
ATOM 3243 N N . TYR B 1 43 ? -5.348 -10.094 20.953 1 30.45 43 TYR B N 1
ATOM 3244 C CA . TYR B 1 43 ? -6.723 -9.719 20.641 1 30.45 43 TYR B CA 1
ATOM 3245 C C . TYR B 1 43 ? -7.688 -10.258 21.688 1 30.45 43 TYR B C 1
ATOM 3247 O O . TYR B 1 43 ? -7.824 -11.477 21.828 1 30.45 43 TYR B O 1
ATOM 3255 N N . ASN B 1 44 ? -7.746 -9.57 22.906 1 32.84 44 ASN B N 1
ATOM 3256 C CA . ASN B 1 44 ? -8.57 -9.805 24.078 1 32.84 44 ASN B CA 1
ATOM 3257 C C . ASN B 1 44 ? -9.859 -10.539 23.719 1 32.84 44 ASN B C 1
ATOM 3259 O O . ASN B 1 44 ? -10.391 -11.297 24.531 1 32.84 44 ASN B O 1
ATOM 3263 N N . GLY B 1 45 ? -10.875 -9.789 23.125 1 33.03 45 GLY B N 1
ATOM 3264 C CA . GLY B 1 45 ? -12.18 -10.367 23.375 1 33.03 45 GLY B CA 1
ATOM 3265 C C . GLY B 1 45 ? -12.266 -11.836 22.984 1 33.03 45 GLY B C 1
ATOM 3266 O O . GLY B 1 45 ? -12.258 -12.164 21.797 1 33.03 45 GLY B O 1
ATOM 3267 N N . ALA B 1 46 ? -11.75 -12.672 23.844 1 34.53 46 ALA B N 1
ATOM 3268 C CA . ALA B 1 46 ? -12.047 -14.094 23.719 1 34.53 46 ALA B CA 1
ATOM 3269 C C . ALA B 1 46 ? -13.523 -14.328 23.406 1 34.53 46 ALA B C 1
ATOM 3271 O O . ALA B 1 46 ? -14.383 -14.25 24.281 1 34.53 46 ALA B O 1
ATOM 3272 N N . ALA B 1 47 ? -14.164 -13.688 22.516 1 39.78 47 ALA B N 1
ATOM 3273 C CA . ALA B 1 47 ? -15.43 -14.344 22.188 1 39.78 47 ALA B CA 1
ATOM 3274 C C . ALA B 1 47 ? -15.344 -15.844 22.453 1 39.78 47 ALA B C 1
ATOM 3276 O O . ALA B 1 47 ? -14.305 -16.469 22.203 1 39.78 47 ALA B O 1
ATOM 3277 N N . ALA B 1 48 ? -15.758 -16.406 23.469 1 51.94 48 ALA B N 1
ATOM 3278 C CA . ALA B 1 48 ? -15.945 -17.844 23.5 1 51.94 48 ALA B CA 1
ATOM 3279 C C . ALA B 1 48 ? -15.719 -18.469 22.125 1 51.94 48 ALA B C 1
ATOM 3281 O O . ALA B 1 48 ? -16.469 -18.188 21.188 1 51.94 48 ALA B O 1
ATOM 3282 N N . GLY B 1 49 ? -14.422 -18.469 21.5 1 71.88 49 GLY B N 1
ATOM 3283 C CA . GLY B 1 49 ? -13.695 -18.438 20.234 1 71.88 49 GLY B CA 1
ATOM 3284 C C . GLY B 1 49 ? -14.242 -19.406 19.203 1 71.88 49 GLY B C 1
ATOM 3285 O O . GLY B 1 49 ? -14.172 -20.625 19.375 1 71.88 49 GLY B O 1
ATOM 3286 N N . ARG B 1 50 ? -15.203 -19.031 18.469 1 90.69 50 ARG B N 1
ATOM 3287 C CA . ARG B 1 50 ? -15.789 -19.766 17.359 1 90.69 50 ARG B CA 1
ATOM 3288 C C . ARG B 1 50 ? -14.742 -20.078 16.297 1 90.69 50 ARG B C 1
ATOM 3290 O O . ARG B 1 50 ? -13.781 -19.328 16.125 1 90.69 50 ARG B O 1
ATOM 3297 N N . CYS B 1 51 ? -15.016 -21.25 15.719 1 94.94 51 CYS B N 1
ATOM 3298 C CA . CYS B 1 51 ? -13.992 -21.734 14.797 1 94.94 51 CYS B CA 1
ATOM 3299 C C . CYS B 1 51 ? -14.492 -21.703 13.359 1 94.94 51 CYS B C 1
ATOM 3301 O O . CYS B 1 51 ? -15.648 -22.016 13.094 1 94.94 51 CYS B O 1
ATOM 3303 N N . LEU B 1 52 ? -13.656 -21.344 12.5 1 96.38 52 LEU B N 1
ATOM 3304 C CA . LEU B 1 52 ? -13.82 -21.547 11.07 1 96.38 52 LEU B CA 1
ATOM 3305 C C . LEU B 1 52 ? -12.789 -22.547 10.547 1 96.38 52 LEU B C 1
ATOM 3307 O O . LEU B 1 52 ? -11.602 -22.219 10.445 1 96.38 52 LEU B O 1
ATOM 3311 N N . VAL B 1 53 ? -13.242 -23.703 10.242 1 94.94 53 VAL B N 1
ATOM 3312 C CA . VAL B 1 53 ? -12.359 -24.766 9.75 1 94.94 53 VAL B CA 1
ATOM 3313 C C . VAL B 1 53 ? -12.297 -24.719 8.227 1 94.94 53 VAL B C 1
ATOM 3315 O O . VAL B 1 53 ? -13.328 -24.75 7.551 1 94.94 53 VAL B O 1
ATOM 3318 N N . GLY B 1 54 ? -11.055 -24.641 7.766 1 93.94 54 GLY B N 1
ATOM 3319 C CA . GLY B 1 54 ? -10.938 -24.422 6.332 1 93.94 54 GLY B CA 1
ATOM 3320 C C . GLY B 1 54 ? -10.32 -25.609 5.605 1 93.94 54 GLY B C 1
ATOM 3321 O O . GLY B 1 54 ? -9.344 -26.188 6.078 1 93.94 54 GLY B O 1
ATOM 3322 N N . SER B 1 55 ? -10.93 -26 4.496 1 93.44 55 SER B N 1
ATOM 3323 C CA . SER B 1 55 ? -10.305 -26.766 3.418 1 93.44 55 SER B CA 1
ATOM 3324 C C . SER B 1 55 ? -10.016 -25.875 2.211 1 93.44 55 SER B C 1
ATOM 3326 O O . SER B 1 55 ? -10.922 -25.219 1.688 1 93.44 55 SER B O 1
ATOM 3328 N N . LEU B 1 56 ? -8.773 -25.812 1.809 1 95.38 56 LEU B N 1
ATOM 3329 C CA . LEU B 1 56 ? -8.328 -24.859 0.797 1 95.38 56 LEU B CA 1
ATOM 3330 C C . LEU B 1 56 ? -7.805 -25.594 -0.439 1 95.38 56 LEU B C 1
ATOM 3332 O O . LEU B 1 56 ? -6.891 -26.406 -0.34 1 95.38 56 LEU B O 1
ATOM 3336 N N . HIS B 1 57 ? -8.297 -25.25 -1.55 1 95.38 57 HIS B N 1
ATOM 3337 C CA . HIS B 1 57 ? -8.07 -25.953 -2.807 1 95.38 57 HIS B CA 1
ATOM 3338 C C . HIS B 1 57 ? -6.605 -25.922 -3.211 1 95.38 57 HIS B C 1
ATOM 3340 O O . HIS B 1 57 ? -5.973 -26.969 -3.377 1 95.38 57 HIS B O 1
ATOM 3346 N N . ALA B 1 58 ? -6.027 -24.75 -3.391 1 95 58 ALA B N 1
ATOM 3347 C CA . ALA B 1 58 ? -4.645 -24.594 -3.84 1 95 58 ALA B CA 1
ATOM 3348 C C . ALA B 1 58 ? -3.672 -25.203 -2.834 1 95 58 ALA B C 1
ATOM 3350 O O . ALA B 1 58 ? -2.67 -25.812 -3.217 1 95 58 ALA B O 1
ATOM 3351 N N . MET B 1 59 ? -3.939 -25.047 -1.544 1 93.69 59 MET B N 1
ATOM 3352 C CA . MET B 1 59 ? -3.121 -25.641 -0.494 1 93.69 59 MET B CA 1
ATOM 3353 C C . MET B 1 59 ? -3.107 -27.172 -0.613 1 93.69 59 MET B C 1
ATOM 3355 O O . MET B 1 59 ? -2.072 -27.797 -0.407 1 93.69 59 MET B O 1
ATOM 3359 N N . GLY B 1 60 ? -4.23 -27.688 -0.912 1 92.62 60 GLY B N 1
ATOM 3360 C CA . GLY B 1 60 ? -4.371 -29.141 -0.936 1 92.62 60 GLY B CA 1
ATOM 3361 C C . GLY B 1 60 ? -3.91 -29.75 -2.24 1 92.62 60 GLY B C 1
ATOM 3362 O O . GLY B 1 60 ? -3.488 -30.922 -2.268 1 92.62 60 GLY B O 1
ATOM 3363 N N . ASP B 1 61 ? -3.941 -29.031 -3.355 1 90.62 61 ASP B N 1
ATOM 3364 C CA . ASP B 1 61 ? -3.709 -29.609 -4.676 1 90.62 61 ASP B CA 1
ATOM 3365 C C . ASP B 1 61 ? -2.326 -29.234 -5.203 1 90.62 61 ASP B C 1
ATOM 3367 O O . ASP B 1 61 ? -2.094 -29.25 -6.414 1 90.62 61 ASP B O 1
ATOM 3371 N N . GLY B 1 62 ? -1.511 -28.828 -4.324 1 89.94 62 GLY B N 1
ATOM 3372 C CA . GLY B 1 62 ? -0.163 -28.484 -4.758 1 89.94 62 GLY B CA 1
ATOM 3373 C C . GLY B 1 62 ? -0.091 -27.188 -5.543 1 89.94 62 GLY B C 1
ATOM 3374 O O . GLY B 1 62 ? 0.751 -27.047 -6.434 1 89.94 62 GLY B O 1
ATOM 3375 N N . GLY B 1 63 ? -0.942 -26.312 -5.344 1 93.69 63 GLY B N 1
ATOM 3376 C CA . GLY B 1 63 ? -0.943 -25.031 -6.012 1 93.69 63 GLY B CA 1
ATOM 3377 C C . GLY B 1 63 ? 0.331 -24.234 -5.781 1 93.69 63 GLY B C 1
ATOM 3378 O O . GLY B 1 63 ? 0.996 -24.406 -4.754 1 93.69 63 GLY B O 1
ATOM 3379 N N . GLY B 1 64 ? 0.739 -23.391 -6.816 1 95.06 64 GLY B N 1
ATOM 3380 C CA . GLY B 1 64 ? 1.874 -22.484 -6.652 1 95.06 64 GLY B CA 1
ATOM 3381 C C . GLY B 1 64 ? 1.702 -21.516 -5.504 1 95.06 64 GLY B C 1
ATOM 3382 O O . GLY B 1 64 ? 0.581 -21.266 -5.055 1 95.06 64 GLY B O 1
ATOM 3383 N N . ILE B 1 65 ? 2.768 -20.984 -5.031 1 97.06 65 ILE B N 1
ATOM 3384 C CA . ILE B 1 65 ? 2.799 -20.188 -3.809 1 97.06 65 ILE B CA 1
ATOM 3385 C C . ILE B 1 65 ? 1.904 -18.969 -3.971 1 97.06 65 ILE B C 1
ATOM 3387 O O . ILE B 1 65 ? 1.304 -18.484 -3.002 1 97.06 65 ILE B O 1
ATOM 3391 N N . GLY B 1 66 ? 1.786 -18.391 -5.18 1 97.56 66 GLY B N 1
ATOM 3392 C CA . GLY B 1 66 ? 0.877 -17.281 -5.41 1 97.56 66 GLY B CA 1
ATOM 3393 C C . GLY B 1 66 ? -0.567 -17.609 -5.086 1 97.56 66 GLY B C 1
ATOM 3394 O O . GLY B 1 66 ? -1.242 -16.859 -4.387 1 97.56 66 GLY B O 1
ATOM 3395 N N . ASN B 1 67 ? -1.031 -18.766 -5.617 1 96.94 67 ASN B N 1
ATOM 3396 C CA . ASN B 1 67 ? -2.385 -19.219 -5.336 1 96.94 67 ASN B CA 1
ATOM 3397 C C . ASN B 1 67 ? -2.58 -19.516 -3.85 1 96.94 67 ASN B C 1
ATOM 3399 O O . ASN B 1 67 ? -3.594 -19.125 -3.266 1 96.94 67 ASN B O 1
ATOM 3403 N N . VAL B 1 68 ? -1.639 -20.125 -3.285 1 97.31 68 VAL B N 1
ATOM 3404 C CA . VAL B 1 68 ? -1.705 -20.531 -1.885 1 97.31 68 VAL B CA 1
ATOM 3405 C C . VAL B 1 68 ? -1.808 -19.297 -0.996 1 97.31 68 VAL B C 1
ATOM 3407 O O . VAL B 1 68 ? -2.604 -19.266 -0.053 1 97.31 68 VAL B O 1
ATOM 3410 N N . MET B 1 69 ? -1.049 -18.281 -1.286 1 97.25 69 MET B N 1
ATOM 3411 C CA . MET B 1 69 ? -1.044 -17.078 -0.463 1 97.25 69 MET B CA 1
ATOM 3412 C C . MET B 1 69 ? -2.377 -16.344 -0.565 1 97.25 69 MET B C 1
ATOM 3414 O O . MET B 1 69 ? -2.877 -15.812 0.428 1 97.25 69 MET B O 1
ATOM 3418 N N . PHE B 1 70 ? -2.979 -16.297 -1.76 1 97.5 70 PHE B N 1
ATOM 3419 C CA . PHE B 1 70 ? -4.32 -15.742 -1.89 1 97.5 70 PHE B CA 1
ATOM 3420 C C . PHE B 1 70 ? -5.301 -16.469 -0.977 1 97.5 70 PHE B C 1
ATOM 3422 O O . PHE B 1 70 ? -6.059 -15.836 -0.241 1 97.5 70 PHE B O 1
ATOM 3429 N N . GLU B 1 71 ? -5.207 -17.781 -0.97 1 96.62 71 GLU B N 1
ATOM 3430 C CA . GLU B 1 71 ? -6.141 -18.578 -0.191 1 96.62 71 GLU B CA 1
ATOM 3431 C C . GLU B 1 71 ? -5.914 -18.391 1.307 1 96.62 71 GLU B C 1
ATOM 3433 O O . GLU B 1 71 ? -6.867 -18.219 2.068 1 96.62 71 GLU B O 1
ATOM 3438 N N . LEU B 1 72 ? -4.688 -18.438 1.69 1 96.56 72 LEU B N 1
ATOM 3439 C CA . LEU B 1 72 ? -4.383 -18.312 3.111 1 96.56 72 LEU B CA 1
ATOM 3440 C C . LEU B 1 72 ? -4.828 -16.953 3.652 1 96.56 72 LEU B C 1
ATOM 3442 O O . LEU B 1 72 ? -5.543 -16.891 4.652 1 96.56 72 LEU B O 1
ATOM 3446 N N . LEU B 1 73 ? -4.457 -15.898 2.99 1 96.62 73 LEU B N 1
ATOM 3447 C CA . LEU B 1 73 ? -4.805 -14.57 3.471 1 96.62 73 LEU B CA 1
ATOM 3448 C C . LEU B 1 73 ? -6.305 -14.32 3.354 1 96.62 73 LEU B C 1
ATOM 3450 O O . LEU B 1 73 ? -6.91 -13.711 4.234 1 96.62 73 LEU B O 1
ATOM 3454 N N . GLY B 1 74 ? -6.859 -14.789 2.195 1 96.38 74 GLY B N 1
ATOM 3455 C CA . GLY B 1 74 ? -8.305 -14.695 2.074 1 96.38 74 GLY B CA 1
ATOM 3456 C C . GLY B 1 74 ? -9.047 -15.406 3.191 1 96.38 74 GLY B C 1
ATOM 3457 O O . GLY B 1 74 ? -10.016 -14.875 3.74 1 96.38 74 GLY B O 1
ATOM 3458 N N . PHE B 1 75 ? -8.602 -16.562 3.523 1 96.62 75 PHE B N 1
ATOM 3459 C CA . PHE B 1 75 ? -9.219 -17.359 4.574 1 96.62 75 PHE B CA 1
ATOM 3460 C C . PHE B 1 75 ? -9.102 -16.656 5.926 1 96.62 75 PHE B C 1
ATOM 3462 O O . PHE B 1 75 ? -10.078 -16.562 6.668 1 96.62 75 PHE B O 1
ATOM 3469 N N . ILE B 1 76 ? -7.918 -16.188 6.285 1 96.12 76 ILE B N 1
ATOM 3470 C CA . ILE B 1 76 ? -7.688 -15.453 7.527 1 96.12 76 ILE B CA 1
ATOM 3471 C C . ILE B 1 76 ? -8.609 -14.234 7.59 1 96.12 76 ILE B C 1
ATOM 3473 O O . ILE B 1 76 ? -9.227 -13.969 8.625 1 96.12 76 ILE B O 1
ATOM 3477 N N . ALA B 1 77 ? -8.695 -13.5 6.504 1 95.44 77 ALA B N 1
ATOM 3478 C CA . ALA B 1 77 ? -9.508 -12.289 6.441 1 95.44 77 ALA B CA 1
ATOM 3479 C C . ALA B 1 77 ? -10.992 -12.617 6.629 1 95.44 77 ALA B C 1
ATOM 3481 O O . ALA B 1 77 ? -11.695 -11.922 7.359 1 95.44 77 ALA B O 1
ATOM 3482 N N . ILE B 1 78 ? -11.43 -13.633 5.957 1 95.81 78 ILE B N 1
ATOM 3483 C CA . ILE B 1 78 ? -12.82 -14.055 6.066 1 95.81 78 ILE B CA 1
ATOM 3484 C C . ILE B 1 78 ? -13.125 -14.469 7.508 1 95.81 78 ILE B C 1
ATOM 3486 O O . ILE B 1 78 ? -14.148 -14.086 8.07 1 95.81 78 ILE B O 1
ATOM 3490 N N . ALA B 1 79 ? -12.242 -15.258 8.078 1 95.69 79 ALA B N 1
ATOM 3491 C CA . ALA B 1 79 ? -12.414 -15.672 9.469 1 95.69 79 ALA B CA 1
ATOM 3492 C C . ALA B 1 79 ? -12.562 -14.461 10.391 1 95.69 79 ALA B C 1
ATOM 3494 O O . ALA B 1 79 ? -13.453 -14.422 11.234 1 95.69 79 ALA B O 1
ATOM 3495 N N . GLN B 1 80 ? -11.703 -13.516 10.227 1 93.44 80 GLN B N 1
ATOM 3496 C CA . GLN B 1 80 ? -11.773 -12.297 11.023 1 93.44 80 GLN B CA 1
ATOM 3497 C C . GLN B 1 80 ? -13.102 -11.586 10.828 1 93.44 80 GLN B C 1
ATOM 3499 O O . GLN B 1 80 ? -13.719 -11.125 11.789 1 93.44 80 GLN B O 1
ATOM 3504 N N . GLU B 1 81 ? -13.492 -11.469 9.617 1 91.31 81 GLU B N 1
ATOM 3505 C CA . GLU B 1 81 ? -14.719 -10.758 9.281 1 91.31 81 GLU B CA 1
ATOM 3506 C C . GLU B 1 81 ? -15.93 -11.398 9.953 1 91.31 81 GLU B C 1
ATOM 3508 O O . GLU B 1 81 ? -16.828 -10.695 10.43 1 91.31 81 GLU B O 1
ATOM 3513 N N . VAL B 1 82 ? -15.938 -12.68 10 1 94.81 82 VAL B N 1
ATOM 3514 C CA . VAL B 1 82 ? -17.094 -13.375 10.57 1 94.81 82 VAL B CA 1
ATOM 3515 C C . VAL B 1 82 ? -16.844 -13.672 12.047 1 94.81 82 VAL B C 1
ATOM 3517 O O . VAL B 1 82 ? -17.547 -14.469 12.656 1 94.81 82 VAL B O 1
ATOM 3520 N N . LYS B 1 83 ? -15.766 -13.117 12.586 1 92.81 83 LYS B N 1
ATOM 3521 C CA . LYS B 1 83 ? -15.422 -13.172 14.008 1 92.81 83 LYS B CA 1
ATOM 3522 C C . LYS B 1 83 ? -15.195 -14.609 14.461 1 92.81 83 LYS B C 1
ATOM 3524 O O . LYS B 1 83 ? -15.758 -15.039 15.469 1 92.81 83 LYS B O 1
ATOM 3529 N N . ARG B 1 84 ? -14.453 -15.32 13.719 1 94.56 84 ARG B N 1
ATOM 3530 C CA . ARG B 1 84 ? -14.086 -16.688 14.039 1 94.56 84 ARG B CA 1
ATOM 3531 C C . ARG B 1 84 ? -12.578 -16.891 13.961 1 94.56 84 ARG B C 1
ATOM 3533 O O . ARG B 1 84 ? -11.875 -16.125 13.305 1 94.56 84 ARG B O 1
ATOM 3540 N N . ILE B 1 85 ? -12.07 -17.922 14.586 1 93.44 85 ILE B N 1
ATOM 3541 C CA . ILE B 1 85 ? -10.664 -18.297 14.555 1 93.44 85 ILE B CA 1
ATOM 3542 C C . ILE B 1 85 ? -10.406 -19.234 13.375 1 93.44 85 ILE B C 1
ATOM 3544 O O . ILE B 1 85 ? -11.062 -20.266 13.242 1 93.44 85 ILE B O 1
ATOM 3548 N N . PRO B 1 86 ? -9.508 -18.812 12.523 1 95.06 86 PRO B N 1
ATOM 3549 C CA . PRO B 1 86 ? -9.195 -19.719 11.414 1 95.06 86 PRO B CA 1
ATOM 3550 C C . PRO B 1 86 ? -8.461 -20.969 11.875 1 95.06 86 PRO B C 1
ATOM 3552 O O . PRO B 1 86 ? -7.484 -20.891 12.625 1 95.06 86 PRO B O 1
ATOM 3555 N N . VAL B 1 87 ? -8.953 -22.094 11.391 1 94.44 87 VAL B N 1
ATOM 3556 C CA . VAL B 1 87 ? -8.398 -23.375 11.836 1 94.44 87 VAL B CA 1
ATOM 3557 C C . VAL B 1 87 ? -8.195 -24.281 10.633 1 94.44 87 VAL B C 1
ATOM 3559 O O . VAL B 1 87 ? -9.047 -24.344 9.734 1 94.44 87 VAL B O 1
ATOM 3562 N N . ILE B 1 88 ? -7.098 -24.922 10.617 1 92 88 ILE B N 1
ATOM 3563 C CA . ILE B 1 88 ? -6.82 -26.016 9.68 1 92 88 ILE B CA 1
ATOM 3564 C C . ILE B 1 88 ? -6.656 -27.328 10.453 1 92 88 ILE B C 1
ATOM 3566 O O . ILE B 1 88 ? -5.844 -27.406 11.375 1 92 88 ILE B O 1
ATOM 3570 N N . VAL B 1 89 ? -7.438 -28.328 10.023 1 89.38 89 VAL B N 1
ATOM 3571 C CA . VAL B 1 89 ? -7.43 -29.562 10.805 1 89.38 89 VAL B CA 1
ATOM 3572 C C . VAL B 1 89 ? -6.816 -30.688 9.984 1 89.38 89 VAL B C 1
ATOM 3574 O O . VAL B 1 89 ? -6.227 -31.625 10.539 1 89.38 89 VAL B O 1
ATOM 3577 N N . GLU B 1 90 ? -7.039 -30.688 8.711 1 89.44 90 GLU B N 1
ATOM 3578 C CA . GLU B 1 90 ? -6.508 -31.75 7.859 1 89.44 90 GLU B CA 1
ATOM 3579 C C . GLU B 1 90 ? -4.988 -31.828 7.949 1 89.44 90 GLU B C 1
ATOM 3581 O O . GLU B 1 90 ? -4.305 -30.812 7.758 1 89.44 90 GLU B O 1
ATOM 3586 N N . LEU B 1 91 ? -4.492 -32.969 8.141 1 90.38 91 LEU B N 1
ATOM 3587 C CA . LEU B 1 91 ? -3.068 -33.156 8.398 1 90.38 91 LEU B CA 1
ATOM 3588 C C . LEU B 1 91 ? -2.238 -32.75 7.184 1 90.38 91 LEU B C 1
ATOM 3590 O O . LEU B 1 91 ? -1.164 -32.156 7.332 1 90.38 91 LEU B O 1
ATOM 3594 N N . SER B 1 92 ? -2.707 -33.094 6.059 1 93.19 92 SER B N 1
ATOM 3595 C CA . SER B 1 92 ? -1.967 -32.75 4.852 1 93.19 92 SER B CA 1
ATOM 3596 C C . SER B 1 92 ? -1.858 -31.25 4.684 1 93.19 92 SER B C 1
ATOM 3598 O O . SER B 1 92 ? -0.807 -30.734 4.297 1 93.19 92 SER B O 1
ATOM 3600 N N . LEU B 1 93 ? -2.896 -30.547 4.996 1 93.44 93 LEU B N 1
ATOM 3601 C CA . LEU B 1 93 ? -2.895 -29.078 4.906 1 93.44 93 LEU B CA 1
ATOM 3602 C C . LEU B 1 93 ? -2.016 -28.469 5.996 1 93.44 93 LEU B C 1
ATOM 3604 O O . LEU B 1 93 ? -1.34 -27.469 5.762 1 93.44 93 LEU B O 1
ATOM 3608 N N . LEU B 1 94 ? -2.021 -29.062 7.117 1 91.88 94 LEU B N 1
ATOM 3609 C CA . LEU B 1 94 ? -1.171 -28.594 8.203 1 91.88 94 LEU B CA 1
ATOM 3610 C C . LEU B 1 94 ? 0.303 -28.75 7.844 1 91.88 94 LEU B C 1
ATOM 3612 O O . LEU B 1 94 ? 1.108 -27.859 8.117 1 91.88 94 LEU B O 1
ATOM 3616 N N . SER B 1 95 ? 0.585 -29.891 7.254 1 93.5 95 SER B N 1
ATOM 3617 C CA . SER B 1 95 ? 1.957 -30.109 6.812 1 93.5 95 SER B CA 1
ATOM 3618 C C . SER B 1 95 ? 2.391 -29.062 5.793 1 93.5 95 SER B C 1
ATOM 3620 O O . SER B 1 95 ? 3.496 -28.531 5.879 1 93.5 95 SER B O 1
ATOM 3622 N N . ARG B 1 96 ? 1.565 -28.828 4.887 1 95.31 96 ARG B N 1
ATOM 3623 C CA . ARG B 1 96 ? 1.843 -27.812 3.873 1 95.31 96 ARG B CA 1
ATOM 3624 C C . ARG B 1 96 ? 2.006 -26.438 4.504 1 95.31 96 ARG B C 1
ATOM 3626 O O . ARG B 1 96 ? 2.902 -25.672 4.129 1 95.31 96 ARG B O 1
ATOM 3633 N N . LEU B 1 97 ? 1.147 -26.109 5.445 1 94.75 97 LEU B N 1
ATOM 3634 C CA . LEU B 1 97 ? 1.234 -24.844 6.164 1 94.75 97 LEU B CA 1
ATOM 3635 C C . LEU B 1 97 ? 2.572 -24.703 6.883 1 94.75 97 LEU B C 1
ATOM 3637 O O . LEU B 1 97 ? 3.184 -23.641 6.883 1 94.75 97 LEU B O 1
ATOM 3641 N N . ASP B 1 98 ? 2.998 -25.781 7.43 1 94 98 ASP B N 1
ATOM 3642 C CA . ASP B 1 98 ? 4.281 -25.781 8.117 1 94 98 ASP B CA 1
ATOM 3643 C C . ASP B 1 98 ? 5.434 -25.547 7.145 1 94 98 ASP B C 1
ATOM 3645 O O . ASP B 1 98 ? 6.367 -24.797 7.441 1 94 98 ASP B O 1
ATOM 3649 N N . GLU B 1 99 ? 5.348 -26.172 6.031 1 94.44 99 GLU B N 1
ATOM 3650 C CA . GLU B 1 99 ? 6.352 -25.953 4.992 1 94.44 99 GLU B CA 1
ATOM 3651 C C . GLU B 1 99 ? 6.395 -24.5 4.562 1 94.44 99 GLU B C 1
ATOM 3653 O O . GLU B 1 99 ? 7.473 -23.906 4.453 1 94.44 99 GLU B O 1
ATOM 3658 N N . ILE B 1 100 ? 5.277 -23.953 4.359 1 94.81 100 ILE B N 1
ATOM 3659 C CA . ILE B 1 100 ? 5.145 -22.578 3.916 1 94.81 100 ILE B CA 1
ATOM 3660 C C . ILE B 1 100 ? 5.676 -21.625 4.992 1 94.81 100 ILE B C 1
ATOM 3662 O O . ILE B 1 100 ? 6.289 -20.609 4.68 1 94.81 100 ILE B O 1
ATOM 3666 N N . SER B 1 101 ? 5.512 -22 6.23 1 94.19 101 SER B N 1
ATOM 3667 C CA . SER B 1 101 ? 5.887 -21.156 7.359 1 94.19 101 SER B CA 1
ATOM 3668 C C . SER B 1 101 ? 7.402 -21 7.461 1 94.19 101 SER B C 1
ATOM 3670 O O . SER B 1 101 ? 7.898 -20.078 8.117 1 94.19 101 SER B O 1
ATOM 3672 N N . ALA B 1 102 ? 8.109 -21.875 6.809 1 95 102 ALA B N 1
ATOM 3673 C CA . ALA B 1 102 ? 9.562 -21.734 6.754 1 95 102 ALA B CA 1
ATOM 3674 C C . ALA B 1 102 ? 9.969 -20.5 5.961 1 95 102 ALA B C 1
ATOM 3676 O O . ALA B 1 102 ? 11 -19.891 6.242 1 95 102 ALA B O 1
ATOM 3677 N N . TYR B 1 103 ? 9.133 -20.156 5.047 1 95.75 103 TYR B N 1
ATOM 3678 C CA . TYR B 1 103 ? 9.43 -19.016 4.176 1 95.75 103 TYR B CA 1
ATOM 3679 C C . TYR B 1 103 ? 8.648 -17.781 4.605 1 95.75 103 TYR B C 1
ATOM 3681 O O . TYR B 1 103 ? 9.062 -16.656 4.348 1 95.75 103 TYR B O 1
ATOM 3689 N N . PHE B 1 104 ? 7.512 -18.016 5.227 1 96.44 104 PHE B N 1
ATOM 3690 C CA . PHE B 1 104 ? 6.637 -16.969 5.746 1 96.44 104 PHE B CA 1
ATOM 3691 C C . PHE B 1 104 ? 6.379 -17.172 7.234 1 96.44 104 PHE B C 1
ATOM 3693 O O . PHE B 1 104 ? 5.289 -17.578 7.633 1 96.44 104 PHE B O 1
ATOM 3700 N N . PRO B 1 105 ? 7.223 -16.75 8.039 1 94.62 105 PRO B N 1
ATOM 3701 C CA . PRO B 1 105 ? 7.191 -17.141 9.453 1 94.62 105 PRO B CA 1
ATOM 3702 C C . PRO B 1 105 ? 5.977 -16.578 10.195 1 94.62 105 PRO B C 1
ATOM 3704 O O . PRO B 1 105 ? 5.547 -17.156 11.195 1 94.62 105 PRO B O 1
ATOM 3707 N N . TYR B 1 106 ? 5.379 -15.562 9.719 1 92.56 106 TYR B N 1
ATOM 3708 C CA . TYR B 1 106 ? 4.309 -14.922 10.477 1 92.56 106 TYR B CA 1
ATOM 3709 C C . TYR B 1 106 ? 2.959 -15.555 10.156 1 92.56 106 TYR B C 1
ATOM 3711 O O . TYR B 1 106 ? 1.989 -15.367 10.891 1 92.56 106 TYR B O 1
ATOM 3719 N N . ILE B 1 107 ? 2.875 -16.25 9.039 1 92.38 107 ILE B N 1
ATOM 3720 C CA . ILE B 1 107 ? 1.578 -16.75 8.586 1 92.38 107 ILE B CA 1
ATOM 3721 C C . ILE B 1 107 ? 1.088 -17.859 9.516 1 92.38 107 ILE B C 1
ATOM 3723 O O . ILE B 1 107 ? -0.111 -17.953 9.781 1 92.38 107 ILE B O 1
ATOM 3727 N N . ARG B 1 108 ? 1.961 -18.656 10.07 1 87.12 108 ARG B N 1
ATOM 3728 C CA . ARG B 1 108 ? 1.596 -19.812 10.875 1 87.12 108 ARG B CA 1
ATOM 3729 C C . ARG B 1 108 ? 0.892 -19.375 12.156 1 87.12 108 ARG B C 1
ATOM 3731 O O . ARG B 1 108 ? -0.036 -20.047 12.617 1 87.12 108 ARG B O 1
ATOM 3738 N N . SER B 1 109 ? 1.292 -18.281 12.664 1 87.5 109 SER B N 1
ATOM 3739 C CA . SER B 1 109 ? 0.765 -17.828 13.938 1 87.5 109 SER B CA 1
ATOM 3740 C C . SER B 1 109 ? -0.696 -17.406 13.82 1 87.5 109 SER B C 1
ATOM 3742 O O . SER B 1 109 ? -1.388 -17.234 14.828 1 87.5 109 SER B O 1
ATOM 3744 N N . ARG B 1 110 ? -1.166 -17.297 12.656 1 88.94 110 ARG B N 1
ATOM 3745 C CA . ARG B 1 110 ? -2.537 -16.844 12.453 1 88.94 110 ARG B CA 1
ATOM 3746 C C . ARG B 1 110 ? -3.52 -18 12.531 1 88.94 110 ARG B C 1
ATOM 3748 O O . ARG B 1 110 ? -4.734 -17.797 12.555 1 88.94 110 ARG B O 1
ATOM 3755 N N . PHE B 1 111 ? -2.92 -19.125 12.555 1 89.56 111 PHE B N 1
ATOM 3756 C CA . PHE B 1 111 ? -3.764 -20.312 12.625 1 89.56 111 PHE B CA 1
ATOM 3757 C C . PHE B 1 111 ? -3.623 -20.984 13.977 1 89.56 111 PHE B C 1
ATOM 3759 O O . PHE B 1 111 ? -2.527 -21.047 14.547 1 89.56 111 PHE B O 1
ATOM 3766 N N . GLN B 1 112 ? -4.699 -21.328 14.5 1 79.25 112 GLN B N 1
ATOM 3767 C CA . GLN B 1 112 ? -4.68 -22.062 15.766 1 79.25 112 GLN B CA 1
ATOM 3768 C C . GLN B 1 112 ? -4.91 -23.562 15.539 1 79.25 112 GLN B C 1
ATOM 3770 O O . GLN B 1 112 ? -5.531 -23.953 14.555 1 79.25 112 GLN B O 1
ATOM 3775 N N . ARG B 1 113 ? -4.066 -24.328 16.297 1 69.19 113 ARG B N 1
ATOM 3776 C CA . ARG B 1 113 ? -4.316 -25.766 16.312 1 69.19 113 ARG B CA 1
ATOM 3777 C C . ARG B 1 113 ? -5.312 -26.141 17.422 1 69.19 113 ARG B C 1
ATOM 3779 O O . ARG B 1 113 ? -5.086 -25.828 18.594 1 69.19 113 ARG B O 1
ATOM 3786 N N . LYS B 1 114 ? -6.566 -25.938 17.141 1 64.62 114 LYS B N 1
ATOM 3787 C CA . LYS B 1 114 ? -7.41 -26.156 18.312 1 64.62 114 LYS B CA 1
ATOM 3788 C C . LYS B 1 114 ? -8.141 -27.5 18.234 1 64.62 114 LYS B C 1
ATOM 3790 O O . LYS B 1 114 ? -8.812 -27.781 17.234 1 64.62 114 LYS B O 1
ATOM 3795 N N . GLU B 1 115 ? -7.812 -28.203 19.25 1 65.38 115 GLU B N 1
ATOM 3796 C CA . GLU B 1 115 ? -8.586 -29.406 19.5 1 65.38 115 GLU B CA 1
ATOM 3797 C C . GLU B 1 115 ? -10.047 -29.078 19.797 1 65.38 115 GLU B C 1
ATOM 3799 O O . GLU B 1 115 ? -10.93 -29.938 19.641 1 65.38 115 GLU B O 1
ATOM 3804 N N . PHE B 1 116 ? -10.352 -27.781 20 1 66.44 116 PHE B N 1
ATOM 3805 C CA . PHE B 1 116 ? -11.68 -27.406 20.469 1 66.44 116 PHE B CA 1
ATOM 3806 C C . PHE B 1 116 ? -12.633 -27.219 19.297 1 66.44 116 PHE B C 1
ATOM 3808 O O . PHE B 1 116 ? -13.852 -27.156 19.484 1 66.44 116 PHE B O 1
ATOM 3815 N N . CYS B 1 117 ? -12.102 -27.109 18.094 1 79 117 CYS B N 1
ATOM 3816 C CA . CYS B 1 117 ? -13 -26.922 16.953 1 79 117 CYS B CA 1
ATOM 3817 C C . CYS B 1 117 ? -13.508 -28.25 16.422 1 79 117 CYS B C 1
ATOM 3819 O O . CYS B 1 117 ? -13.25 -28.609 15.281 1 79 117 CYS B O 1
ATOM 3821 N N . LYS B 1 118 ? -14.117 -28.984 17.469 1 74.81 118 LYS B N 1
ATOM 3822 C CA . LYS B 1 118 ? -14.648 -30.297 17.094 1 74.81 118 LYS B CA 1
ATOM 3823 C C . LYS B 1 118 ? -16.109 -30.188 16.672 1 74.81 118 LYS B C 1
ATOM 3825 O O . LYS B 1 118 ? -16.781 -29.203 17 1 74.81 118 LYS B O 1
ATOM 3830 N N . ASN B 1 119 ? -16.656 -31.156 15.859 1 82.38 119 ASN B N 1
ATOM 3831 C CA . ASN B 1 119 ? -18.031 -31.266 15.391 1 82.38 119 ASN B CA 1
ATOM 3832 C C . ASN B 1 119 ? -18.469 -30 14.641 1 82.38 119 ASN B C 1
ATOM 3834 O O . ASN B 1 119 ? -19.297 -29.234 15.125 1 82.38 119 ASN B O 1
ATOM 3838 N N . HIS B 1 120 ? -17.922 -29.844 13.422 1 89.25 120 HIS B N 1
ATOM 3839 C CA . HIS B 1 120 ? -18.219 -28.641 12.664 1 89.25 120 HIS B CA 1
ATOM 3840 C C . HIS B 1 120 ? -19.391 -28.859 11.719 1 89.25 120 HIS B C 1
ATOM 3842 O O . HIS B 1 120 ? -19.625 -29.984 11.258 1 89.25 120 HIS B O 1
ATOM 3848 N N . VAL B 1 121 ? -20.125 -27.812 11.602 1 94 121 VAL B N 1
ATOM 3849 C CA . VAL B 1 121 ? -21.188 -27.766 10.594 1 94 121 VAL B CA 1
ATOM 3850 C C . VAL B 1 121 ? -20.625 -27.266 9.273 1 94 121 VAL B C 1
ATOM 3852 O O . VAL B 1 121 ? -19.984 -26.203 9.227 1 94 121 VAL B O 1
ATOM 3855 N N . TYR B 1 122 ? -20.875 -28.047 8.312 1 95.19 122 TYR B N 1
ATOM 3856 C CA . TYR B 1 122 ? -20.359 -27.672 7 1 95.19 122 TYR B CA 1
ATOM 3857 C C . TYR B 1 122 ? -21.25 -26.594 6.367 1 95.19 122 TYR B C 1
ATOM 3859 O O . TYR B 1 122 ? -22.469 -26.703 6.387 1 95.19 122 TYR B O 1
ATOM 3867 N N . VAL B 1 123 ? -20.547 -25.578 5.844 1 96.12 123 VAL B N 1
ATOM 3868 C CA . VAL B 1 123 ? -21.234 -24.5 5.125 1 96.12 123 VAL B CA 1
ATOM 3869 C C . VAL B 1 123 ? -20.812 -24.516 3.654 1 96.12 123 VAL B C 1
ATOM 3871 O O . VAL B 1 123 ? -19.625 -24.406 3.336 1 96.12 123 VAL B O 1
ATOM 3874 N N . SER B 1 124 ? -21.797 -24.656 2.785 1 93.31 124 SER B N 1
ATOM 3875 C CA . SER B 1 124 ? -21.547 -24.609 1.35 1 93.31 124 SER B CA 1
ATOM 3876 C C . SER B 1 124 ? -21.375 -23.172 0.864 1 93.31 124 SER B C 1
ATOM 3878 O O . SER B 1 124 ? -22.234 -22.328 1.092 1 93.31 124 SER B O 1
ATOM 3880 N N . THR B 1 125 ? -20.234 -22.891 0.295 1 90.06 125 THR B N 1
ATOM 3881 C CA . THR B 1 125 ? -19.969 -21.578 -0.279 1 90.06 125 THR B CA 1
ATOM 3882 C C . THR B 1 125 ? -19.766 -21.672 -1.789 1 90.06 125 THR B C 1
ATOM 3884 O O . THR B 1 125 ? -19.438 -22.734 -2.307 1 90.06 125 THR B O 1
ATOM 3887 N N . PRO B 1 126 ? -20.062 -20.547 -2.471 1 87.88 126 PRO B N 1
ATOM 3888 C CA . PRO B 1 126 ? -19.812 -20.578 -3.914 1 87.88 126 PRO B CA 1
ATOM 3889 C C . PRO B 1 126 ? -18.344 -20.75 -4.266 1 87.88 126 PRO B C 1
ATOM 3891 O O . PRO B 1 126 ? -17.469 -20.156 -3.611 1 87.88 126 PRO B O 1
ATOM 3894 N N . LEU B 1 127 ? -18.141 -21.594 -5.215 1 82.06 127 LEU B N 1
ATOM 3895 C CA . LEU B 1 127 ? -16.781 -21.875 -5.707 1 82.06 127 LEU B CA 1
ATOM 3896 C C . LEU B 1 127 ? -16.641 -21.453 -7.168 1 82.06 127 LEU B C 1
ATOM 3898 O O . LEU B 1 127 ? -15.711 -21.875 -7.848 1 82.06 127 LEU B O 1
ATOM 3902 N N . ASP B 1 128 ? -17.562 -20.641 -7.621 1 76.94 128 ASP B N 1
ATOM 3903 C CA . ASP B 1 128 ? -17.766 -20.344 -9.031 1 76.94 128 ASP B CA 1
ATOM 3904 C C . ASP B 1 128 ? -16.625 -19.484 -9.578 1 76.94 128 ASP B C 1
ATOM 3906 O O . ASP B 1 128 ? -16.266 -19.594 -10.75 1 76.94 128 ASP B O 1
ATOM 3910 N N . PHE B 1 129 ? -16.125 -18.719 -8.711 1 80.38 129 PHE B N 1
ATOM 3911 C CA . PHE B 1 129 ? -15.219 -17.703 -9.219 1 80.38 129 PHE B CA 1
ATOM 3912 C C . PHE B 1 129 ? -13.852 -17.828 -8.555 1 80.38 129 PHE B C 1
ATOM 3914 O O . PHE B 1 129 ? -13.75 -17.812 -7.324 1 80.38 129 PHE B O 1
ATOM 3921 N N . CYS B 1 130 ? -12.859 -17.922 -9.367 1 84.12 130 CYS B N 1
ATOM 3922 C CA . CYS B 1 130 ? -11.508 -17.938 -8.812 1 84.12 130 CYS B CA 1
ATOM 3923 C C . CYS B 1 130 ? -11.023 -16.531 -8.508 1 84.12 130 CYS B C 1
ATOM 3925 O O . CYS B 1 130 ? -10.305 -16.312 -7.527 1 84.12 130 CYS B O 1
ATOM 3927 N N . CYS B 1 131 ? -11.406 -15.602 -9.219 1 90.94 131 CYS B N 1
ATOM 3928 C CA . CYS B 1 131 ? -10.734 -14.305 -9.242 1 90.94 131 CYS B CA 1
ATOM 3929 C C . CYS B 1 131 ? -11.75 -13.164 -9.18 1 90.94 131 CYS B C 1
ATOM 3931 O O . CYS B 1 131 ? -11.578 -12.141 -9.844 1 90.94 131 CYS B O 1
ATOM 3933 N N . LYS B 1 132 ? -12.828 -13.438 -8.484 1 91.25 132 LYS B N 1
ATOM 3934 C CA . LYS B 1 132 ? -13.836 -12.438 -8.148 1 91.25 132 LYS B CA 1
ATOM 3935 C C . LYS B 1 132 ? -14.133 -12.453 -6.648 1 91.25 132 LYS B C 1
ATOM 3937 O O . LYS B 1 132 ? -14.164 -13.516 -6.023 1 91.25 132 LYS B O 1
ATOM 3942 N N . HIS B 1 133 ? -14.367 -11.273 -6.145 1 92.31 133 HIS B N 1
ATOM 3943 C CA . HIS B 1 133 ? -14.812 -11.18 -4.758 1 92.31 133 HIS B CA 1
ATOM 3944 C C . HIS B 1 133 ? -16.281 -11.562 -4.629 1 92.31 133 HIS B C 1
ATOM 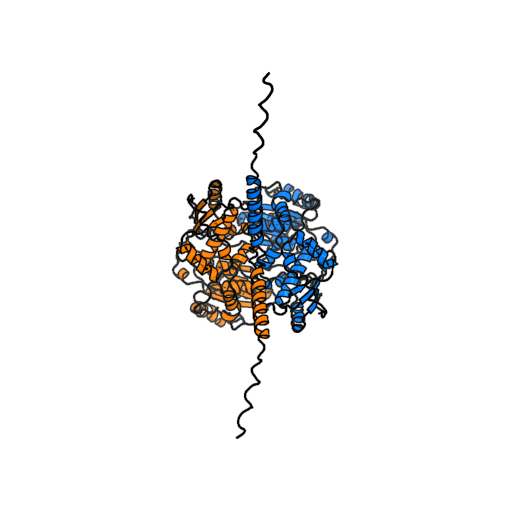3946 O O . HIS B 1 133 ? -17.141 -10.961 -5.273 1 92.31 133 HIS B O 1
ATOM 3952 N N . ASP B 1 134 ? -16.578 -12.539 -3.844 1 92.31 134 ASP B N 1
ATOM 3953 C CA . ASP B 1 134 ? -17.938 -13.047 -3.703 1 92.31 134 ASP B CA 1
ATOM 3954 C C . ASP B 1 134 ? -18.453 -12.828 -2.285 1 92.31 134 ASP B C 1
ATOM 3956 O O . ASP B 1 134 ? -18.156 -13.602 -1.377 1 92.31 134 ASP B O 1
ATOM 3960 N N . GLU B 1 135 ? -19.297 -11.867 -2.084 1 89 135 GLU B N 1
ATOM 3961 C CA . GLU B 1 135 ? -19.812 -11.492 -0.77 1 89 135 GLU B CA 1
ATOM 3962 C C . GLU B 1 135 ? -20.703 -12.586 -0.189 1 89 135 GLU B C 1
ATOM 3964 O O . GLU B 1 135 ? -20.953 -12.625 1.02 1 89 135 GLU B O 1
ATOM 3969 N N . ARG B 1 136 ? -21.25 -13.539 -1.079 1 93.88 136 ARG B N 1
ATOM 3970 C CA . ARG B 1 136 ? -22.125 -14.617 -0.613 1 93.88 136 ARG B CA 1
ATOM 3971 C C . ARG B 1 136 ? -21.391 -15.523 0.373 1 93.88 136 ARG B C 1
ATOM 3973 O O . ARG B 1 136 ? -22.016 -16.141 1.241 1 93.88 136 ARG B O 1
ATOM 3980 N N . ILE B 1 137 ? -20.031 -15.578 0.282 1 95.25 137 ILE B N 1
ATOM 3981 C CA . ILE B 1 137 ? -19.234 -16.422 1.164 1 95.25 137 ILE B CA 1
ATOM 3982 C C . ILE B 1 137 ? -19.391 -15.945 2.609 1 95.25 137 ILE B C 1
ATOM 3984 O O . ILE B 1 137 ? -19.797 -16.719 3.479 1 95.25 137 ILE B O 1
ATOM 3988 N N . VAL B 1 138 ? -19.141 -14.727 2.855 1 93.75 138 VAL B N 1
ATOM 3989 C CA . VAL B 1 138 ? -19.219 -14.156 4.195 1 93.75 138 VAL B CA 1
ATOM 3990 C C . VAL B 1 138 ? -20.672 -14.211 4.695 1 93.75 138 VAL B C 1
ATOM 3992 O O . VAL B 1 138 ? -20.922 -14.562 5.852 1 93.75 138 VAL B O 1
ATOM 3995 N N . ARG B 1 139 ? -21.594 -13.914 3.809 1 94 139 ARG B N 1
ATOM 3996 C CA . ARG B 1 139 ? -23 -13.914 4.195 1 94 139 ARG B CA 1
ATOM 3997 C C . ARG B 1 139 ? -23.438 -15.297 4.672 1 94 139 ARG B C 1
ATOM 3999 O O . ARG B 1 139 ? -24.125 -15.422 5.684 1 94 139 ARG B O 1
ATOM 4006 N N . ARG B 1 140 ? -23.047 -16.281 4.004 1 96.25 140 ARG B N 1
ATOM 4007 C CA . ARG B 1 140 ? -23.406 -17.656 4.367 1 96.25 140 ARG B CA 1
ATOM 4008 C C . ARG B 1 140 ? -22.766 -18.062 5.691 1 96.25 140 ARG B C 1
ATOM 4010 O O . ARG B 1 140 ? -23.406 -18.734 6.504 1 96.25 140 ARG B O 1
ATOM 4017 N N . LEU B 1 141 ? -21.609 -17.641 5.891 1 96.38 141 LEU B N 1
ATOM 4018 C CA . LEU B 1 141 ? -20.922 -17.953 7.141 1 96.38 141 LEU B CA 1
ATOM 4019 C C . LEU B 1 141 ? -21.562 -17.219 8.312 1 96.38 141 LEU B C 1
ATOM 4021 O O . LEU B 1 141 ? -21.719 -17.781 9.398 1 96.38 141 LEU B O 1
ATOM 4025 N N . GLU B 1 142 ? -21.938 -16 8.023 1 94.94 142 GLU B N 1
ATOM 4026 C CA . GLU B 1 142 ? -22.562 -15.195 9.062 1 94.94 142 GLU B CA 1
ATOM 4027 C C . GLU B 1 142 ? -23.922 -15.781 9.469 1 94.94 142 GLU B C 1
ATOM 4029 O O . GLU B 1 142 ? -24.344 -15.617 10.609 1 94.94 142 GLU B O 1
ATOM 4034 N N . SER B 1 143 ? -24.562 -16.453 8.547 1 95.44 143 SER B N 1
ATOM 4035 C CA . SER B 1 143 ? -25.859 -17.062 8.844 1 95.44 143 SER B CA 1
ATOM 4036 C C . SER B 1 143 ? -25.719 -18.219 9.836 1 95.44 143 SER B C 1
ATOM 4038 O O . SER B 1 143 ? -26.703 -18.688 10.391 1 95.44 143 SER B O 1
ATOM 4040 N N . LYS B 1 144 ? -24.5 -18.641 10.133 1 95.94 144 LYS B N 1
ATOM 4041 C CA . LYS B 1 144 ? -24.25 -19.719 11.078 1 95.94 144 LYS B CA 1
ATOM 4042 C C . LYS B 1 144 ? -23.562 -19.188 12.336 1 95.94 144 LYS B C 1
ATOM 4044 O O . LYS B 1 144 ? -22.703 -19.859 12.914 1 95.94 144 LYS B O 1
ATOM 4049 N N . SER B 1 145 ? -23.891 -17.969 12.695 1 92.88 145 SER B N 1
ATOM 4050 C CA . SER B 1 145 ? -23.234 -17.281 13.789 1 92.88 145 SER B CA 1
ATOM 4051 C C . SER B 1 145 ? -23.484 -17.969 15.125 1 92.88 145 SER B C 1
ATOM 4053 O O . SER B 1 145 ? -22.734 -17.797 16.078 1 92.88 145 SER B O 1
ATOM 4055 N N . SER B 1 146 ? -24.5 -18.797 15.188 1 92.69 146 SER B N 1
ATOM 4056 C CA . SER B 1 146 ? -24.844 -19.469 16.438 1 92.69 146 SER B CA 1
ATOM 4057 C C . SER B 1 146 ? -24.031 -20.734 16.641 1 92.69 146 SER B C 1
ATOM 4059 O O . SER B 1 146 ? -24 -21.297 17.734 1 92.69 146 SER B O 1
ATOM 4061 N N . MET B 1 147 ? -23.422 -21.172 15.555 1 93.44 147 MET B N 1
ATOM 4062 C CA . MET B 1 147 ? -22.641 -22.406 15.625 1 93.44 147 MET B CA 1
ATOM 4063 C C . MET B 1 147 ? -21.234 -22.141 16.156 1 93.44 147 MET B C 1
ATOM 4065 O O . MET B 1 147 ? -20.609 -21.141 15.789 1 93.44 147 MET B O 1
ATOM 4069 N N . HIS B 1 148 ? -20.844 -22.984 16.938 1 92.44 148 HIS B N 1
ATOM 4070 C CA . HIS B 1 148 ? -19.531 -22.828 17.516 1 92.44 148 HIS B CA 1
ATOM 4071 C C . HIS B 1 148 ? -18.438 -23.062 16.484 1 92.44 148 HIS B C 1
ATOM 4073 O O . HIS B 1 148 ? -17.469 -22.297 16.406 1 92.44 148 HIS B O 1
ATOM 4079 N N . SER B 1 149 ? -18.656 -24.109 15.727 1 94.06 149 SER B N 1
ATOM 4080 C CA . SER B 1 149 ? -17.656 -24.484 14.719 1 94.06 149 SER B CA 1
ATOM 4081 C C . SER B 1 149 ? -18.312 -24.734 13.359 1 94.06 149 SER B C 1
ATOM 4083 O O . SER B 1 149 ? -19.297 -25.469 13.266 1 94.06 149 SER B O 1
ATOM 4085 N N . VAL B 1 150 ? -17.766 -24.047 12.383 1 96.44 150 VAL B N 1
ATOM 4086 C CA . VAL B 1 150 ? -18.234 -24.266 11.016 1 96.44 150 VAL B CA 1
ATOM 4087 C C . VAL B 1 150 ? -17.047 -24.609 10.109 1 96.44 150 VAL B C 1
ATOM 4089 O O . VAL B 1 150 ? -15.922 -24.188 10.375 1 96.44 150 VAL B O 1
ATOM 4092 N N . ALA B 1 151 ? -17.328 -25.453 9.102 1 95.69 151 ALA B N 1
ATOM 4093 C CA . ALA B 1 151 ? -16.312 -25.828 8.125 1 95.69 151 ALA B CA 1
ATOM 4094 C C . ALA B 1 151 ? -16.688 -25.328 6.73 1 95.69 151 ALA B C 1
ATOM 4096 O O . ALA B 1 151 ? -17.859 -25.297 6.367 1 95.69 151 ALA B O 1
ATOM 4097 N N . VAL B 1 152 ? -15.648 -24.969 6.016 1 96.75 152 VAL B N 1
ATOM 4098 C CA . VAL B 1 152 ? -15.875 -24.422 4.68 1 96.75 152 VAL B CA 1
ATOM 4099 C C . VAL B 1 152 ? -14.773 -24.906 3.734 1 96.75 152 VAL B C 1
ATOM 4101 O O . VAL B 1 152 ? -13.648 -25.156 4.16 1 96.75 152 VAL B O 1
ATOM 4104 N N . HIS B 1 153 ? -15.172 -25.094 2.521 1 95.75 153 HIS B N 1
ATOM 4105 C CA . HIS B 1 153 ? -14.227 -25.297 1.428 1 95.75 153 HIS B CA 1
ATOM 4106 C C . HIS B 1 153 ? -14.125 -24.062 0.545 1 95.75 153 HIS B C 1
ATOM 4108 O O . HIS B 1 153 ? -15.141 -23.547 0.072 1 95.75 153 HIS B O 1
ATOM 4114 N N . LEU B 1 154 ? -12.945 -23.562 0.453 1 95.62 154 LEU B N 1
ATOM 4115 C CA . LEU B 1 154 ? -12.734 -22.375 -0.356 1 95.62 154 LEU B CA 1
ATOM 4116 C C . LEU B 1 154 ? -11.773 -22.656 -1.504 1 95.62 154 LEU B C 1
ATOM 4118 O O . LEU B 1 154 ? -10.961 -23.578 -1.426 1 95.62 154 LEU B O 1
ATOM 4122 N N . ARG B 1 155 ? -11.898 -21.828 -2.543 1 95 155 ARG B N 1
ATOM 4123 C CA . ARG B 1 155 ? -11.102 -22.047 -3.748 1 95 155 ARG B CA 1
ATOM 4124 C C . ARG B 1 155 ? -10.469 -20.734 -4.215 1 95 155 ARG B C 1
ATOM 4126 O O . ARG B 1 155 ? -11.172 -19.766 -4.492 1 95 155 ARG B O 1
ATOM 4133 N N . TYR B 1 156 ? -9.141 -20.562 -4.285 1 94.19 156 TYR B N 1
ATOM 4134 C CA . TYR B 1 156 ? -8.234 -19.578 -4.871 1 94.19 156 TYR B CA 1
ATOM 4135 C C . TYR B 1 156 ? -8.398 -18.219 -4.219 1 94.19 156 TYR B C 1
ATOM 4137 O O . TYR B 1 156 ? -7.418 -17.609 -3.783 1 94.19 156 TYR B O 1
ATOM 4145 N N . LEU B 1 157 ? -9.625 -17.672 -4.102 1 95.88 157 LEU B N 1
ATOM 4146 C CA . LEU B 1 157 ? -9.898 -16.375 -3.482 1 95.88 157 LEU B CA 1
ATOM 4147 C C . LEU B 1 157 ? -8.977 -15.297 -4.047 1 95.88 157 LEU B C 1
ATOM 4149 O O . LEU B 1 157 ? -8.391 -14.523 -3.291 1 95.88 157 LEU B O 1
ATOM 4153 N N . GLN B 1 158 ? -8.852 -15.25 -5.395 1 96.5 158 GLN B N 1
ATOM 4154 C CA . GLN B 1 158 ? -7.867 -14.398 -6.043 1 96.5 158 GLN B CA 1
ATOM 4155 C C . GLN B 1 158 ? -8.414 -12.984 -6.25 1 96.5 158 GLN B C 1
ATOM 4157 O O . GLN B 1 158 ? -8.547 -12.523 -7.387 1 96.5 158 GLN B O 1
ATOM 4162 N N . SER B 1 159 ? -8.688 -12.242 -5.137 1 95.62 159 SER B N 1
ATOM 4163 C CA . SER B 1 159 ? -9.086 -10.844 -5.109 1 95.62 159 SER B CA 1
ATOM 4164 C C . SER B 1 159 ? -8.531 -10.125 -3.887 1 95.62 159 SER B C 1
ATOM 4166 O O . SER B 1 159 ? -8.656 -10.617 -2.764 1 95.62 159 SER B O 1
ATOM 4168 N N . PHE B 1 160 ? -7.941 -8.953 -4.129 1 94.38 160 PHE B N 1
ATOM 4169 C CA . PHE B 1 160 ? -7.379 -8.172 -3.033 1 94.38 160 PHE B CA 1
ATOM 4170 C C . PHE B 1 160 ? -8.477 -7.664 -2.111 1 94.38 160 PHE B C 1
ATOM 4172 O O . PHE B 1 160 ? -8.211 -7.258 -0.978 1 94.38 160 PHE B O 1
ATOM 4179 N N . LYS B 1 161 ? -9.734 -7.68 -2.568 1 92.06 161 LYS B N 1
ATOM 4180 C CA . LYS B 1 161 ? -10.852 -7.176 -1.776 1 92.06 161 LYS B CA 1
ATOM 4181 C C . LYS B 1 161 ? -11.102 -8.055 -0.556 1 92.06 161 LYS B C 1
ATOM 4183 O O . LYS B 1 161 ? -11.688 -7.605 0.433 1 92.06 161 LYS B O 1
ATOM 4188 N N . TYR B 1 162 ? -10.648 -9.352 -0.614 1 93.44 162 TYR B N 1
ATOM 4189 C CA . TYR B 1 162 ? -10.773 -10.219 0.552 1 93.44 162 TYR B CA 1
ATOM 4190 C C . TYR B 1 162 ? -9.891 -9.727 1.693 1 93.44 162 TYR B C 1
ATOM 4192 O O . TYR B 1 162 ? -10.125 -10.062 2.855 1 93.44 162 TYR B O 1
ATOM 4200 N N . PHE B 1 163 ? -8.859 -8.859 1.413 1 91.56 163 PHE B N 1
ATOM 4201 C CA . PHE B 1 163 ? -7.859 -8.477 2.406 1 91.56 163 PHE B CA 1
ATOM 4202 C C . PHE B 1 163 ? -8.25 -7.176 3.096 1 91.56 163 PHE B C 1
ATOM 4204 O O . PHE B 1 163 ? -7.613 -6.762 4.062 1 91.56 163 PHE B O 1
ATOM 4211 N N . TRP B 1 164 ? -9.25 -6.52 2.646 1 85.94 164 TRP B N 1
ATOM 4212 C CA . TRP B 1 164 ? -9.562 -5.164 3.088 1 85.94 164 TRP B CA 1
ATOM 4213 C C . TRP B 1 164 ? -9.789 -5.121 4.598 1 85.94 164 TRP B C 1
ATOM 4215 O O . TRP B 1 164 ? -9.312 -4.207 5.277 1 85.94 164 TRP B O 1
ATOM 4225 N N . ASN B 1 165 ? -10.375 -6.172 5.113 1 82.62 165 ASN B N 1
ATOM 4226 C CA . ASN B 1 165 ? -10.719 -6.145 6.531 1 82.62 165 ASN B CA 1
ATOM 4227 C C . ASN B 1 165 ? -9.539 -6.547 7.406 1 82.62 165 ASN B C 1
ATOM 4229 O O . ASN B 1 165 ? -9.547 -6.301 8.617 1 82.62 165 ASN B O 1
ATOM 4233 N N . LEU B 1 166 ? -8.586 -7.156 6.836 1 86.69 166 LEU B N 1
ATOM 4234 C CA . LEU B 1 166 ? -7.395 -7.531 7.586 1 86.69 166 LEU B CA 1
ATOM 4235 C C . LEU B 1 166 ? -6.52 -6.312 7.859 1 86.69 166 LEU B C 1
ATOM 4237 O O . LEU B 1 166 ? -5.805 -6.27 8.867 1 86.69 166 LEU B O 1
ATOM 4241 N N . GLY B 1 167 ? -6.656 -5.293 7.027 1 84.06 167 GLY B N 1
ATOM 4242 C CA . GLY B 1 167 ? -5.773 -4.137 7.102 1 84.06 167 GLY B CA 1
ATOM 4243 C C . GLY B 1 167 ? -4.434 -4.367 6.426 1 84.06 167 GLY B C 1
ATOM 4244 O O . GLY B 1 167 ? -3.908 -5.484 6.441 1 84.06 167 GLY B O 1
ATOM 4245 N N . ARG B 1 168 ? -3.805 -3.379 5.992 1 88.06 168 ARG B N 1
ATOM 4246 C CA . ARG B 1 168 ? -2.604 -3.459 5.168 1 88.06 168 ARG B CA 1
ATOM 4247 C C . ARG B 1 168 ? -1.396 -3.881 6 1 88.06 168 ARG B C 1
ATOM 4249 O O . ARG B 1 168 ? -0.552 -4.648 5.531 1 88.06 168 ARG B O 1
ATOM 4256 N N . ALA B 1 169 ? -1.32 -3.414 7.254 1 88.81 169 ALA B N 1
ATOM 4257 C CA . ALA B 1 169 ? -0.201 -3.791 8.117 1 88.81 169 ALA B CA 1
ATOM 4258 C C . ALA B 1 169 ? -0.143 -5.305 8.305 1 88.81 169 ALA B C 1
ATOM 4260 O O . ALA B 1 169 ? 0.92 -5.914 8.172 1 88.81 169 ALA B O 1
ATOM 4261 N N . GLU B 1 170 ? -1.312 -5.844 8.516 1 90.38 170 GLU B N 1
ATOM 4262 C CA . GLU B 1 170 ? -1.383 -7.281 8.75 1 90.38 170 GLU B CA 1
ATOM 4263 C C . GLU B 1 170 ? -1.096 -8.062 7.469 1 90.38 170 GLU B C 1
ATOM 4265 O O . GLU B 1 170 ? -0.415 -9.094 7.5 1 90.38 170 GLU B O 1
ATOM 4270 N N . VAL B 1 171 ? -1.606 -7.602 6.367 1 93.19 171 VAL B N 1
ATOM 4271 C CA . VAL B 1 171 ? -1.383 -8.273 5.09 1 93.19 171 VAL B CA 1
ATOM 4272 C C . VAL B 1 171 ? 0.112 -8.312 4.781 1 93.19 171 VAL B C 1
ATOM 4274 O O . VAL B 1 171 ? 0.667 -9.383 4.512 1 93.19 171 VAL B O 1
ATOM 4277 N N . PHE B 1 172 ? 0.779 -7.191 4.922 1 93.38 172 PHE B N 1
ATOM 4278 C CA . PHE B 1 172 ? 2.197 -7.113 4.59 1 93.38 172 PHE B CA 1
ATOM 4279 C C . PHE B 1 172 ? 3.033 -7.891 5.598 1 93.38 172 PHE B C 1
ATOM 4281 O O . PHE B 1 172 ? 4.047 -8.492 5.238 1 93.38 172 PHE B O 1
ATOM 4288 N N . ARG B 1 173 ? 2.615 -7.922 6.777 1 91.69 173 ARG B N 1
ATOM 4289 C CA . ARG B 1 173 ? 3.32 -8.711 7.785 1 91.69 173 ARG B CA 1
ATOM 4290 C C . ARG B 1 173 ? 3.191 -10.203 7.504 1 91.69 173 ARG B C 1
ATOM 4292 O O . ARG B 1 173 ? 4.184 -10.938 7.551 1 91.69 173 ARG B O 1
ATOM 4299 N N . ALA B 1 174 ? 2.021 -10.578 7.18 1 93 174 ALA B N 1
ATOM 4300 C CA . ALA B 1 174 ? 1.744 -11.992 6.957 1 93 174 ALA B CA 1
ATOM 4301 C C . ALA B 1 174 ? 2.58 -12.539 5.805 1 93 174 ALA B C 1
ATOM 4303 O O . ALA B 1 174 ? 3.012 -13.695 5.84 1 93 174 ALA B O 1
ATOM 4304 N N . VAL B 1 175 ? 2.896 -11.711 4.828 1 94.62 175 VAL B N 1
ATOM 4305 C CA . VAL B 1 175 ? 3.592 -12.203 3.643 1 94.62 175 VAL B CA 1
ATOM 4306 C C . VAL B 1 175 ? 5.074 -11.852 3.732 1 94.62 175 VAL B C 1
ATOM 4308 O O . VAL B 1 175 ? 5.832 -12.094 2.789 1 94.62 175 VAL B O 1
ATOM 4311 N N . SER B 1 176 ? 5.48 -11.305 4.863 1 93.25 176 SER B N 1
ATOM 4312 C CA . SER B 1 176 ? 6.895 -11 5.039 1 93.25 176 SER B CA 1
ATOM 4313 C C . SER B 1 176 ? 7.738 -12.273 5.051 1 93.25 176 SER B C 1
ATOM 4315 O O . SER B 1 176 ? 7.352 -13.273 5.656 1 93.25 176 SER B O 1
ATOM 4317 N N . GLY B 1 177 ? 8.836 -12.195 4.422 1 94.94 177 GLY B N 1
ATOM 4318 C CA . GLY B 1 177 ? 9.672 -13.367 4.238 1 94.94 177 GLY B CA 1
ATOM 4319 C C . GLY B 1 177 ? 10.609 -13.617 5.406 1 94.94 177 GLY B C 1
ATOM 4320 O O . GLY B 1 177 ? 10.805 -12.742 6.25 1 94.94 177 GLY B O 1
ATOM 4321 N N . SER B 1 178 ? 11.086 -14.789 5.43 1 96.12 178 SER B N 1
ATOM 4322 C CA . SER B 1 178 ? 12.117 -15.188 6.379 1 96.12 178 SER B CA 1
ATOM 4323 C C . SER B 1 178 ? 13.43 -14.453 6.125 1 96.12 178 SER B C 1
ATOM 4325 O O . SER B 1 178 ? 13.586 -13.797 5.09 1 96.12 178 SER B O 1
ATOM 4327 N N . GLU B 1 179 ? 14.336 -14.586 7.082 1 95.38 179 GLU B N 1
ATOM 4328 C CA . GLU B 1 179 ? 15.664 -14 6.926 1 95.38 179 GLU B CA 1
ATOM 4329 C C . GLU B 1 179 ? 16.391 -14.578 5.715 1 95.38 179 GLU B C 1
ATOM 4331 O O . GLU B 1 179 ? 17.094 -13.859 4.996 1 95.38 179 GLU B O 1
ATOM 4336 N N . ARG B 1 180 ? 16.219 -15.82 5.5 1 96.31 180 ARG B N 1
ATOM 4337 C CA . ARG B 1 180 ? 16.859 -16.469 4.355 1 96.31 180 ARG B CA 1
ATOM 4338 C C . ARG B 1 180 ? 16.328 -15.906 3.041 1 96.31 180 ARG B C 1
ATOM 4340 O O . ARG B 1 180 ? 17.094 -15.633 2.121 1 96.31 180 ARG B O 1
ATOM 4347 N N . ALA B 1 181 ? 15.016 -15.781 2.918 1 96.94 181 ALA B N 1
ATOM 4348 C CA . ALA B 1 181 ? 14.422 -15.219 1.711 1 96.94 181 ALA B CA 1
ATOM 4349 C C . ALA B 1 181 ? 14.938 -13.805 1.459 1 96.94 181 ALA B C 1
ATOM 4351 O O . ALA B 1 181 ? 15.266 -13.445 0.325 1 96.94 181 ALA B O 1
ATOM 4352 N N . THR B 1 182 ? 15.047 -13.039 2.518 1 94.94 182 THR B N 1
ATOM 4353 C CA . THR B 1 182 ? 15.547 -11.672 2.426 1 94.94 182 THR B CA 1
ATOM 4354 C C . THR B 1 182 ? 17.016 -11.656 2.004 1 94.94 182 THR B C 1
ATOM 4356 O O . THR B 1 182 ? 17.406 -10.844 1.163 1 94.94 182 THR B O 1
ATOM 4359 N N . PHE B 1 183 ? 17.766 -12.547 2.568 1 95.44 183 PHE B N 1
ATOM 4360 C CA . PHE B 1 183 ? 19.172 -12.656 2.211 1 95.44 183 PHE B CA 1
ATOM 4361 C C . PHE B 1 183 ? 19.328 -12.977 0.729 1 95.44 183 PHE B C 1
ATOM 4363 O O . PHE B 1 183 ? 20.109 -12.336 0.031 1 95.44 183 PHE B O 1
ATOM 4370 N N . VAL B 1 184 ? 18.609 -13.93 0.279 1 97 184 VAL B N 1
ATOM 4371 C CA . VAL B 1 184 ? 18.688 -14.336 -1.121 1 97 184 VAL B CA 1
ATOM 4372 C C . VAL B 1 184 ? 18.266 -13.18 -2.02 1 97 184 VAL B C 1
ATOM 4374 O O . VAL B 1 184 ? 18.906 -12.922 -3.047 1 97 184 VAL B O 1
ATOM 4377 N N . ALA B 1 185 ? 17.25 -12.438 -1.677 1 96.44 185 ALA B N 1
ATOM 4378 C CA . ALA B 1 185 ? 16.781 -11.281 -2.432 1 96.44 185 ALA B CA 1
ATOM 4379 C C . ALA B 1 185 ? 17.891 -10.227 -2.543 1 96.44 185 ALA B C 1
ATOM 4381 O O . ALA B 1 185 ? 18.125 -9.68 -3.621 1 96.44 185 ALA B O 1
ATOM 4382 N N . LYS B 1 186 ? 18.578 -10.008 -1.489 1 93.94 186 LYS B N 1
ATOM 4383 C CA . LYS B 1 186 ? 19.562 -8.938 -1.416 1 93.94 186 LYS B CA 1
ATOM 4384 C C . LYS B 1 186 ? 20.859 -9.344 -2.111 1 93.94 186 LYS B C 1
ATOM 4386 O O . LYS B 1 186 ? 21.484 -8.531 -2.791 1 93.94 186 LYS B O 1
ATOM 4391 N N . GLU B 1 187 ? 21.172 -10.688 -2.01 1 94.38 187 GLU B N 1
ATOM 4392 C CA . GLU B 1 187 ? 22.578 -11.016 -2.293 1 94.38 187 GLU B CA 1
ATOM 4393 C C . GLU B 1 187 ? 22.688 -11.984 -3.469 1 94.38 187 GLU B C 1
ATOM 4395 O O . GLU B 1 187 ? 23.719 -12.055 -4.125 1 94.38 187 GLU B O 1
ATOM 4400 N N . ARG B 1 188 ? 21.609 -12.719 -3.721 1 95.62 188 ARG B N 1
ATOM 4401 C CA . ARG B 1 188 ? 21.844 -13.875 -4.586 1 95.62 188 ARG B CA 1
ATOM 4402 C C . ARG B 1 188 ? 21.078 -13.742 -5.891 1 95.62 188 ARG B C 1
ATOM 4404 O O . ARG B 1 188 ? 21.469 -14.297 -6.918 1 95.62 188 ARG B O 1
ATOM 4411 N N . LEU B 1 189 ? 19.969 -13.047 -5.91 1 96.25 189 LEU B N 1
ATOM 4412 C CA . LEU B 1 189 ? 19.141 -12.984 -7.109 1 96.25 189 LEU B CA 1
ATOM 4413 C C . LEU B 1 189 ? 19.844 -12.211 -8.219 1 96.25 189 LEU B C 1
ATOM 4415 O O . LEU B 1 189 ? 19.797 -12.609 -9.383 1 96.25 189 LEU B O 1
ATOM 4419 N N . PHE B 1 190 ? 20.422 -11.086 -7.844 1 95.88 190 PHE B N 1
ATOM 4420 C CA . PHE B 1 190 ? 21.141 -10.227 -8.781 1 95.88 190 PHE B CA 1
ATOM 4421 C C . PHE B 1 190 ? 22.5 -9.82 -8.219 1 95.88 190 PHE B C 1
ATOM 4423 O O . PHE B 1 190 ? 22.688 -8.672 -7.816 1 95.88 190 PHE B O 1
ATOM 4430 N N . PRO B 1 191 ? 23.438 -10.578 -8.273 1 87.88 191 PRO B N 1
ATOM 4431 C CA . PRO B 1 191 ? 24.734 -10.312 -7.652 1 87.88 191 PRO B CA 1
ATOM 4432 C C . PRO B 1 191 ? 25.516 -9.211 -8.367 1 87.88 191 PRO B C 1
ATOM 4434 O O . PRO B 1 191 ? 26.438 -8.633 -7.793 1 87.88 191 PRO B O 1
ATOM 4437 N N . LYS B 1 192 ? 25.172 -8.742 -9.5 1 78.56 192 LYS B N 1
ATOM 4438 C CA . LYS B 1 192 ? 26 -7.887 -10.344 1 78.56 192 LYS B CA 1
ATOM 4439 C C . LYS B 1 192 ? 25.672 -6.41 -10.125 1 78.56 192 LYS B C 1
ATOM 4441 O O . LYS B 1 192 ? 26.438 -5.531 -10.539 1 78.56 192 LYS B O 1
ATOM 4446 N N . ASN B 1 193 ? 24.484 -6.035 -9.531 1 79.31 193 ASN B N 1
ATOM 4447 C CA . ASN B 1 193 ? 24.141 -4.617 -9.445 1 79.31 193 ASN B CA 1
ATOM 4448 C C . ASN B 1 193 ? 24.094 -4.145 -7.992 1 79.31 193 ASN B C 1
ATOM 4450 O O . ASN B 1 193 ? 23.109 -4.379 -7.293 1 79.31 193 ASN B O 1
ATOM 4454 N N . HIS B 1 194 ? 25.094 -3.26 -7.652 1 78.38 194 HIS B N 1
ATOM 4455 C CA . HIS B 1 194 ? 25.188 -2.76 -6.285 1 78.38 194 HIS B CA 1
ATOM 4456 C C . HIS B 1 194 ? 24.594 -1.363 -6.164 1 78.38 194 HIS B C 1
ATOM 4458 O O . HIS B 1 194 ? 24.5 -0.816 -5.062 1 78.38 194 HIS B O 1
ATOM 4464 N N . LEU B 1 195 ? 24.109 -0.831 -7.336 1 79.62 195 LEU B N 1
ATOM 4465 C CA . LEU B 1 195 ? 23.578 0.529 -7.348 1 79.62 195 LEU B CA 1
ATOM 4466 C C . LEU B 1 195 ? 22.062 0.524 -7.195 1 79.62 195 LEU B C 1
ATOM 4468 O O . LEU B 1 195 ? 21.422 1.576 -7.281 1 79.62 195 LEU B O 1
ATOM 4472 N N . ARG B 1 196 ? 21.469 -0.574 -6.91 1 86.81 196 ARG B N 1
ATOM 4473 C CA . ARG B 1 196 ? 20.016 -0.739 -6.965 1 86.81 196 ARG B CA 1
ATOM 4474 C C . ARG B 1 196 ? 19.328 0.152 -5.938 1 86.81 196 ARG B C 1
ATOM 4476 O O . ARG B 1 196 ? 18.172 0.544 -6.121 1 86.81 196 ARG B O 1
ATOM 4483 N N . ARG B 1 197 ? 19.984 0.586 -4.961 1 81.81 197 ARG B N 1
ATOM 4484 C CA . ARG B 1 197 ? 19.375 1.421 -3.936 1 81.81 197 ARG B CA 1
ATOM 4485 C C . ARG B 1 197 ? 19.219 2.859 -4.418 1 81.81 197 ARG B C 1
ATOM 4487 O O . ARG B 1 197 ? 18.328 3.582 -3.957 1 81.81 197 ARG B O 1
ATOM 4494 N N . GLN B 1 198 ? 20.016 3.25 -5.371 1 83.56 198 GLN B N 1
ATOM 4495 C CA . GLN B 1 198 ? 20.016 4.633 -5.84 1 83.56 198 GLN B CA 1
ATOM 4496 C C . GLN B 1 198 ? 19.281 4.766 -7.172 1 83.56 198 GLN B C 1
ATOM 4498 O O . GLN B 1 198 ? 18.984 5.875 -7.613 1 83.56 198 GLN B O 1
ATOM 4503 N N . GLN B 1 199 ? 19 3.713 -7.777 1 92.38 199 GLN B N 1
ATOM 4504 C CA . GLN B 1 199 ? 18.391 3.715 -9.094 1 92.38 199 GLN B CA 1
ATOM 4505 C C . GLN B 1 199 ? 16.875 3.576 -8.992 1 92.38 199 GLN B C 1
ATOM 4507 O O . GLN B 1 199 ? 16.344 3.277 -7.922 1 92.38 199 GLN B O 1
ATOM 4512 N N . LEU B 1 200 ? 16.188 3.984 -10.102 1 94.88 200 LEU B N 1
ATOM 4513 C CA . LEU B 1 200 ? 14.781 3.654 -10.258 1 94.88 200 LEU B CA 1
ATOM 4514 C C . LEU B 1 200 ? 14.609 2.27 -10.875 1 94.88 200 LEU B C 1
ATOM 4516 O O . LEU B 1 200 ? 14.875 2.076 -12.062 1 94.88 200 LEU B O 1
ATOM 4520 N N . ASN B 1 201 ? 14.211 1.358 -10.133 1 97.31 201 ASN B N 1
ATOM 4521 C CA . ASN B 1 201 ? 14.211 -0.041 -10.547 1 97.31 201 ASN B CA 1
ATOM 4522 C C . ASN B 1 201 ? 12.867 -0.44 -11.156 1 97.31 201 ASN B C 1
ATOM 4524 O O . ASN B 1 201 ? 11.828 -0.349 -10.5 1 97.31 201 ASN B O 1
ATOM 4528 N N . ILE B 1 202 ? 12.906 -0.832 -12.391 1 98.44 202 ILE B N 1
ATOM 4529 C CA . ILE B 1 202 ? 11.773 -1.403 -13.102 1 98.44 202 ILE B CA 1
ATOM 4530 C C . ILE B 1 202 ? 11.859 -2.928 -13.078 1 98.44 202 ILE B C 1
ATOM 4532 O O . ILE B 1 202 ? 12.797 -3.514 -13.625 1 98.44 202 ILE B O 1
ATOM 4536 N N . CYS B 1 203 ? 10.938 -3.562 -12.445 1 98.81 203 CYS B N 1
ATOM 4537 C CA . CYS B 1 203 ? 10.906 -5.012 -12.312 1 98.81 203 CYS B CA 1
ATOM 4538 C C . CYS B 1 203 ? 9.875 -5.629 -13.242 1 98.81 203 CYS B C 1
ATOM 4540 O O . CYS B 1 203 ? 8.688 -5.281 -13.188 1 98.81 203 CYS B O 1
ATOM 4542 N N . VAL B 1 204 ? 10.32 -6.559 -14.055 1 98.88 204 VAL B N 1
ATOM 4543 C CA . VAL B 1 204 ? 9.477 -7.172 -15.078 1 98.88 204 VAL B CA 1
ATOM 4544 C C . VAL B 1 204 ? 9.227 -8.633 -14.727 1 98.88 204 VAL B C 1
ATOM 4546 O O . VAL B 1 204 ? 10.172 -9.398 -14.492 1 98.88 204 VAL B O 1
ATOM 4549 N N . HIS B 1 205 ? 8 -9.031 -14.648 1 98.75 205 HIS B N 1
ATOM 4550 C CA . HIS B 1 205 ? 7.625 -10.43 -14.469 1 98.75 205 HIS B CA 1
ATOM 4551 C C . HIS B 1 205 ? 7.223 -11.07 -15.797 1 98.75 205 HIS B C 1
ATOM 4553 O O . HIS B 1 205 ? 6.242 -10.648 -16.422 1 98.75 205 HIS B O 1
ATOM 4559 N N . ALA B 1 206 ? 7.98 -12.023 -16.219 1 97.94 206 ALA B N 1
ATOM 4560 C CA . ALA B 1 206 ? 7.695 -12.82 -17.406 1 97.94 206 ALA B CA 1
ATOM 4561 C C . ALA B 1 206 ? 7.43 -14.281 -17.047 1 97.94 206 ALA B C 1
ATOM 4563 O O . ALA B 1 206 ? 8.195 -14.883 -16.297 1 97.94 206 ALA B O 1
ATOM 4564 N N . ARG B 1 207 ? 6.297 -14.719 -17.578 1 95.19 207 ARG B N 1
ATOM 4565 C CA . ARG B 1 207 ? 5.891 -16.078 -17.25 1 95.19 207 ARG B CA 1
ATOM 4566 C C . ARG B 1 207 ? 5.477 -16.844 -18.5 1 95.19 207 ARG B C 1
ATOM 4568 O O . ARG B 1 207 ? 4.668 -16.344 -19.297 1 95.19 207 ARG B O 1
ATOM 4575 N N . ARG B 1 208 ? 5.957 -18.078 -18.688 1 90.88 208 ARG B N 1
ATOM 4576 C CA . ARG B 1 208 ? 5.594 -18.938 -19.812 1 90.88 208 ARG B CA 1
ATOM 4577 C C . ARG B 1 208 ? 5.18 -20.312 -19.328 1 90.88 208 ARG B C 1
ATOM 4579 O O . ARG B 1 208 ? 4.016 -20.703 -19.453 1 90.88 208 ARG B O 1
ATOM 4586 N N . GLY B 1 209 ? 6.066 -20.953 -18.531 1 85.12 209 GLY B N 1
ATOM 4587 C CA . GLY B 1 209 ? 5.828 -22.281 -17.969 1 85.12 209 GLY B CA 1
ATOM 4588 C C . GLY B 1 209 ? 4.488 -22.859 -18.375 1 85.12 209 GLY B C 1
ATOM 4589 O O . GLY B 1 209 ? 4.199 -23 -19.562 1 85.12 209 GLY B O 1
ATOM 4590 N N . ASP B 1 210 ? 3.594 -23.141 -17.5 1 84.44 210 ASP B N 1
ATOM 4591 C CA . ASP B 1 210 ? 2.301 -23.781 -17.703 1 84.44 210 ASP B CA 1
ATOM 4592 C C . ASP B 1 210 ? 1.362 -22.891 -18.5 1 84.44 210 ASP B C 1
ATOM 4594 O O . ASP B 1 210 ? 0.368 -23.344 -19.062 1 84.44 210 ASP B O 1
ATOM 4598 N N . PHE B 1 211 ? 1.725 -21.656 -18.641 1 88.75 211 PHE B N 1
ATOM 4599 C CA . PHE B 1 211 ? 0.875 -20.719 -19.359 1 88.75 211 PHE B CA 1
ATOM 4600 C C . PHE B 1 211 ? 0.924 -20.984 -20.859 1 88.75 211 PHE B C 1
ATOM 4602 O O . PHE B 1 211 ? -0.019 -20.656 -21.578 1 88.75 211 PHE B O 1
ATOM 4609 N N . THR B 1 212 ? 2.07 -21.547 -21.344 1 87.62 212 THR B N 1
ATOM 4610 C CA . THR B 1 212 ? 2.225 -21.797 -22.781 1 87.62 212 THR B CA 1
ATOM 4611 C C . THR B 1 212 ? 1.196 -22.812 -23.266 1 87.62 212 THR B C 1
ATOM 4613 O O . THR B 1 212 ? 0.733 -22.734 -24.406 1 87.62 212 THR B O 1
ATOM 4616 N N . ALA B 1 213 ? 0.778 -23.625 -22.406 1 85.62 213 ALA B N 1
ATOM 4617 C CA . ALA B 1 213 ? -0.163 -24.688 -22.781 1 85.62 213 ALA B CA 1
ATOM 4618 C C . ALA B 1 213 ? -1.566 -24.375 -22.266 1 85.62 213 ALA B C 1
ATOM 4620 O O . ALA B 1 213 ? -2.506 -25.141 -22.516 1 85.62 213 ALA B O 1
ATOM 4621 N N . SER B 1 214 ? -1.686 -23.312 -21.703 1 85.06 214 SER B N 1
ATOM 4622 C CA . SER B 1 214 ? -2.949 -23 -21.031 1 85.06 214 SER B CA 1
ATOM 4623 C C . SER B 1 214 ? -3.998 -22.531 -22.047 1 85.06 214 SER B C 1
ATOM 4625 O O . SER B 1 214 ? -3.678 -21.812 -23 1 85.06 214 SER B O 1
ATOM 4627 N N . THR B 1 215 ? -5.207 -22.859 -21.766 1 80.38 215 THR B N 1
ATOM 4628 C CA . THR B 1 215 ? -6.316 -22.359 -22.562 1 80.38 215 THR B CA 1
ATOM 4629 C C . THR B 1 215 ? -6.969 -21.156 -21.875 1 80.38 215 THR B C 1
ATOM 4631 O O . THR B 1 215 ? -7.883 -20.547 -22.438 1 80.38 215 THR B O 1
ATOM 4634 N N . MET B 1 216 ? -6.477 -20.812 -20.734 1 81.94 216 MET B N 1
ATOM 4635 C CA . MET B 1 216 ? -7.121 -19.766 -19.953 1 81.94 216 MET B CA 1
ATOM 4636 C C . MET B 1 216 ? -6.215 -18.547 -19.812 1 81.94 216 MET B C 1
ATOM 4638 O O . MET B 1 216 ? -6.691 -17.422 -19.781 1 81.94 216 MET B O 1
ATOM 4642 N N . HIS B 1 217 ? -4.953 -18.828 -19.797 1 88.31 217 HIS B N 1
ATOM 4643 C CA . HIS B 1 217 ? -3.973 -17.797 -19.516 1 88.31 217 HIS B CA 1
ATOM 4644 C C . HIS B 1 217 ? -3.039 -17.562 -20.703 1 88.31 217 HIS B C 1
ATOM 4646 O O . HIS B 1 217 ? -2.635 -18.516 -21.359 1 88.31 217 HIS B O 1
ATOM 4652 N N . LEU B 1 218 ? -2.709 -16.344 -20.922 1 91.25 218 LEU B N 1
ATOM 4653 C CA . LEU B 1 218 ? -1.727 -16.047 -21.969 1 91.25 218 LEU B CA 1
ATOM 4654 C C . LEU B 1 218 ? -0.332 -15.898 -21.359 1 91.25 218 LEU B C 1
ATOM 4656 O O . LEU B 1 218 ? -0.15 -15.203 -20.359 1 91.25 218 LEU B O 1
ATOM 4660 N N . PRO B 1 219 ? 0.595 -16.609 -21.969 1 94.5 219 PRO B N 1
ATOM 4661 C CA . PRO B 1 219 ? 1.982 -16.422 -21.547 1 94.5 219 PRO B CA 1
ATOM 4662 C C . PRO B 1 219 ? 2.562 -15.078 -21.953 1 94.5 219 PRO B C 1
ATOM 4664 O O . PRO B 1 219 ? 1.967 -14.367 -22.766 1 94.5 219 PRO B O 1
ATOM 4667 N N . SER B 1 220 ? 3.688 -14.734 -21.344 1 96.19 220 SER B N 1
ATOM 4668 C CA . SER B 1 220 ? 4.395 -13.516 -21.734 1 96.19 220 SER B CA 1
ATOM 4669 C C . SER B 1 220 ? 4.773 -13.531 -23.203 1 96.19 220 SER B C 1
ATOM 4671 O O . SER B 1 220 ? 5.195 -14.57 -23.734 1 96.19 220 SER B O 1
ATOM 4673 N N . ASN B 1 221 ? 4.547 -12.438 -23.828 1 94.75 221 ASN B N 1
ATOM 4674 C CA . ASN B 1 221 ? 4.949 -12.195 -25.203 1 94.75 221 ASN B CA 1
ATOM 4675 C C . ASN B 1 221 ? 6.215 -11.352 -25.281 1 94.75 221 ASN B C 1
ATOM 4677 O O . ASN B 1 221 ? 6.305 -10.297 -24.641 1 94.75 221 ASN B O 1
ATOM 4681 N N . ALA B 1 222 ? 7.148 -11.844 -26.078 1 95.62 222 ALA B N 1
ATOM 4682 C CA . ALA B 1 222 ? 8.461 -11.195 -26.125 1 95.62 222 ALA B CA 1
ATOM 4683 C C . ALA B 1 222 ? 8.344 -9.789 -26.703 1 95.62 222 ALA B C 1
ATOM 4685 O O . ALA B 1 222 ? 8.914 -8.836 -26.141 1 95.62 222 ALA B O 1
ATOM 4686 N N . GLU B 1 223 ? 7.648 -9.609 -27.75 1 95.06 223 GLU B N 1
ATOM 4687 C CA . GLU B 1 223 ? 7.523 -8.312 -28.406 1 95.06 223 GLU B CA 1
ATOM 4688 C C . GLU B 1 223 ? 6.867 -7.285 -27.5 1 95.06 223 GLU B C 1
ATOM 4690 O O . GLU B 1 223 ? 7.363 -6.164 -27.344 1 95.06 223 GLU B O 1
ATOM 4695 N N . PHE B 1 224 ? 5.832 -7.703 -26.859 1 96 224 PHE B N 1
ATOM 4696 C CA . PHE B 1 224 ? 5.16 -6.82 -25.922 1 96 224 PHE B CA 1
ATOM 4697 C C . PHE B 1 224 ? 6.086 -6.453 -24.766 1 96 224 PHE B C 1
ATOM 4699 O O . PHE B 1 224 ? 6.156 -5.289 -24.359 1 96 224 PHE B O 1
ATOM 4706 N N . THR B 1 225 ? 6.738 -7.457 -24.266 1 97 225 THR B N 1
ATOM 4707 C CA . THR B 1 225 ? 7.598 -7.25 -23.109 1 97 225 THR B CA 1
ATOM 4708 C C . THR B 1 225 ? 8.68 -6.219 -23.422 1 97 225 THR B C 1
ATOM 4710 O O . THR B 1 225 ? 8.891 -5.281 -22.641 1 97 225 THR B O 1
ATOM 4713 N N . ILE B 1 226 ? 9.281 -6.328 -24.516 1 96.81 226 ILE B N 1
ATOM 4714 C CA . ILE B 1 226 ? 10.359 -5.434 -24.922 1 96.81 226 ILE B CA 1
ATOM 4715 C C . ILE B 1 226 ? 9.82 -4.023 -25.125 1 96.81 226 ILE B C 1
ATOM 4717 O O . ILE B 1 226 ? 10.383 -3.051 -24.625 1 96.81 226 ILE B O 1
ATOM 4721 N N . ALA B 1 227 ? 8.727 -3.908 -25.828 1 96.38 227 ALA B N 1
ATOM 4722 C CA . ALA B 1 227 ? 8.117 -2.607 -26.094 1 96.38 227 ALA B CA 1
ATOM 4723 C C . ALA B 1 227 ? 7.703 -1.923 -24.797 1 96.38 227 ALA B C 1
ATOM 4725 O O . ALA B 1 227 ? 7.914 -0.72 -24.625 1 96.38 227 ALA B O 1
ATOM 4726 N N . ALA B 1 228 ? 7.086 -2.691 -23.891 1 97.31 228 ALA B N 1
ATOM 4727 C CA . ALA B 1 228 ? 6.625 -2.148 -22.609 1 97.31 228 ALA B CA 1
ATOM 4728 C C . ALA B 1 228 ? 7.801 -1.731 -21.734 1 97.31 228 ALA B C 1
ATOM 4730 O O . ALA B 1 228 ? 7.738 -0.71 -21.047 1 97.31 228 ALA B O 1
ATOM 4731 N N . MET B 1 229 ? 8.867 -2.525 -21.75 1 97 229 MET B N 1
ATOM 4732 C CA . MET B 1 229 ? 10.086 -2.156 -21.047 1 97 229 MET B CA 1
ATOM 4733 C C . MET B 1 229 ? 10.617 -0.809 -21.516 1 97 229 MET B C 1
ATOM 4735 O O . MET B 1 229 ? 10.922 0.068 -20.719 1 97 229 MET B O 1
ATOM 4739 N N . GLN B 1 230 ? 10.703 -0.661 -22.797 1 95.88 230 GLN B N 1
ATOM 4740 C CA . GLN B 1 230 ? 11.203 0.584 -23.375 1 95.88 230 GLN B CA 1
ATOM 4741 C C . GLN B 1 230 ? 10.305 1.761 -23 1 95.88 230 GLN B C 1
ATOM 4743 O O . GLN B 1 230 ? 10.805 2.828 -22.625 1 95.88 230 GLN B O 1
ATOM 4748 N N . PHE B 1 231 ? 9.07 1.534 -23.062 1 96.25 231 PHE B N 1
ATOM 4749 C CA . PHE B 1 231 ? 8.094 2.551 -22.688 1 96.25 231 PHE B CA 1
ATOM 4750 C C . PHE B 1 231 ? 8.312 2.998 -21.234 1 96.25 231 PHE B C 1
ATOM 4752 O O . PHE B 1 231 ? 8.359 4.195 -20.953 1 96.25 231 PHE B O 1
ATOM 4759 N N . LEU B 1 232 ? 8.461 2.057 -20.344 1 97.19 232 LEU B N 1
ATOM 4760 C CA . LEU B 1 232 ? 8.594 2.365 -18.922 1 97.19 232 LEU B CA 1
ATOM 4761 C C . LEU B 1 232 ? 9.93 3.031 -18.625 1 97.19 232 LEU B C 1
ATOM 4763 O O . LEU B 1 232 ? 10.023 3.879 -17.734 1 97.19 232 LEU B O 1
ATOM 4767 N N . ILE B 1 233 ? 10.945 2.629 -19.344 1 96.81 233 ILE B N 1
ATOM 4768 C CA . ILE B 1 233 ? 12.258 3.258 -19.203 1 96.81 233 ILE B CA 1
ATOM 4769 C C . ILE B 1 233 ? 12.164 4.738 -19.562 1 96.81 233 ILE B C 1
ATOM 4771 O O . ILE B 1 233 ? 12.617 5.602 -18.812 1 96.81 233 ILE B O 1
ATOM 4775 N N . GLU B 1 234 ? 11.586 5.055 -20.688 1 95.56 234 GLU B N 1
ATOM 4776 C CA . GLU B 1 234 ? 11.438 6.438 -21.125 1 95.56 234 GLU B CA 1
ATOM 4777 C C . GLU B 1 234 ? 10.57 7.238 -20.156 1 95.56 234 GLU B C 1
ATOM 4779 O O . GLU B 1 234 ? 10.883 8.383 -19.844 1 95.56 234 GLU B O 1
ATOM 4784 N N . LYS B 1 235 ? 9.547 6.625 -19.766 1 95 235 LYS B N 1
ATOM 4785 C CA . LYS B 1 235 ? 8.672 7.27 -18.781 1 95 235 LYS B CA 1
ATOM 4786 C C . LYS B 1 235 ? 9.422 7.566 -17.484 1 95 235 LYS B C 1
ATOM 4788 O O . LYS B 1 235 ? 9.266 8.648 -16.906 1 95 235 LYS B O 1
ATOM 4793 N N . ALA B 1 236 ? 10.188 6.59 -17.016 1 94.56 236 ALA B N 1
ATOM 4794 C CA . ALA B 1 236 ? 10.984 6.77 -15.805 1 94.56 236 ALA B CA 1
ATOM 4795 C C . ALA B 1 236 ? 11.961 7.934 -15.953 1 94.56 236 ALA B C 1
ATOM 4797 O O . ALA B 1 236 ? 12.109 8.75 -15.039 1 94.56 236 ALA B O 1
ATOM 4798 N N . ARG B 1 237 ? 12.57 8.055 -17.078 1 94 237 ARG B N 1
ATOM 4799 C CA . ARG B 1 237 ? 13.539 9.117 -17.344 1 94 237 ARG B CA 1
ATOM 4800 C C . ARG B 1 237 ? 12.875 10.492 -17.281 1 94 237 ARG B C 1
ATOM 4802 O O . ARG B 1 237 ? 13.477 11.461 -16.828 1 94 237 ARG B O 1
ATOM 4809 N N . SER B 1 238 ? 11.656 10.531 -17.672 1 92.31 238 SER B N 1
ATOM 4810 C CA . SER B 1 238 ? 10.953 11.812 -17.734 1 92.31 238 SER B CA 1
ATOM 4811 C C . SER B 1 238 ? 10.375 12.18 -16.375 1 92.31 238 SER B C 1
ATOM 4813 O O . SER B 1 238 ? 10.18 13.367 -16.078 1 92.31 238 SER B O 1
ATOM 4815 N N . GLU B 1 239 ? 10.148 11.211 -15.508 1 90.31 239 GLU B N 1
ATOM 4816 C CA . GLU B 1 239 ? 9.367 11.461 -14.305 1 90.31 239 GLU B CA 1
ATOM 4817 C C . GLU B 1 239 ? 10.25 11.492 -13.062 1 90.31 239 GLU B C 1
ATOM 4819 O O . GLU B 1 239 ? 9.844 11.984 -12.008 1 90.31 239 GLU B O 1
ATOM 4824 N N . ASP B 1 240 ? 11.367 10.891 -13.211 1 89.88 240 ASP B N 1
ATOM 4825 C CA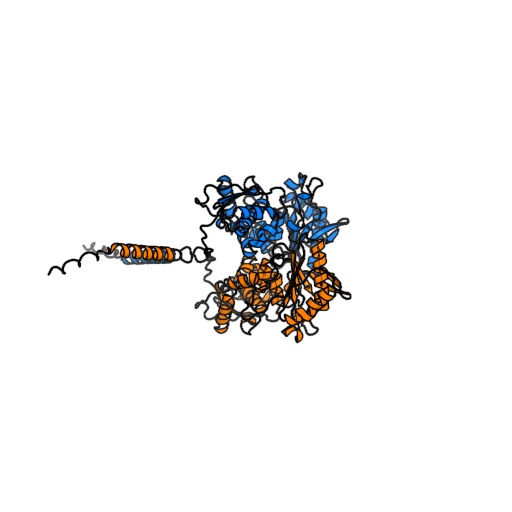 . ASP B 1 240 ? 12.227 10.734 -12.047 1 89.88 240 ASP B CA 1
ATOM 4826 C C . ASP B 1 240 ? 13.68 11.07 -12.383 1 89.88 240 ASP B C 1
ATOM 4828 O O . ASP B 1 240 ? 14.141 10.805 -13.492 1 89.88 240 ASP B O 1
ATOM 4832 N N . SER B 1 241 ? 14.43 11.68 -11.414 1 88.12 241 SER B N 1
ATOM 4833 C CA . SER B 1 241 ? 15.82 12.055 -11.648 1 88.12 241 SER B CA 1
ATOM 4834 C C . SER B 1 241 ? 16.75 10.852 -11.531 1 88.12 241 SER B C 1
ATOM 4836 O O . SER B 1 241 ? 17.875 10.883 -12.039 1 88.12 241 SER B O 1
ATOM 4838 N N . ARG B 1 242 ? 16.375 9.789 -10.93 1 91.56 242 ARG B N 1
ATOM 4839 C CA . ARG B 1 242 ? 17.188 8.586 -10.789 1 91.56 242 ARG B CA 1
ATOM 4840 C C . ARG B 1 242 ? 17.297 7.848 -12.125 1 91.56 242 ARG B C 1
ATOM 4842 O O . ARG B 1 242 ? 16.328 7.781 -12.883 1 91.56 242 ARG B O 1
ATOM 4849 N N . SER B 1 243 ? 18.422 7.215 -12.312 1 93.94 243 SER B N 1
ATOM 4850 C CA . SER B 1 243 ? 18.609 6.434 -13.531 1 93.94 243 SER B CA 1
ATOM 4851 C C . SER B 1 243 ? 17.828 5.125 -13.484 1 93.94 243 SER B C 1
ATOM 4853 O O . SER B 1 243 ? 17.906 4.387 -12.5 1 93.94 243 SER B O 1
ATOM 4855 N N . PRO B 1 244 ? 17.125 4.859 -14.555 1 96.25 244 PRO B N 1
ATOM 4856 C CA . PRO B 1 244 ? 16.359 3.613 -14.531 1 96.25 244 PRO B CA 1
ATOM 4857 C C . PRO B 1 244 ? 17.219 2.377 -14.758 1 96.25 244 PRO B C 1
ATOM 4859 O O . PRO B 1 244 ? 18.281 2.465 -15.398 1 96.25 244 PRO B O 1
ATOM 4862 N N . HIS B 1 245 ? 16.875 1.271 -14.25 1 96.94 245 HIS B N 1
ATOM 4863 C CA . HIS B 1 245 ? 17.406 -0.063 -14.492 1 96.94 245 HIS B CA 1
ATOM 4864 C C . HIS B 1 245 ? 16.312 -1.11 -14.508 1 96.94 245 HIS B C 1
ATOM 4866 O O . HIS B 1 245 ? 15.227 -0.893 -13.953 1 96.94 245 HIS B O 1
ATOM 4872 N N . VAL B 1 246 ? 16.594 -2.246 -15.188 1 97.88 246 VAL B N 1
ATOM 4873 C CA . VAL B 1 246 ? 15.539 -3.23 -15.383 1 97.88 246 VAL B CA 1
ATOM 4874 C C . VAL B 1 246 ? 15.969 -4.574 -14.797 1 97.88 246 VAL B C 1
ATOM 4876 O O . VAL B 1 246 ? 17.094 -5.027 -15.039 1 97.88 246 VAL B O 1
ATOM 4879 N N . TYR B 1 247 ? 15.148 -5.137 -14.016 1 98.31 247 TYR B N 1
ATOM 4880 C CA . TYR B 1 247 ? 15.281 -6.488 -13.484 1 98.31 247 TYR B CA 1
ATOM 4881 C C . TYR B 1 247 ? 14.164 -7.391 -14 1 98.31 247 TYR B C 1
ATOM 4883 O O . TYR B 1 247 ? 12.984 -7.055 -13.883 1 98.31 247 TYR B O 1
ATOM 4891 N N . VAL B 1 248 ? 14.531 -8.57 -14.547 1 98.5 248 VAL B N 1
ATOM 4892 C CA . VAL B 1 248 ? 13.547 -9.484 -15.125 1 98.5 248 VAL B CA 1
ATOM 4893 C C . VAL B 1 248 ? 13.461 -10.75 -14.281 1 98.5 248 VAL B C 1
ATOM 4895 O O . VAL B 1 248 ? 14.484 -11.375 -13.977 1 98.5 248 VAL B O 1
ATOM 4898 N N . PHE B 1 249 ? 12.258 -11.07 -13.852 1 98.38 249 PHE B N 1
ATOM 4899 C CA . PHE B 1 249 ? 11.93 -12.297 -13.148 1 98.38 249 PHE B CA 1
ATOM 4900 C C . PHE B 1 249 ? 11.133 -13.242 -14.039 1 98.38 249 PHE B C 1
ATOM 4902 O O . PHE B 1 249 ? 10.117 -12.844 -14.617 1 98.38 249 PHE B O 1
ATOM 4909 N N . SER B 1 250 ? 11.625 -14.484 -14.148 1 97.31 250 SER B N 1
ATOM 4910 C CA . SER B 1 250 ? 10.953 -15.422 -15.031 1 97.31 250 SER B CA 1
ATOM 4911 C C . SER B 1 250 ? 11.078 -16.859 -14.523 1 97.31 250 SER B C 1
ATOM 4913 O O . SER B 1 250 ? 12.062 -17.188 -13.852 1 97.31 250 SER B O 1
ATOM 4915 N N . ASP B 1 251 ? 10.047 -17.656 -14.828 1 94.75 251 ASP B N 1
ATOM 4916 C CA . ASP B 1 251 ? 10.141 -19.078 -14.547 1 94.75 251 ASP B CA 1
ATOM 4917 C C . ASP B 1 251 ? 10.984 -19.797 -15.602 1 94.75 251 ASP B C 1
ATOM 4919 O O . ASP B 1 251 ? 11.242 -20.984 -15.484 1 94.75 251 ASP B O 1
ATOM 4923 N N . SER B 1 252 ? 11.383 -19.094 -16.656 1 92.81 252 SER B N 1
ATOM 4924 C CA . SER B 1 252 ? 12.312 -19.594 -17.672 1 92.81 252 SER B CA 1
ATOM 4925 C C . SER B 1 252 ? 13.398 -18.562 -17.969 1 92.81 252 SER B C 1
ATOM 4927 O O . SER B 1 252 ? 13.273 -17.781 -18.922 1 92.81 252 SER B O 1
ATOM 4929 N N . ALA B 1 253 ? 14.438 -18.688 -17.234 1 93.31 253 ALA B N 1
ATOM 4930 C CA . ALA B 1 253 ? 15.516 -17.719 -17.359 1 93.31 253 ALA B CA 1
ATOM 4931 C C . ALA B 1 253 ? 16.125 -17.75 -18.75 1 93.31 253 ALA B C 1
ATOM 4933 O O . ALA B 1 253 ? 16.453 -16.719 -19.328 1 93.31 253 ALA B O 1
ATOM 4934 N N . ASP B 1 254 ? 16.234 -18.953 -19.312 1 94.69 254 ASP B N 1
ATOM 4935 C CA . ASP B 1 254 ? 16.812 -19.109 -20.641 1 94.69 254 ASP B CA 1
ATOM 4936 C C . ASP B 1 254 ? 15.945 -18.422 -21.688 1 94.69 254 ASP B C 1
ATOM 4938 O O . ASP B 1 254 ? 16.453 -17.734 -22.578 1 94.69 254 ASP B O 1
ATOM 4942 N N . TRP B 1 255 ? 14.703 -18.625 -21.531 1 96.12 255 TRP B N 1
ATOM 4943 C CA . TRP B 1 255 ? 13.797 -17.984 -22.484 1 96.12 255 TRP B CA 1
ATOM 4944 C C . TRP B 1 255 ? 13.891 -16.469 -22.375 1 96.12 255 TRP B C 1
ATOM 4946 O O . TRP B 1 255 ? 13.914 -15.766 -23.391 1 96.12 255 TRP B O 1
ATOM 4956 N N . ALA B 1 256 ? 13.898 -15.93 -21.141 1 97.25 256 ALA B N 1
ATOM 4957 C CA . ALA B 1 256 ? 13.984 -14.484 -20.938 1 97.25 256 ALA B CA 1
ATOM 4958 C C . ALA B 1 256 ? 15.258 -13.914 -21.547 1 97.25 256 ALA B C 1
ATOM 4960 O O . ALA B 1 256 ? 15.219 -12.859 -22.188 1 97.25 256 ALA B O 1
ATOM 4961 N N . GLU B 1 257 ? 16.344 -14.633 -21.422 1 96.88 257 GLU B N 1
ATOM 4962 C CA . GLU B 1 257 ? 17.609 -14.188 -21.984 1 96.88 257 GLU B CA 1
ATOM 4963 C C . GLU B 1 257 ? 17.547 -14.148 -23.516 1 96.88 257 GLU B C 1
ATOM 4965 O O . GLU B 1 257 ? 17.891 -13.141 -24.125 1 96.88 257 GLU B O 1
ATOM 4970 N N . GLN B 1 258 ? 17.031 -15.195 -24.062 1 97.31 258 GLN B N 1
ATOM 4971 C CA . GLN B 1 258 ? 17.062 -15.383 -25.516 1 97.31 258 GLN B CA 1
ATOM 4972 C C . GLN B 1 258 ? 16.016 -14.523 -26.203 1 97.31 258 GLN B C 1
ATOM 4974 O O . GLN B 1 258 ? 16.25 -14.031 -27.312 1 97.31 258 GLN B O 1
ATOM 4979 N N . ASN B 1 259 ? 14.898 -14.352 -25.531 1 97.12 259 ASN B N 1
ATOM 4980 C CA . ASN B 1 259 ? 13.773 -13.773 -26.25 1 97.12 259 ASN B CA 1
ATOM 4981 C C . ASN B 1 259 ? 13.5 -12.336 -25.812 1 97.12 259 ASN B C 1
ATOM 4983 O O . ASN B 1 259 ? 12.797 -11.594 -26.5 1 97.12 259 ASN B O 1
ATOM 4987 N N . ILE B 1 260 ? 14.07 -11.883 -24.672 1 97.06 260 ILE B N 1
ATOM 4988 C CA . ILE B 1 260 ? 13.836 -10.523 -24.188 1 97.06 260 ILE B CA 1
ATOM 4989 C C . ILE B 1 260 ? 15.148 -9.75 -24.156 1 97.06 260 ILE B C 1
ATOM 4991 O O . ILE B 1 260 ? 15.312 -8.758 -24.859 1 97.06 260 ILE B O 1
ATOM 4995 N N . ILE B 1 261 ? 16.125 -10.289 -23.453 1 97.38 261 ILE B N 1
ATOM 4996 C CA . ILE B 1 261 ? 17.359 -9.539 -23.203 1 97.38 261 ILE B CA 1
ATOM 4997 C C . ILE B 1 261 ? 18.156 -9.375 -24.484 1 97.38 261 ILE B C 1
ATOM 4999 O O . ILE B 1 261 ? 18.484 -8.258 -24.875 1 97.38 261 ILE B O 1
ATOM 5003 N N . GLU B 1 262 ? 18.406 -10.461 -25.156 1 97.06 262 GLU B N 1
ATOM 5004 C CA . GLU B 1 262 ? 19.25 -10.422 -26.344 1 97.06 262 GLU B CA 1
ATOM 5005 C C . GLU B 1 262 ? 18.656 -9.531 -27.422 1 97.06 262 GLU B C 1
ATOM 5007 O O . GLU B 1 262 ? 19.312 -8.625 -27.938 1 97.06 262 GLU B O 1
ATOM 5012 N N . PRO B 1 263 ? 17.391 -9.766 -27.719 1 96.31 263 PRO B N 1
ATOM 5013 C CA . PRO B 1 263 ? 16.812 -8.875 -28.719 1 96.31 263 PRO B CA 1
ATOM 5014 C C . PRO B 1 263 ? 16.766 -7.418 -28.266 1 96.31 263 PRO B C 1
ATOM 5016 O O . PRO B 1 263 ? 16.953 -6.508 -29.078 1 96.31 263 PRO B O 1
ATOM 5019 N N . TYR B 1 264 ? 16.516 -7.172 -27.031 1 95.69 264 TYR B N 1
ATOM 5020 C CA . TYR B 1 264 ? 16.516 -5.816 -26.5 1 95.69 264 TYR B CA 1
ATOM 5021 C C . TYR B 1 264 ? 17.875 -5.152 -26.672 1 95.69 264 TYR B C 1
ATOM 5023 O O . TYR B 1 264 ? 17.953 -4.02 -27.156 1 95.69 264 TYR B O 1
ATOM 5031 N N . LEU B 1 265 ? 18.922 -5.828 -26.344 1 95.56 265 LEU B N 1
ATOM 5032 C CA . LEU B 1 265 ? 20.266 -5.289 -26.469 1 95.56 265 LEU B CA 1
ATOM 5033 C C . LEU B 1 265 ? 20.656 -5.078 -27.922 1 95.56 265 LEU B C 1
ATOM 5035 O O . LEU B 1 265 ? 21.328 -4.105 -28.266 1 95.56 265 LEU B O 1
ATOM 5039 N N . ALA B 1 266 ? 20.203 -5.949 -28.703 1 94.12 266 ALA B N 1
ATOM 5040 C CA . ALA B 1 266 ? 20.516 -5.875 -30.141 1 94.12 266 ALA B CA 1
ATOM 5041 C C . ALA B 1 266 ? 19.891 -4.637 -30.766 1 94.12 266 ALA B C 1
ATOM 5043 O O . ALA B 1 266 ? 20.406 -4.105 -31.75 1 94.12 266 ALA B O 1
ATOM 5044 N N . SER B 1 267 ? 18.75 -4.242 -30.188 1 88.75 267 SER B N 1
ATOM 5045 C CA . SER B 1 267 ? 18.062 -3.078 -30.734 1 88.75 267 SER B CA 1
ATOM 5046 C C . SER B 1 267 ? 18.812 -1.788 -30.406 1 88.75 267 SER B C 1
ATOM 5048 O O . SER B 1 267 ? 18.547 -0.745 -31.016 1 88.75 267 SER B O 1
ATOM 5050 N N . ASN B 1 268 ? 19.766 -1.757 -29.516 1 80.25 268 ASN B N 1
ATOM 5051 C CA . ASN B 1 268 ? 20.562 -0.616 -29.078 1 80.25 268 ASN B CA 1
ATOM 5052 C C . ASN B 1 268 ? 19.672 0.571 -28.688 1 80.25 268 ASN B C 1
ATOM 5054 O O . ASN B 1 268 ? 20.031 1.721 -28.969 1 80.25 268 ASN B O 1
ATOM 5058 N N . ALA B 1 269 ? 18.531 0.285 -28.219 1 75.94 269 ALA B N 1
ATOM 5059 C CA . ALA B 1 269 ? 17.547 1.325 -27.906 1 75.94 269 ALA B CA 1
ATOM 5060 C C . ALA B 1 269 ? 17.938 2.064 -26.625 1 75.94 269 ALA B C 1
ATOM 5062 O O . ALA B 1 269 ? 17.516 3.205 -26.422 1 75.94 269 ALA B O 1
ATOM 5063 N N . SER B 1 270 ? 18.703 1.467 -25.75 1 81.19 270 SER B N 1
ATOM 5064 C CA . SER B 1 270 ? 19.062 2.078 -24.469 1 81.19 270 SER B CA 1
ATOM 5065 C C . SER B 1 270 ? 20.422 1.57 -23.984 1 81.19 270 SER B C 1
ATOM 5067 O O . SER B 1 270 ? 20.922 0.549 -24.469 1 81.19 270 SER B O 1
ATOM 5069 N N . ASP B 1 271 ? 21 2.324 -23.047 1 88.94 271 ASP B N 1
ATOM 5070 C CA . ASP B 1 271 ? 22.266 1.947 -22.422 1 88.94 271 ASP B CA 1
ATOM 5071 C C . ASP B 1 271 ? 22.047 1.033 -21.219 1 88.94 271 ASP B C 1
ATOM 5073 O O . ASP B 1 271 ? 23 0.603 -20.578 1 88.94 271 ASP B O 1
ATOM 5077 N N . ILE B 1 272 ? 20.828 0.645 -21.109 1 92.25 272 ILE B N 1
ATOM 5078 C CA . ILE B 1 272 ? 20.484 -0.181 -19.969 1 92.25 272 ILE B CA 1
ATOM 5079 C C . ILE B 1 272 ? 20.641 -1.657 -20.312 1 92.25 272 ILE B C 1
ATOM 5081 O O . ILE B 1 272 ? 20.188 -2.098 -21.375 1 92.25 272 ILE B O 1
ATOM 5085 N N . VAL B 1 273 ? 21.328 -2.377 -19.5 1 93.5 273 VAL B N 1
ATOM 5086 C CA . VAL B 1 273 ? 21.422 -3.828 -19.625 1 93.5 273 VAL B CA 1
ATOM 5087 C C . VAL B 1 273 ? 20.531 -4.5 -18.594 1 93.5 273 VAL B C 1
ATOM 5089 O O . VAL B 1 273 ? 20.906 -4.602 -17.422 1 93.5 273 VAL B O 1
ATOM 5092 N N . PRO B 1 274 ? 19.375 -4.965 -19.031 1 96.38 274 PRO B N 1
ATOM 5093 C CA . PRO B 1 274 ? 18.5 -5.645 -18.062 1 96.38 274 PRO B CA 1
ATOM 5094 C C . PRO B 1 274 ? 19.125 -6.914 -17.5 1 96.38 274 PRO B C 1
ATOM 5096 O O . PRO B 1 274 ? 19.922 -7.578 -18.172 1 96.38 274 PRO B O 1
ATOM 5099 N N . LEU B 1 275 ? 18.875 -7.207 -16.281 1 96.81 275 LEU B N 1
ATOM 5100 C CA . LEU B 1 275 ? 19.359 -8.406 -15.617 1 96.81 275 LEU B CA 1
ATOM 5101 C C . LEU B 1 275 ? 18.234 -9.398 -15.383 1 96.81 275 LEU B C 1
ATOM 5103 O O . LEU B 1 275 ? 17.109 -9.008 -15.078 1 96.81 275 LEU B O 1
ATOM 5107 N N . VAL B 1 276 ? 18.547 -10.672 -15.539 1 97.25 276 VAL B N 1
ATOM 5108 C CA . VAL B 1 276 ? 17.609 -11.742 -15.258 1 97.25 276 VAL B CA 1
ATOM 5109 C C . VAL B 1 276 ? 17.938 -12.383 -13.906 1 97.25 276 VAL B C 1
ATOM 5111 O O . VAL B 1 276 ? 19.094 -12.633 -13.602 1 97.25 276 VAL B O 1
ATOM 5114 N N . ALA B 1 277 ? 16.891 -12.625 -13.148 1 97.06 277 ALA B N 1
ATOM 5115 C CA . ALA B 1 277 ? 17.094 -13.203 -11.82 1 97.06 277 ALA B CA 1
ATOM 5116 C C . ALA B 1 277 ? 17.719 -14.586 -11.914 1 97.06 277 ALA B C 1
ATOM 5118 O O . ALA B 1 277 ? 17.359 -15.391 -12.781 1 97.06 277 ALA B O 1
ATOM 5119 N N . SER B 1 278 ? 18.625 -14.859 -11.008 1 93.62 278 SER B N 1
ATOM 5120 C CA . SER B 1 278 ? 19.234 -16.188 -10.93 1 93.62 278 SER B CA 1
ATOM 5121 C C . SER B 1 278 ? 18.25 -17.219 -10.414 1 93.62 278 SER B C 1
ATOM 5123 O O . SER B 1 278 ? 17.406 -16.922 -9.57 1 93.62 278 SER B O 1
ATOM 5125 N N . ASN B 1 279 ? 18.344 -18.328 -11.031 1 90.94 279 ASN B N 1
ATOM 5126 C CA . ASN B 1 279 ? 17.609 -19.5 -10.539 1 90.94 279 ASN B CA 1
ATOM 5127 C C . ASN B 1 279 ? 18.562 -20.578 -10.047 1 90.94 279 ASN B C 1
ATOM 5129 O O . ASN B 1 279 ? 19.562 -20.875 -10.703 1 90.94 279 ASN B O 1
ATOM 5133 N N . PHE B 1 280 ? 18.359 -21.062 -8.844 1 91.94 280 PHE B N 1
ATOM 5134 C CA . PHE B 1 280 ? 19.234 -22.078 -8.258 1 91.94 280 PHE B CA 1
ATOM 5135 C C . PHE B 1 280 ? 18.438 -22.984 -7.312 1 91.94 280 PHE B C 1
ATOM 5137 O O . PHE B 1 280 ? 17.359 -22.609 -6.867 1 91.94 280 PHE B O 1
ATOM 5144 N N . ILE B 1 281 ? 18.984 -24.109 -7.094 1 92.12 281 ILE B N 1
ATOM 5145 C CA . ILE B 1 281 ? 18.359 -25.078 -6.207 1 92.12 281 ILE B CA 1
ATOM 5146 C C . ILE B 1 281 ? 18.266 -24.5 -4.797 1 92.12 281 ILE B C 1
ATOM 5148 O O . ILE B 1 281 ? 19.234 -23.938 -4.285 1 92.12 281 ILE B O 1
ATOM 5152 N N . GLY B 1 282 ? 17.078 -24.625 -4.246 1 93.06 282 GLY B N 1
ATOM 5153 C CA . GLY B 1 282 ? 16.906 -24.188 -2.871 1 93.06 282 GLY B CA 1
ATOM 5154 C C . GLY B 1 282 ? 16.469 -22.734 -2.764 1 93.06 282 GLY B C 1
ATOM 5155 O O . GLY B 1 282 ? 16.328 -22.203 -1.659 1 93.06 282 GLY B O 1
ATOM 5156 N N . LYS B 1 283 ? 16.344 -22.062 -3.889 1 95.62 283 LYS B N 1
ATOM 5157 C CA . LYS B 1 283 ? 15.836 -20.703 -3.857 1 95.62 283 LYS B CA 1
ATOM 5158 C C . LYS B 1 283 ? 14.477 -20.625 -3.164 1 95.62 283 LYS B C 1
ATOM 5160 O O . LYS B 1 283 ? 13.539 -21.328 -3.551 1 95.62 283 LYS B O 1
ATOM 5165 N N . PRO B 1 284 ? 14.414 -19.781 -2.074 1 97.31 284 PRO B N 1
ATOM 5166 C CA . PRO B 1 284 ? 13.094 -19.625 -1.472 1 97.31 284 PRO B CA 1
ATOM 5167 C C . PRO B 1 284 ? 12.039 -19.156 -2.475 1 97.31 284 PRO B C 1
ATOM 5169 O O . PRO B 1 284 ? 12.32 -18.281 -3.311 1 97.31 284 PRO B O 1
ATOM 5172 N N . PRO B 1 285 ? 10.883 -19.719 -2.387 1 96.62 285 PRO B N 1
ATOM 5173 C CA . PRO B 1 285 ? 9.852 -19.391 -3.371 1 96.62 285 PRO B CA 1
ATOM 5174 C C . PRO B 1 285 ? 9.445 -17.922 -3.314 1 96.62 285 PRO B C 1
ATOM 5176 O O . PRO B 1 285 ? 8.852 -17.406 -4.266 1 96.62 285 PRO B O 1
ATOM 5179 N N . ASN B 1 286 ? 9.719 -17.156 -2.219 1 97.88 286 ASN B N 1
ATOM 5180 C CA . ASN B 1 286 ? 9.305 -15.773 -2.074 1 97.88 286 ASN B CA 1
ATOM 5181 C C . ASN B 1 286 ? 10.492 -14.82 -2.119 1 97.88 286 ASN B C 1
ATOM 5183 O O . ASN B 1 286 ? 10.391 -13.664 -1.697 1 97.88 286 ASN B O 1
ATOM 5187 N N . ALA B 1 287 ? 11.633 -15.289 -2.586 1 98 287 ALA B N 1
ATOM 5188 C CA . ALA B 1 287 ? 12.812 -14.43 -2.654 1 98 287 ALA B CA 1
ATOM 5189 C C . ALA B 1 287 ? 12.578 -13.25 -3.588 1 98 287 ALA B C 1
ATOM 5191 O O . ALA B 1 287 ? 12.984 -12.125 -3.291 1 98 287 ALA B O 1
ATOM 5192 N N . GLU B 1 288 ? 11.953 -13.477 -4.703 1 98.5 288 GLU B N 1
ATOM 5193 C CA . GLU B 1 288 ? 11.68 -12.414 -5.668 1 98.5 288 GLU B CA 1
ATOM 5194 C C . GLU B 1 288 ? 10.664 -11.422 -5.121 1 98.5 288 GLU B C 1
ATOM 5196 O O . GLU B 1 288 ? 10.711 -10.227 -5.449 1 98.5 288 GLU B O 1
ATOM 5201 N N . TRP B 1 289 ? 9.711 -11.883 -4.309 1 98.44 289 TRP B N 1
ATOM 5202 C CA . TRP B 1 289 ? 8.789 -10.984 -3.625 1 98.44 289 TRP B CA 1
ATOM 5203 C C . TRP B 1 289 ? 9.531 -10.055 -2.676 1 98.44 289 TRP B C 1
ATOM 5205 O O . TRP B 1 289 ? 9.242 -8.859 -2.619 1 98.44 289 TRP B O 1
ATOM 5215 N N . GLU B 1 290 ? 10.516 -10.617 -1.922 1 97.12 290 GLU B N 1
ATOM 5216 C CA . GLU B 1 290 ? 11.32 -9.805 -1.022 1 97.12 290 GLU B CA 1
ATOM 5217 C C . GLU B 1 290 ? 12.148 -8.781 -1.799 1 97.12 290 GLU B C 1
ATOM 5219 O O . GLU B 1 290 ? 12.305 -7.637 -1.363 1 97.12 290 GLU B O 1
ATOM 5224 N N . PHE B 1 291 ? 12.68 -9.188 -2.965 1 97.44 291 PHE B N 1
ATOM 5225 C CA . PHE B 1 291 ? 13.391 -8.234 -3.805 1 97.44 291 PHE B CA 1
ATOM 5226 C C . PHE B 1 291 ? 12.484 -7.082 -4.215 1 97.44 291 PHE B C 1
ATOM 5228 O O . PHE B 1 291 ? 12.883 -5.918 -4.164 1 97.44 291 PHE B O 1
ATOM 5235 N N . SER B 1 292 ? 11.289 -7.449 -4.598 1 97.62 292 SER B N 1
ATOM 5236 C CA . SER B 1 292 ? 10.328 -6.441 -5.031 1 97.62 292 SER B CA 1
ATOM 5237 C C . SER B 1 292 ? 10.008 -5.461 -3.904 1 97.62 292 SER B C 1
ATOM 5239 O O . SER B 1 292 ? 10.008 -4.246 -4.113 1 97.62 292 SER B O 1
ATOM 5241 N N . ARG B 1 293 ? 9.781 -5.984 -2.719 1 95.31 293 ARG B N 1
ATOM 5242 C CA . ARG B 1 293 ? 9.484 -5.18 -1.541 1 95.31 293 ARG B CA 1
ATOM 5243 C C . ARG B 1 293 ? 10.602 -4.191 -1.251 1 95.31 293 ARG B C 1
ATOM 5245 O O . ARG B 1 293 ? 10.352 -3.059 -0.834 1 95.31 293 ARG B O 1
ATOM 5252 N N . LEU B 1 294 ? 11.781 -4.578 -1.517 1 92.88 294 LEU B N 1
ATOM 5253 C CA . LEU B 1 294 ? 12.945 -3.793 -1.118 1 92.88 294 LEU B CA 1
ATOM 5254 C C . LEU B 1 294 ? 13.328 -2.799 -2.209 1 92.88 294 LEU B C 1
ATOM 5256 O O . LEU B 1 294 ? 13.797 -1.695 -1.912 1 92.88 294 LEU B O 1
ATOM 5260 N N . TYR B 1 295 ? 13.023 -3.201 -3.52 1 95 295 TYR B N 1
ATOM 5261 C CA . TYR B 1 295 ? 13.805 -2.461 -4.512 1 95 295 TYR B CA 1
ATOM 5262 C C . TYR B 1 295 ? 12.922 -2.035 -5.68 1 95 295 TYR B C 1
ATOM 5264 O O . TYR B 1 295 ? 13.305 -1.161 -6.465 1 95 295 TYR B O 1
ATOM 5272 N N . CYS B 1 296 ? 11.773 -2.631 -5.953 1 97 296 CYS B N 1
ATOM 5273 C CA . CYS B 1 296 ? 11.062 -2.379 -7.199 1 97 296 CYS B CA 1
ATOM 5274 C C . CYS B 1 296 ? 10.195 -1.129 -7.086 1 97 296 CYS B C 1
ATOM 5276 O O . CYS B 1 296 ? 9.195 -1.12 -6.363 1 97 296 CYS B O 1
ATOM 5278 N N . ASP B 1 297 ? 10.555 -0.157 -7.863 1 96.19 297 ASP B N 1
ATOM 5279 C CA . ASP B 1 297 ? 9.789 1.086 -7.91 1 96.19 297 ASP B CA 1
ATOM 5280 C C . ASP B 1 297 ? 8.602 0.964 -8.852 1 96.19 297 ASP B C 1
ATOM 5282 O O . ASP B 1 297 ? 7.52 1.489 -8.57 1 96.19 297 ASP B O 1
ATOM 5286 N N . ARG B 1 298 ? 8.836 0.323 -9.984 1 98.06 298 ARG B N 1
ATOM 5287 C CA . ARG B 1 298 ? 7.816 0.03 -10.984 1 98.06 298 ARG B CA 1
ATOM 5288 C C . ARG B 1 298 ? 7.805 -1.454 -11.336 1 98.06 298 ARG B C 1
ATOM 5290 O O . ARG B 1 298 ? 8.859 -2.088 -11.414 1 98.06 298 ARG B O 1
ATOM 5297 N N . VAL B 1 299 ? 6.613 -1.946 -11.516 1 98.81 299 VAL B N 1
ATOM 5298 C CA . VAL B 1 299 ? 6.496 -3.357 -11.875 1 98.81 299 VAL B CA 1
ATOM 5299 C C . VAL B 1 299 ? 5.699 -3.498 -13.164 1 98.81 299 VAL B C 1
ATOM 5301 O O . VAL B 1 299 ? 4.691 -2.818 -13.359 1 98.81 299 VAL B O 1
ATOM 5304 N N . LEU B 1 300 ? 6.18 -4.328 -14.055 1 98.88 300 LEU B N 1
ATOM 5305 C CA . LEU B 1 300 ? 5.508 -4.691 -15.297 1 98.88 300 LEU B CA 1
ATOM 5306 C C . LEU B 1 300 ? 5.129 -6.168 -15.305 1 98.88 300 LEU B C 1
ATOM 5308 O O . LEU B 1 300 ? 6.004 -7.035 -15.258 1 98.88 300 LEU B O 1
ATOM 5312 N N . LEU B 1 301 ? 3.854 -6.434 -15.328 1 98.62 301 LEU B N 1
ATOM 5313 C CA . LEU B 1 301 ? 3.344 -7.793 -15.477 1 98.62 301 LEU B CA 1
ATOM 5314 C C . LEU B 1 301 ? 3.053 -8.109 -16.938 1 98.62 301 LEU B C 1
ATOM 5316 O O . LEU B 1 301 ? 2.137 -7.535 -17.531 1 98.62 301 LEU B O 1
ATOM 5320 N N . THR B 1 302 ? 3.818 -9.062 -17.469 1 98 302 THR B N 1
ATOM 5321 C CA . THR B 1 302 ? 3.617 -9.375 -18.891 1 98 302 THR B CA 1
ATOM 5322 C C . THR B 1 302 ? 2.805 -10.656 -19.047 1 98 302 THR B C 1
ATOM 5324 O O . THR B 1 302 ? 2.279 -10.938 -20.125 1 98 302 THR B O 1
ATOM 5327 N N . ALA B 1 303 ? 2.705 -11.484 -18.094 1 96.56 303 ALA B N 1
ATOM 5328 C CA . ALA B 1 303 ? 1.683 -12.508 -17.891 1 96.56 303 ALA B CA 1
ATOM 5329 C C . ALA B 1 303 ? 0.723 -12.117 -16.781 1 96.56 303 ALA B C 1
ATOM 5331 O O . ALA B 1 303 ? 0.871 -12.562 -15.633 1 96.56 303 ALA B O 1
ATOM 5332 N N . SER B 1 304 ? -0.259 -11.422 -17.094 1 94.56 304 SER B N 1
ATOM 5333 C CA . SER B 1 304 ? -0.964 -10.531 -16.172 1 94.56 304 SER B CA 1
ATOM 5334 C C . SER B 1 304 ? -1.824 -11.32 -15.195 1 94.56 304 SER B C 1
ATOM 5336 O O . SER B 1 304 ? -2.246 -10.789 -14.164 1 94.56 304 SER B O 1
ATOM 5338 N N . THR B 1 305 ? -2.137 -12.578 -15.461 1 93.88 305 THR B N 1
ATOM 5339 C CA . THR B 1 305 ? -2.98 -13.344 -14.547 1 93.88 305 THR B CA 1
ATOM 5340 C C . THR B 1 305 ? -2.137 -14.258 -13.664 1 93.88 305 THR B C 1
ATOM 5342 O O . THR B 1 305 ? -2.674 -15.078 -12.922 1 93.88 305 THR B O 1
ATOM 5345 N N . SER B 1 306 ? -0.824 -14.156 -13.852 1 95.94 306 SER B N 1
ATOM 5346 C CA . SER B 1 306 ? 0.052 -14.898 -12.953 1 95.94 306 SER B CA 1
ATOM 5347 C C . SER B 1 306 ? -0.127 -14.453 -11.508 1 95.94 306 SER B C 1
ATOM 5349 O O . SER B 1 306 ? 0.13 -13.289 -11.172 1 95.94 306 SER B O 1
ATOM 5351 N N . THR B 1 307 ? -0.467 -15.414 -10.672 1 97.06 307 THR B N 1
ATOM 5352 C CA . THR B 1 307 ? -0.654 -15.062 -9.273 1 97.06 307 THR B CA 1
ATOM 5353 C C . THR B 1 307 ? 0.689 -14.805 -8.594 1 97.06 307 THR B C 1
ATOM 5355 O O . THR B 1 307 ? 0.782 -13.977 -7.68 1 97.06 307 THR B O 1
ATOM 5358 N N . TYR B 1 308 ? 1.743 -15.453 -9.07 1 97.94 308 TYR B N 1
ATOM 5359 C CA . TYR B 1 308 ? 3.072 -15.148 -8.547 1 97.94 308 TYR B CA 1
ATOM 5360 C C . TYR B 1 308 ? 3.469 -13.711 -8.883 1 97.94 308 TYR B C 1
ATOM 5362 O O . TYR B 1 308 ? 3.91 -12.969 -8.008 1 97.94 308 TYR B O 1
ATOM 5370 N N . GLY B 1 309 ? 3.27 -13.383 -10.117 1 98.38 309 GLY B N 1
ATOM 5371 C CA . GLY B 1 309 ? 3.537 -12.016 -10.547 1 98.38 309 GLY B CA 1
ATOM 5372 C C . GLY B 1 309 ? 2.674 -10.992 -9.836 1 98.38 309 GLY B C 1
ATOM 5373 O O . GLY B 1 309 ? 3.137 -9.891 -9.531 1 98.38 309 GLY B O 1
ATOM 5374 N N . TRP B 1 310 ? 1.417 -11.367 -9.57 1 98.38 310 TRP B N 1
ATOM 5375 C CA . TRP B 1 310 ? 0.5 -10.477 -8.859 1 98.38 310 TRP B CA 1
ATOM 5376 C C . TRP B 1 310 ? 1.076 -10.07 -7.508 1 98.38 310 TRP B C 1
ATOM 5378 O O . TRP B 1 310 ? 1.117 -8.883 -7.172 1 98.38 310 TRP B O 1
ATOM 5388 N N . TRP B 1 311 ? 1.563 -11.023 -6.781 1 98.56 311 TRP B N 1
ATOM 5389 C CA . TRP B 1 311 ? 2.119 -10.742 -5.461 1 98.56 311 TRP B CA 1
ATOM 5390 C C . TRP B 1 311 ? 3.416 -9.953 -5.574 1 98.56 311 TRP B C 1
ATOM 5392 O O . TRP B 1 311 ? 3.684 -9.062 -4.758 1 98.56 311 TRP B O 1
ATOM 5402 N N . LEU B 1 312 ? 4.219 -10.281 -6.574 1 98.62 312 LEU B N 1
ATOM 5403 C CA . LEU B 1 312 ? 5.426 -9.5 -6.836 1 98.62 312 LEU B CA 1
ATOM 5404 C C . LEU B 1 312 ? 5.09 -8.023 -7.008 1 98.62 312 LEU B C 1
ATOM 5406 O O . LEU B 1 312 ? 5.754 -7.156 -6.43 1 98.62 312 LEU B O 1
ATOM 5410 N N . ALA B 1 313 ? 4.027 -7.77 -7.719 1 98.56 313 ALA B N 1
ATOM 5411 C CA . ALA B 1 313 ? 3.582 -6.406 -7.996 1 98.56 313 ALA B CA 1
ATOM 5412 C C . ALA B 1 313 ? 2.961 -5.773 -6.754 1 98.56 313 ALA B C 1
ATOM 5414 O O . ALA B 1 313 ? 3.293 -4.637 -6.398 1 98.56 313 ALA B O 1
ATOM 5415 N N . PHE B 1 314 ? 2.141 -6.504 -6.07 1 97.81 314 PHE B N 1
ATOM 5416 C CA . PHE B 1 314 ? 1.4 -6.023 -4.91 1 97.81 314 PHE B CA 1
ATOM 5417 C C . PHE B 1 314 ? 2.354 -5.629 -3.789 1 97.81 314 PHE B C 1
ATOM 5419 O O . PHE B 1 314 ? 2.092 -4.672 -3.055 1 97.81 314 PHE B O 1
ATOM 5426 N N . LEU B 1 315 ? 3.445 -6.281 -3.693 1 96.62 315 LEU B N 1
ATOM 5427 C CA . LEU B 1 315 ? 4.379 -6.094 -2.59 1 96.62 315 LEU B CA 1
ATOM 5428 C C . LEU B 1 315 ? 5.473 -5.098 -2.969 1 96.62 315 LEU B C 1
ATOM 5430 O O . LEU B 1 315 ? 6.348 -4.793 -2.154 1 96.62 315 LEU B O 1
ATOM 5434 N N . SER B 1 316 ? 5.414 -4.516 -4.145 1 96.69 316 SER B N 1
ATOM 5435 C CA . SER B 1 316 ? 6.516 -3.705 -4.652 1 96.69 316 SER B CA 1
ATOM 5436 C C . SER B 1 316 ? 6.68 -2.426 -3.838 1 96.69 316 SER B C 1
ATOM 5438 O O . SER B 1 316 ? 5.699 -1.865 -3.348 1 96.69 316 SER B O 1
ATOM 5440 N N . ARG B 1 317 ? 7.844 -1.971 -3.799 1 92.44 317 ARG B N 1
ATOM 5441 C CA . ARG B 1 317 ? 8.219 -0.772 -3.057 1 92.44 317 ARG B CA 1
ATOM 5442 C C . ARG B 1 317 ? 7.461 0.449 -3.568 1 92.44 317 ARG B C 1
ATOM 5444 O O . ARG B 1 317 ? 6.875 1.194 -2.781 1 92.44 317 ARG B O 1
ATOM 5451 N N . GLY B 1 318 ? 7.406 0.645 -4.816 1 92.25 318 GLY B N 1
ATOM 5452 C CA . GLY B 1 318 ? 6.855 1.856 -5.402 1 92.25 318 GLY B CA 1
ATOM 5453 C C . GLY B 1 318 ? 5.371 1.749 -5.715 1 92.25 318 GLY B C 1
ATOM 5454 O O . GLY B 1 318 ? 4.715 2.756 -5.984 1 92.25 318 GLY B O 1
ATOM 5455 N N . GLN B 1 319 ? 4.812 0.592 -5.797 1 93 319 GLN B N 1
ATOM 5456 C CA . GLN B 1 319 ? 3.402 0.3 -6.035 1 93 319 GLN B CA 1
ATOM 5457 C C . GLN B 1 319 ? 2.943 0.874 -7.375 1 93 319 GLN B C 1
ATOM 5459 O O . GLN B 1 319 ? 1.747 1.09 -7.582 1 93 319 GLN B O 1
ATOM 5464 N N . ARG B 1 320 ? 3.836 1.298 -8.18 1 96.31 320 ARG B N 1
ATOM 5465 C CA . ARG B 1 320 ? 3.492 1.678 -9.547 1 96.31 320 ARG B CA 1
ATOM 5466 C C . ARG B 1 320 ? 3.541 0.471 -10.477 1 96.31 320 ARG B C 1
ATOM 5468 O O . ARG B 1 320 ? 4.621 0.054 -10.906 1 96.31 320 ARG B O 1
ATOM 5475 N N . VAL B 1 321 ? 2.377 -0.074 -10.797 1 98.38 321 VAL B N 1
ATOM 5476 C CA . VAL B 1 321 ? 2.293 -1.375 -11.453 1 98.38 321 VAL B CA 1
ATOM 5477 C C . VAL B 1 321 ? 1.598 -1.228 -12.805 1 98.38 321 VAL B C 1
ATOM 5479 O O . VAL B 1 321 ? 0.581 -0.538 -12.922 1 98.38 321 VAL B O 1
ATOM 5482 N N . TYR B 1 322 ? 2.164 -1.833 -13.789 1 98.5 322 TYR B N 1
ATOM 5483 C CA . TYR B 1 322 ? 1.623 -1.939 -15.133 1 98.5 322 TYR B CA 1
ATOM 5484 C C . TYR B 1 322 ? 1.398 -3.396 -15.516 1 98.5 322 TYR B C 1
ATOM 5486 O O . TYR B 1 322 ? 2.135 -4.281 -15.078 1 98.5 322 TYR B O 1
ATOM 5494 N N . TYR B 1 323 ? 0.377 -3.617 -16.312 1 98 323 TYR B N 1
ATOM 5495 C CA . TYR B 1 323 ? 0.152 -4.996 -16.734 1 98 323 TYR B CA 1
ATOM 5496 C C . TYR B 1 323 ? -0.383 -5.055 -18.156 1 98 323 TYR B C 1
ATOM 5498 O O . TYR B 1 323 ? -0.962 -4.082 -18.656 1 98 323 TYR B O 1
ATOM 5506 N N . ASN B 1 324 ? -0.075 -6.148 -18.828 1 96.56 324 ASN B N 1
ATOM 5507 C CA . ASN B 1 324 ? -0.606 -6.391 -20.172 1 96.56 324 ASN B CA 1
ATOM 5508 C C . ASN B 1 324 ? -2.121 -6.57 -20.156 1 96.56 324 ASN B C 1
ATOM 5510 O O . ASN B 1 324 ? -2.631 -7.488 -19.5 1 96.56 324 ASN B O 1
ATOM 5514 N N . GLN B 1 325 ? -2.799 -5.75 -20.844 1 93.38 325 GLN B N 1
ATOM 5515 C CA . GLN B 1 325 ? -4.254 -5.828 -20.906 1 93.38 325 GLN B CA 1
ATOM 5516 C C . GLN B 1 325 ? -4.711 -7.152 -21.516 1 93.38 325 GLN B C 1
ATOM 5518 O O . GLN B 1 325 ? -5.738 -7.703 -21.109 1 93.38 325 GLN B O 1
ATOM 5523 N N . ARG B 1 326 ? -3.965 -7.602 -22.422 1 90.31 326 ARG B N 1
ATOM 5524 C CA . ARG B 1 326 ? -4.266 -8.891 -23.047 1 90.31 326 ARG B CA 1
ATOM 5525 C C . ARG B 1 326 ? -3.814 -10.039 -22.141 1 90.31 326 ARG B C 1
ATOM 5527 O O . ARG B 1 326 ? -2.619 -10.32 -22.031 1 90.31 326 ARG B O 1
ATOM 5534 N N . HIS B 1 327 ? -4.801 -10.664 -21.469 1 85.94 327 HIS B N 1
ATOM 5535 C CA . HIS B 1 327 ? -4.395 -11.625 -20.438 1 85.94 327 HIS B CA 1
ATOM 5536 C C . HIS B 1 327 ? -5.117 -12.953 -20.625 1 85.94 327 HIS B C 1
ATOM 5538 O O . HIS B 1 327 ? -4.727 -13.961 -20.031 1 85.94 327 HIS B O 1
ATOM 5544 N N . ALA B 1 328 ? -6.164 -12.938 -21.297 1 79.69 328 ALA B N 1
ATOM 5545 C CA . ALA B 1 328 ? -6.961 -14.156 -21.375 1 79.69 328 ALA B CA 1
ATOM 5546 C C . ALA B 1 328 ? -6.953 -14.742 -22.781 1 79.69 328 ALA B C 1
ATOM 5548 O O . ALA B 1 328 ? -6.977 -14 -23.766 1 79.69 328 ALA B O 1
ATOM 5549 N N . SER B 1 329 ? -6.945 -16.016 -22.734 1 72.88 329 SER B N 1
ATOM 5550 C CA . SER B 1 329 ? -7.094 -16.766 -23.969 1 72.88 329 SER B CA 1
ATOM 5551 C C . SER B 1 329 ? -8.562 -16.984 -24.328 1 72.88 329 SER B C 1
ATOM 5553 O O . SER B 1 329 ? -9.438 -16.844 -23.469 1 72.88 329 SER B O 1
ATOM 5555 N N . PRO B 1 330 ? -8.742 -17.172 -25.516 1 65.19 330 PRO B N 1
ATOM 5556 C CA . PRO B 1 330 ? -10.125 -17.344 -25.984 1 65.19 330 PRO B CA 1
ATOM 5557 C C . PRO B 1 330 ? -10.891 -18.391 -25.156 1 65.19 330 PRO B C 1
ATOM 5559 O O . PRO B 1 330 ? -12.117 -18.359 -25.109 1 65.19 330 PRO B O 1
ATOM 5562 N N . GLY B 1 331 ? -10.227 -19.266 -24.516 1 64.25 331 GLY B N 1
ATOM 5563 C CA . GLY B 1 331 ? -10.883 -20.312 -23.766 1 64.25 331 GLY B CA 1
ATOM 5564 C C . GLY B 1 331 ? -11.227 -19.906 -22.344 1 64.25 331 GLY B C 1
ATOM 5565 O O . GLY B 1 331 ? -11.898 -20.641 -21.625 1 64.25 331 GLY B O 1
ATOM 5566 N N . ALA B 1 332 ? -10.844 -18.734 -22.062 1 69.75 332 ALA B N 1
ATOM 5567 C CA . ALA B 1 332 ? -11.086 -18.297 -20.703 1 69.75 332 ALA B CA 1
ATOM 5568 C C . ALA B 1 332 ? -12.57 -18.016 -20.469 1 69.75 332 ALA B C 1
ATOM 5570 O O . ALA B 1 332 ? -13.273 -17.578 -21.375 1 69.75 332 ALA B O 1
ATOM 5571 N N . ARG B 1 333 ? -13.086 -18.453 -19.281 1 68.88 333 ARG B N 1
ATOM 5572 C CA . ARG B 1 333 ? -14.445 -18.109 -18.875 1 68.88 333 ARG B CA 1
ATOM 5573 C C . ARG B 1 333 ? -14.531 -16.656 -18.406 1 68.88 333 ARG B C 1
ATOM 5575 O O . ARG B 1 333 ? -14.07 -16.328 -17.312 1 68.88 333 ARG B O 1
ATOM 5582 N N . PRO B 1 334 ? -15.148 -15.867 -19.172 1 70.06 334 PRO B N 1
ATOM 5583 C CA . PRO B 1 334 ? -15.156 -14.438 -18.844 1 70.06 334 PRO B CA 1
ATOM 5584 C C . PRO B 1 334 ? -15.906 -14.141 -17.547 1 70.06 334 PRO B C 1
ATOM 5586 O O . PRO B 1 334 ? -15.617 -13.141 -16.891 1 70.06 334 PRO B O 1
ATOM 5589 N N . ASP B 1 335 ? -16.75 -15.047 -17.188 1 78.44 335 ASP B N 1
ATOM 5590 C CA . ASP B 1 335 ? -17.578 -14.781 -16.016 1 78.44 335 ASP B CA 1
ATOM 5591 C C . ASP B 1 335 ? -16.797 -15.039 -14.719 1 78.44 335 ASP B C 1
ATOM 5593 O O . ASP B 1 335 ? -17.203 -14.578 -13.648 1 78.44 335 ASP B O 1
ATOM 5597 N N . GLU B 1 336 ? -15.719 -15.695 -14.883 1 81.19 336 GLU B N 1
ATOM 5598 C CA . GLU B 1 336 ? -14.992 -16.078 -13.672 1 81.19 336 GLU B CA 1
ATOM 5599 C C . GLU B 1 336 ? -14.008 -14.992 -13.266 1 81.19 336 GLU B C 1
ATOM 5601 O O . GLU B 1 336 ? -13.539 -14.969 -12.125 1 81.19 336 GLU B O 1
ATOM 5606 N N . PHE B 1 337 ? -13.773 -14.125 -14.227 1 86.5 337 PHE B N 1
ATOM 5607 C CA . PHE B 1 337 ? -12.719 -13.148 -14.008 1 86.5 337 PHE B CA 1
ATOM 5608 C C . PHE B 1 337 ? -13.289 -11.734 -13.992 1 86.5 337 PHE B C 1
ATOM 5610 O O . PHE B 1 337 ? -14.117 -11.383 -14.836 1 86.5 337 PHE B O 1
ATOM 5617 N N . SER B 1 338 ? -12.953 -11 -13 1 88.06 338 SER B N 1
ATOM 5618 C CA . SER B 1 338 ? -13.242 -9.57 -12.914 1 88.06 338 SER B CA 1
ATOM 5619 C C . SER B 1 338 ? -11.961 -8.758 -12.727 1 88.06 338 SER B C 1
ATOM 5621 O O . SER B 1 338 ? -11.297 -8.875 -11.695 1 88.06 338 SER B O 1
ATOM 5623 N N . SER B 1 339 ? -11.656 -7.898 -13.742 1 89.38 339 SER B N 1
ATOM 5624 C CA . SER B 1 339 ? -10.477 -7.047 -13.641 1 89.38 339 SER B CA 1
ATOM 5625 C C . SER B 1 339 ? -10.547 -6.152 -12.406 1 89.38 339 SER B C 1
ATOM 5627 O O . SER B 1 339 ? -9.531 -5.938 -11.742 1 89.38 339 SER B O 1
ATOM 5629 N N . ALA B 1 340 ? -11.75 -5.738 -12.047 1 88.69 340 ALA B N 1
ATOM 5630 C CA . ALA B 1 340 ? -11.945 -4.82 -10.93 1 88.69 340 ALA B CA 1
ATOM 5631 C C . ALA B 1 340 ? -11.711 -5.523 -9.594 1 88.69 340 ALA B C 1
ATOM 5633 O O . ALA B 1 340 ? -11.477 -4.871 -8.57 1 88.69 340 ALA B O 1
ATOM 5634 N N . ASP B 1 341 ? -11.812 -6.871 -9.648 1 92.5 341 ASP B N 1
ATOM 5635 C CA . ASP B 1 341 ? -11.641 -7.637 -8.414 1 92.5 341 ASP B CA 1
ATOM 5636 C C . ASP B 1 341 ? -10.242 -8.234 -8.32 1 92.5 341 ASP B C 1
ATOM 5638 O O . ASP B 1 341 ? -9.734 -8.484 -7.227 1 92.5 341 ASP B O 1
ATOM 5642 N N . PHE B 1 342 ? -9.656 -8.477 -9.484 1 94.94 342 PHE B N 1
ATOM 5643 C CA . PHE B 1 342 ? -8.375 -9.172 -9.5 1 94.94 342 PHE B CA 1
ATOM 5644 C C . PHE B 1 342 ? -7.223 -8.195 -9.312 1 94.94 342 PHE B C 1
ATOM 5646 O O . PHE B 1 342 ? -6.332 -8.422 -8.484 1 94.94 342 PHE B O 1
ATOM 5653 N N . TRP B 1 343 ? -7.227 -7.062 -10.031 1 95.94 343 TRP B N 1
ATOM 5654 C CA . TRP B 1 343 ? -6.141 -6.086 -9.945 1 95.94 343 TRP B CA 1
ATOM 5655 C C . TRP B 1 343 ? -6.559 -4.879 -9.117 1 95.94 343 TRP B C 1
ATOM 5657 O O . TRP B 1 343 ? -7.625 -4.301 -9.344 1 95.94 343 TRP B O 1
ATOM 5667 N N . PRO B 1 344 ? -5.688 -4.488 -8.078 1 95 344 PRO B N 1
ATOM 5668 C CA . PRO B 1 344 ? -5.922 -3.174 -7.48 1 95 344 PRO B CA 1
ATOM 5669 C C . PRO B 1 344 ? -6.129 -2.078 -8.523 1 95 344 PRO B C 1
ATOM 5671 O O . PRO B 1 344 ? -5.434 -2.053 -9.539 1 95 344 PRO B O 1
ATOM 5674 N N . GLN B 1 345 ? -7.016 -1.161 -8.32 1 91.75 345 GLN B N 1
ATOM 5675 C CA . GLN B 1 345 ? -7.547 -0.286 -9.352 1 91.75 345 GLN B CA 1
ATOM 5676 C C . GLN B 1 345 ? -6.535 0.787 -9.742 1 91.75 345 GLN B C 1
ATOM 5678 O O . GLN B 1 345 ? -6.695 1.462 -10.766 1 91.75 345 GLN B O 1
ATOM 5683 N N . HIS B 1 346 ? -5.496 0.964 -8.914 1 93.38 346 HIS B N 1
ATOM 5684 C CA . HIS B 1 346 ? -4.477 1.938 -9.297 1 93.38 346 HIS B CA 1
ATOM 5685 C C . HIS B 1 346 ? -3.445 1.318 -10.227 1 93.38 346 HIS B C 1
ATOM 5687 O O . HIS B 1 346 ? -2.555 2.014 -10.727 1 93.38 346 HIS B O 1
ATOM 5693 N N . TRP B 1 347 ? -3.506 -0.017 -10.477 1 97.06 347 TRP B N 1
ATOM 5694 C CA . TRP B 1 347 ? -2.637 -0.625 -11.477 1 97.06 347 TRP B CA 1
ATOM 5695 C C . TRP B 1 347 ? -3.047 -0.2 -12.883 1 97.06 347 TRP B C 1
ATOM 5697 O O . TRP B 1 347 ? -4.234 -0.017 -13.164 1 97.06 347 TRP B O 1
ATOM 5707 N N . VAL B 1 348 ? -2.111 -0.081 -13.82 1 95.88 348 VAL B N 1
ATOM 5708 C CA . VAL B 1 348 ? -2.357 0.548 -15.109 1 95.88 348 VAL B CA 1
ATOM 5709 C C . VAL B 1 348 ? -2.248 -0.495 -16.219 1 95.88 348 VAL B C 1
ATOM 5711 O O . VAL B 1 348 ? -1.183 -1.078 -16.438 1 95.88 348 VAL B O 1
ATOM 5714 N N . PRO B 1 349 ? -3.305 -0.698 -16.969 1 96 349 PRO B N 1
ATOM 5715 C CA . PRO B 1 349 ? -3.217 -1.607 -18.109 1 96 349 PRO B CA 1
ATOM 5716 C C . PRO B 1 349 ? -2.492 -0.986 -19.297 1 96 349 PRO B C 1
ATOM 5718 O O . PRO B 1 349 ? -2.641 0.21 -19.562 1 96 349 PRO B O 1
ATOM 5721 N N . LEU B 1 350 ? -1.655 -1.758 -19.953 1 97.31 350 LEU B N 1
ATOM 5722 C CA . LEU B 1 350 ? -0.975 -1.375 -21.188 1 97.31 350 LEU B CA 1
ATOM 5723 C C . LEU B 1 350 ? -1.506 -2.176 -22.359 1 97.31 350 LEU B C 1
ATOM 5725 O O . LEU B 1 350 ? -1.845 -3.354 -22.219 1 97.31 350 LEU B O 1
ATOM 5729 N N . ARG B 1 351 ? -1.587 -1.52 -23.453 1 95.12 351 ARG B N 1
ATOM 5730 C CA . ARG B 1 351 ? -1.997 -2.17 -24.688 1 95.12 351 ARG B CA 1
ATOM 5731 C C . ARG B 1 351 ? -0.989 -1.909 -25.812 1 95.12 351 ARG B C 1
ATOM 5733 O O . ARG B 1 351 ? -0.469 -0.799 -25.938 1 95.12 351 ARG B O 1
ATOM 5740 N N . SER B 1 352 ? -0.813 -3.014 -26.531 1 92.12 352 SER B N 1
ATOM 5741 C CA . SER B 1 352 ? -0.003 -2.83 -27.734 1 92.12 352 SER B CA 1
ATOM 5742 C C . SER B 1 352 ? -0.76 -2.041 -28.797 1 92.12 352 SER B C 1
ATOM 5744 O O . SER B 1 352 ? -1.933 -2.312 -29.062 1 92.12 352 SER B O 1
ATOM 5746 N N . TYR B 1 353 ? -0.273 -0.962 -29.312 1 85.44 353 TYR B N 1
ATOM 5747 C CA . TYR B 1 353 ? -0.875 -0.128 -30.344 1 85.44 353 TYR B CA 1
ATOM 5748 C C . TYR B 1 353 ? -0.261 -0.421 -31.719 1 85.44 353 TYR B C 1
ATOM 5750 O O . TYR B 1 353 ? -0.959 -0.419 -32.719 1 85.44 353 TYR B O 1
ATOM 5758 N N . ASP B 1 354 ? 1.006 -0.39 -31.875 1 80.69 354 ASP B N 1
ATOM 5759 C CA . ASP B 1 354 ? 1.774 -0.751 -33.062 1 80.69 354 ASP B CA 1
ATOM 5760 C C . ASP B 1 354 ? 2.941 -1.667 -32.719 1 80.69 354 ASP B C 1
ATOM 5762 O O . ASP B 1 354 ? 3.143 -1.995 -31.531 1 80.69 354 ASP B O 1
ATOM 5766 N N . ARG B 1 355 ? 3.557 -1.937 -33.844 1 77.38 355 ARG B N 1
ATOM 5767 C CA . ARG B 1 355 ? 4.75 -2.74 -33.625 1 77.38 355 ARG B CA 1
ATOM 5768 C C . ARG B 1 355 ? 5.73 -2.008 -32.688 1 77.38 355 ARG B C 1
ATOM 5770 O O . ARG B 1 355 ? 6.012 -0.826 -32.906 1 77.38 355 ARG B O 1
ATOM 5777 N N . ASN B 1 356 ? 6 -2.475 -31.531 1 81.38 356 ASN B N 1
ATOM 5778 C CA . ASN B 1 356 ? 7.055 -2.014 -30.625 1 81.38 356 ASN B CA 1
ATOM 5779 C C . ASN B 1 356 ? 6.594 -0.833 -29.781 1 81.38 356 ASN B C 1
ATOM 5781 O O . ASN B 1 356 ? 7.414 -0.066 -29.281 1 81.38 356 ASN B O 1
ATOM 5785 N N . LYS B 1 357 ? 5.227 -0.568 -29.891 1 90.94 357 LYS B N 1
ATOM 5786 C CA . LYS B 1 357 ? 4.738 0.541 -29.078 1 90.94 357 LYS B CA 1
ATOM 5787 C C . LYS B 1 357 ? 3.586 0.1 -28.172 1 90.94 357 LYS B C 1
ATOM 5789 O O . LYS B 1 357 ? 2.736 -0.691 -28.594 1 90.94 357 LYS B O 1
ATOM 5794 N N . VAL B 1 358 ? 3.668 0.618 -26.969 1 94.88 358 VAL B N 1
ATOM 5795 C CA . VAL B 1 358 ? 2.584 0.356 -26.016 1 94.88 358 VAL B CA 1
ATOM 5796 C C . VAL B 1 358 ? 2.031 1.676 -25.484 1 94.88 358 VAL B C 1
ATOM 5798 O O . VAL B 1 358 ? 2.711 2.703 -25.531 1 94.88 358 VAL B O 1
ATOM 5801 N N . VAL B 1 359 ? 0.742 1.664 -25.109 1 93.75 359 VAL B N 1
ATOM 5802 C CA . VAL B 1 359 ? 0.103 2.844 -24.531 1 93.75 359 VAL B CA 1
ATOM 5803 C C . VAL B 1 359 ? -0.599 2.467 -23.234 1 93.75 359 VAL B C 1
ATOM 5805 O O . VAL B 1 359 ? -1.011 1.317 -23.047 1 93.75 359 VAL B O 1
ATOM 5808 N N . GLU B 1 360 ? -0.635 3.461 -22.359 1 92.44 360 GLU B N 1
ATOM 5809 C CA . GLU B 1 360 ? -1.445 3.322 -21.156 1 92.44 360 GLU B CA 1
ATOM 5810 C C . GLU B 1 360 ? -2.932 3.471 -21.469 1 92.44 360 GLU B C 1
ATOM 5812 O O . GLU B 1 360 ? -3.314 4.277 -22.312 1 92.44 360 GLU B O 1
ATOM 5817 N N . LEU B 1 361 ? -3.619 2.598 -20.797 1 88.38 361 LEU B N 1
ATOM 5818 C CA . LEU B 1 361 ? -5.066 2.686 -20.953 1 88.38 361 LEU B CA 1
ATOM 5819 C C . LEU B 1 361 ? -5.707 3.361 -19.75 1 88.38 361 LEU B C 1
ATOM 5821 O O . LEU B 1 361 ? -5.195 3.256 -18.641 1 88.38 361 LEU B O 1
#

Nearest PDB structures (foldseek):
  6p0w-assembly1_A-2  TM=5.009E-01  e=1.755E+00  Pseudomonas aeruginosa UCBPP-PA14
  8kc8-assembly1_A  TM=2.497E-01  e=6.365E+00  synthetic construct
  6p0w-assembly1_A-2  TM=5.009E-01  e=1.552E+00  Pseudomonas aeruginosa UCBPP-PA14
  3me8-assembly2_B  TM=4.563E-01  e=8.190E+00  Aquifex aeolicus
  8kc8-assembly1_A  TM=2.497E-01  e=8.674E+00  synthetic construct